Protein 5NCL (pdb70)

Structure (mmCIF, N/CA/C/O backbone):
data_5NCL
#
_entry.id   5NCL
#
_cell.length_a   138.430
_cell.length_b   79.990
_cell.length_c   117.590
_cell.angle_alpha   90.00
_cell.angle_beta   117.60
_cell.angle_gamma   90.00
#
_symmetry.space_group_name_H-M   'C 1 2 1'
#
loop_
_entity.id
_entity.type
_entity.pdbx_description
1 polymer 'Serine/threonine-protein kinase CBK1'
2 polymer 'CBK1 kinase activator protein MOB2'
3 polymer 'Protein SSD1'
4 non-polymer 'PHOSPHOAMINOPHOSPHONIC ACID-ADENYLATE ESTER'
#
loop_
_atom_site.group_PDB
_atom_site.id
_atom_site.type_symbol
_atom_site.label_atom_id
_atom_site.label_alt_id
_atom_site.label_comp_id
_atom_site.label_asym_id
_atom_site.label_entity_id
_atom_site.label_seq_id
_atom_site.pdbx_PDB_ins_code
_atom_site.Cartn_x
_atom_site.Cartn_y
_atom_site.Cartn_z
_atom_site.occupancy
_atom_site.B_iso_or_equiv
_atom_site.auth_seq_id
_atom_site.auth_comp_id
_atom_site.auth_asym_id
_atom_site.auth_atom_id
_atom_site.pdbx_PDB_model_num
ATOM 1 N N . MET A 1 18 ? 25.258 -13.056 40.291 1.00 159.64 266 MET A N 1
ATOM 2 C CA . MET A 1 18 ? 24.511 -14.094 40.989 1.00 160.82 266 MET A CA 1
ATOM 3 C C . MET A 1 18 ? 24.191 -15.247 40.042 1.00 160.86 266 MET A C 1
ATOM 4 O O . MET A 1 18 ? 23.028 -15.478 39.721 1.00 152.79 266 MET A O 1
ATOM 6 N N . TYR A 1 19 ? 25.227 -15.970 39.606 1.00 165.72 267 TYR A N 1
ATOM 7 C CA . TYR A 1 19 ? 25.079 -17.050 38.625 1.00 162.78 267 TYR A CA 1
ATOM 8 C C . TYR A 1 19 ? 24.499 -18.299 39.301 1.00 163.26 267 TYR A C 1
ATOM 9 O O . TYR A 1 19 ? 25.206 -19.264 39.609 1.00 167.98 267 TYR A O 1
ATOM 11 N N . PHE A 1 20 ? 23.175 -18.250 39.525 1.00 156.08 268 PHE A N 1
ATOM 12 C CA . PHE A 1 20 ? 22.397 -19.207 40.306 1.00 154.57 268 PHE A CA 1
ATOM 13 C C . PHE A 1 20 ? 21.529 -20.119 39.417 1.00 150.81 268 PHE A C 1
ATOM 14 O O . PHE A 1 20 ? 21.699 -20.172 38.198 1.00 148.32 268 PHE A O 1
ATOM 16 N N . GLU A 1 21 ? 20.610 -20.871 40.043 1.00 151.69 269 GLU A N 1
ATOM 17 C CA . GLU A 1 21 ? 19.659 -21.796 39.379 1.00 152.32 269 GLU A CA 1
ATOM 18 C C . GLU A 1 21 ? 18.333 -21.823 40.164 1.00 153.49 269 GLU A C 1
ATOM 19 O O . GLU A 1 21 ? 18.110 -20.985 41.043 1.00 153.79 269 GLU A O 1
ATOM 21 N N . ARG A 1 22 ? 17.438 -22.782 39.849 1.00 164.73 270 ARG A N 1
ATOM 22 C CA . ARG A 1 22 ? 16.089 -22.854 40.443 1.00 174.88 270 ARG A CA 1
ATOM 23 C C . ARG A 1 22 ? 15.403 -24.193 40.118 1.00 176.81 270 ARG A C 1
ATOM 24 O O . ARG A 1 22 ? 15.910 -24.981 39.315 1.00 180.58 270 ARG A O 1
ATOM 26 N N . ARG A 1 23 ? 14.223 -24.432 40.718 1.00 171.63 271 ARG A N 1
ATOM 27 C CA . ARG A 1 23 ? 13.571 -25.746 40.660 1.00 170.74 271 ARG A CA 1
ATOM 28 C C . ARG A 1 23 ? 12.104 -25.642 41.148 1.00 176.30 271 ARG A C 1
ATOM 29 O O . ARG A 1 23 ? 11.746 -24.687 41.849 1.00 179.40 271 ARG A O 1
ATOM 31 N N . PRO A 1 24 ? 11.254 -26.668 40.807 1.00 180.09 272 PRO A N 1
ATOM 32 C CA . PRO A 1 24 ? 9.884 -26.795 41.344 1.00 178.43 272 PRO A CA 1
ATOM 33 C C . PRO A 1 24 ? 9.860 -27.216 42.803 1.00 176.77 272 PRO A C 1
ATOM 34 O O . PRO A 1 24 ? 10.737 -26.805 43.573 1.00 178.15 272 PRO A O 1
ATOM 38 N N . ASP A 1 25 ? 8.815 -27.961 43.200 1.00 176.59 273 ASP A N 1
ATOM 39 C CA . ASP A 1 25 ? 8.731 -28.511 44.551 1.00 191.57 273 ASP A CA 1
ATOM 40 C C . ASP A 1 25 ? 8.294 -27.529 45.636 1.00 199.91 273 ASP A C 1
ATOM 41 O O . ASP A 1 25 ? 9.110 -26.766 46.170 1.00 204.71 273 ASP A O 1
ATOM 43 N N . LEU A 1 26 ? 6.967 -27.507 45.872 1.00 195.60 274 LEU A N 1
ATOM 44 C CA . LEU A 1 26 ? 6.228 -26.770 46.905 1.00 192.21 274 LEU A CA 1
ATOM 45 C C . LEU A 1 26 ? 5.746 -25.387 46.487 1.00 185.13 274 LEU A C 1
ATOM 46 O O . LEU A 1 26 ? 5.808 -24.430 47.266 1.00 190.04 274 LEU A O 1
ATOM 48 N N . LEU A 1 27 ? 5.283 -25.281 45.243 1.00 167.11 275 LEU A N 1
ATOM 49 C CA . LEU A 1 27 ? 4.409 -24.200 44.797 1.00 144.75 275 LEU A CA 1
ATOM 50 C C . LEU A 1 27 ? 3.056 -24.831 44.489 1.00 133.25 275 LEU A C 1
ATOM 51 O O . LEU A 1 27 ? 2.914 -25.541 43.490 1.00 127.01 275 LEU A O 1
ATOM 56 N N . THR A 1 28 ? 2.054 -24.552 45.325 1.00 134.77 276 THR A N 1
ATOM 57 C CA . THR A 1 28 ? 0.965 -25.505 45.533 1.00 137.09 276 THR A CA 1
ATOM 58 C C . THR A 1 28 ? -0.096 -25.555 44.433 1.00 146.16 276 THR A C 1
ATOM 59 O O . THR A 1 28 ? -1.296 -25.486 44.729 1.00 148.49 276 THR A O 1
ATOM 61 N N . LYS A 1 29 ? 0.325 -25.681 43.168 1.00 148.70 277 LYS A N 1
ATOM 62 C CA . LYS A 1 29 ? -0.545 -26.063 42.052 1.00 149.26 277 LYS A CA 1
ATOM 63 C C . LYS A 1 29 ? -1.712 -25.101 41.841 1.00 151.30 277 LYS A C 1
ATOM 64 O O . LYS A 1 29 ? -2.560 -25.325 40.970 1.00 146.92 277 LYS A O 1
ATOM 66 N N . GLY A 1 30 ? -1.774 -24.044 42.649 1.00 159.01 278 GLY A N 1
ATOM 67 C CA . GLY A 1 30 ? -2.671 -22.925 42.438 1.00 159.25 278 GLY A CA 1
ATOM 68 C C . GLY A 1 30 ? -1.816 -21.717 42.112 1.00 160.81 278 GLY A C 1
ATOM 69 O O . GLY A 1 30 ? -2.302 -20.674 41.659 1.00 163.91 278 GLY A O 1
ATOM 70 N N . THR A 1 31 ? -0.517 -21.874 42.377 1.00 153.06 279 THR A N 1
ATOM 71 C CA . THR A 1 31 ? 0.526 -20.958 41.936 1.00 140.71 279 THR A CA 1
ATOM 72 C C . THR A 1 31 ? 1.594 -21.683 41.123 1.00 137.80 279 THR A C 1
ATOM 73 O O . THR A 1 31 ? 2.671 -21.125 40.880 1.00 128.56 279 THR A O 1
ATOM 77 N N . GLN A 1 32 ? 1.340 -22.935 40.741 1.00 139.90 280 GLN A N 1
ATOM 78 C CA . GLN A 1 32 ? 2.099 -23.570 39.666 1.00 140.43 280 GLN A CA 1
ATOM 79 C C . GLN A 1 32 ? 1.506 -23.210 38.311 1.00 140.86 280 GLN A C 1
ATOM 80 O O . GLN A 1 32 ? 2.100 -22.467 37.526 1.00 138.46 280 GLN A O 1
ATOM 86 N N . ASP A 1 33 ? 0.301 -23.702 38.052 1.00 141.76 281 ASP A N 1
ATOM 87 C CA . ASP A 1 33 ? -0.334 -23.528 36.759 1.00 146.71 281 ASP A CA 1
ATOM 88 C C . ASP A 1 33 ? -0.843 -22.109 36.563 1.00 153.87 281 ASP A C 1
ATOM 89 O O . ASP A 1 33 ? -1.246 -21.754 35.448 1.00 154.33 281 ASP A O 1
ATOM 94 N N . LYS A 1 34 ? -0.830 -21.297 37.627 1.00 154.73 282 LYS A N 1
ATOM 95 C CA . LYS A 1 34 ? -1.081 -19.865 37.534 1.00 146.98 282 LYS A CA 1
ATOM 96 C C . LYS A 1 34 ? 0.101 -19.116 36.941 1.00 133.12 282 LYS A C 1
ATOM 97 O O . LYS A 1 34 ? 0.011 -17.898 36.757 1.00 137.73 282 LYS A O 1
ATOM 99 N N . ALA A 1 35 ? 1.208 -19.809 36.669 1.00 117.39 283 ALA A N 1
ATOM 100 C CA . ALA A 1 35 ? 2.282 -19.256 35.856 1.00 107.22 283 ALA A CA 1
ATOM 101 C C . ALA A 1 35 ? 2.172 -19.688 34.399 1.00 115.56 283 ALA A C 1
ATOM 102 O O . ALA A 1 35 ? 2.497 -18.913 33.490 1.00 107.76 283 ALA A O 1
ATOM 104 N N . ALA A 1 36 ? 1.727 -20.923 34.156 1.00 124.81 284 ALA A N 1
ATOM 105 C CA . ALA A 1 36 ? 1.392 -21.314 32.793 1.00 127.10 284 ALA A CA 1
ATOM 106 C C . ALA A 1 36 ? 0.323 -20.415 32.200 1.00 119.61 284 ALA A C 1
ATOM 107 O O . ALA A 1 36 ? 0.282 -20.246 30.979 1.00 118.24 284 ALA A O 1
ATOM 109 N N . ALA A 1 37 ? -0.534 -19.830 33.040 1.00 116.91 285 ALA A N 1
ATOM 110 C CA . ALA A 1 37 ? -1.567 -18.919 32.563 1.00 120.98 285 ALA A CA 1
ATOM 111 C C . ALA A 1 37 ? -0.989 -17.557 32.201 1.00 111.37 285 ALA A C 1
ATOM 112 O O . ALA A 1 37 ? -1.340 -16.985 31.162 1.00 109.43 285 ALA A O 1
ATOM 114 N N . VAL A 1 38 ? -0.088 -17.047 33.043 1.00 106.51 286 VAL A N 1
ATOM 115 C CA . VAL A 1 38 ? 0.498 -15.723 32.846 1.00 106.84 286 VAL A CA 1
ATOM 116 C C . VAL A 1 38 ? 1.373 -15.695 31.595 1.00 111.87 286 VAL A C 1
ATOM 117 O O . VAL A 1 38 ? 1.296 -14.760 30.784 1.00 109.06 286 VAL A O 1
ATOM 121 N N . LYS A 1 39 ? 2.220 -16.714 31.420 1.00 114.64 287 LYS A N 1
ATOM 122 C CA . LYS A 1 39 ? 3.027 -16.811 30.206 1.00 114.61 287 LYS A CA 1
ATOM 123 C C . LYS A 1 39 ? 2.141 -16.766 28.961 1.00 100.52 287 LYS A C 1
ATOM 124 O O . LYS A 1 39 ? 2.430 -16.055 27.993 1.00 82.02 287 LYS A O 1
ATOM 126 N N . LEU A 1 40 ? 1.044 -17.514 28.977 1.00 95.88 288 LEU A N 1
ATOM 127 C CA . LEU A 1 40 ? 0.093 -17.417 27.889 1.00 90.69 288 LEU A CA 1
ATOM 128 C C . LEU A 1 40 ? -0.458 -16.009 27.780 1.00 112.61 288 LEU A C 1
ATOM 129 O O . LEU A 1 40 ? -0.569 -15.460 26.679 1.00 122.64 288 LEU A O 1
ATOM 134 N N . LYS A 1 41 ? -0.796 -15.400 28.914 1.00 115.30 289 LYS A N 1
ATOM 135 C CA . LYS A 1 41 ? -1.427 -14.087 28.868 1.00 110.13 289 LYS A CA 1
ATOM 136 C C . LYS A 1 41 ? -0.485 -13.046 28.284 1.00 94.44 289 LYS A C 1
ATOM 137 O O . LYS A 1 41 ? -0.884 -12.252 27.428 1.00 98.11 289 LYS A O 1
ATOM 143 N N . ILE A 1 42 ? 0.776 -13.064 28.695 1.00 82.71 290 ILE A N 1
ATOM 144 C CA . ILE A 1 42 ? 1.687 -11.999 28.306 1.00 80.85 290 ILE A CA 1
ATOM 145 C C . ILE A 1 42 ? 2.073 -12.113 26.839 1.00 82.96 290 ILE A C 1
ATOM 146 O O . ILE A 1 42 ? 2.185 -11.103 26.138 1.00 92.16 290 ILE A O 1
ATOM 151 N N . GLU A 1 43 ? 2.301 -13.328 26.350 1.00 83.51 291 GLU A N 1
ATOM 152 C CA . GLU A 1 43 ? 2.646 -13.493 24.942 1.00 93.96 291 GLU A CA 1
ATOM 153 C C . GLU A 1 43 ? 1.516 -12.986 24.047 1.00 90.07 291 GLU A C 1
ATOM 154 O O . GLU A 1 43 ? 1.687 -12.034 23.277 1.00 75.78 291 GLU A O 1
ATOM 160 N N . ASN A 1 44 ? 0.330 -13.580 24.178 1.00 94.63 292 ASN A N 1
ATOM 161 C CA . ASN A 1 44 ? -0.810 -13.106 23.402 1.00 96.40 292 ASN A CA 1
ATOM 162 C C . ASN A 1 44 ? -1.015 -11.612 23.567 1.00 92.03 292 ASN A C 1
ATOM 163 O O . ASN A 1 44 ? -1.413 -10.935 22.617 1.00 105.14 292 ASN A O 1
ATOM 168 N N . PHE A 1 45 ? -0.725 -11.080 24.744 1.00 81.26 293 PHE A N 1
ATOM 169 C CA . PHE A 1 45 ? -0.868 -9.655 24.968 1.00 83.02 293 PHE A CA 1
ATOM 170 C C . PHE A 1 45 ? 0.037 -8.886 24.026 1.00 85.06 293 PHE A C 1
ATOM 171 O O . PHE A 1 45 ? -0.428 -8.258 23.072 1.00 89.20 293 PHE A O 1
ATOM 179 N N . TYR A 1 46 ? 1.342 -8.978 24.251 1.00 85.16 294 TYR A N 1
ATOM 180 C CA . TYR A 1 46 ? 2.256 -8.121 23.513 1.00 88.59 294 TYR A CA 1
ATOM 181 C C . TYR A 1 46 ? 2.267 -8.438 22.032 1.00 93.08 294 TYR A C 1
ATOM 182 O O . TYR A 1 46 ? 2.502 -7.539 21.214 1.00 89.45 294 TYR A O 1
ATOM 191 N N . GLN A 1 47 ? 2.028 -9.700 21.668 1.00 90.91 295 GLN A N 1
ATOM 192 C CA . GLN A 1 47 ? 1.856 -10.014 20.263 1.00 82.89 295 GLN A CA 1
ATOM 193 C C . GLN A 1 47 ? 0.809 -9.096 19.662 1.00 67.53 295 GLN A C 1
ATOM 194 O O . GLN A 1 47 ? 1.033 -8.484 18.613 1.00 66.90 295 GLN A O 1
ATOM 200 N N . SER A 1 48 ? -0.295 -8.907 20.379 1.00 66.81 296 SER A N 1
ATOM 201 C CA . SER A 1 48 ? -1.440 -8.149 19.892 1.00 64.91 296 SER A CA 1
ATOM 202 C C . SER A 1 48 ? -1.295 -6.642 20.112 1.00 76.59 296 SER A C 1
ATOM 203 O O . SER A 1 48 ? -1.634 -5.850 19.226 1.00 68.60 296 SER A O 1
ATOM 206 N N . SER A 1 49 ? -0.789 -6.213 21.264 1.00 77.43 297 SER A N 1
ATOM 207 C CA . SER A 1 49 ? -0.490 -4.798 21.416 1.00 69.76 297 SER A CA 1
ATOM 208 C C . SER A 1 49 ? 0.302 -4.286 20.236 1.00 69.72 297 SER A C 1
ATOM 209 O O . SER A 1 49 ? 0.117 -3.143 19.815 1.00 83.82 297 SER A O 1
ATOM 212 N N . VAL A 1 50 ? 1.153 -5.128 19.658 1.00 69.72 298 VAL A N 1
ATOM 213 C CA . VAL A 1 50 ? 1.888 -4.719 18.468 1.00 75.75 298 VAL A CA 1
ATOM 214 C C . VAL A 1 50 ? 0.968 -4.680 17.258 1.00 74.49 298 VAL A C 1
ATOM 215 O O . VAL A 1 50 ? 0.959 -3.699 16.510 1.00 71.32 298 VAL A O 1
ATOM 219 N N . LYS A 1 51 ? 0.195 -5.744 17.032 1.00 68.07 299 LYS A N 1
ATOM 220 C CA . LYS A 1 51 ? -0.699 -5.763 15.876 1.00 74.95 299 LYS A CA 1
ATOM 221 C C . LYS A 1 51 ? -1.562 -4.513 15.852 1.00 77.99 299 LYS A C 1
ATOM 222 O O . LYS A 1 51 ? -1.537 -3.743 14.888 1.00 78.68 299 LYS A O 1
ATOM 228 N N . TYR A 1 52 ? -2.298 -4.282 16.937 1.00 80.45 300 TYR A N 1
ATOM 229 C CA . TYR A 1 52 ? -3.142 -3.114 17.137 1.00 68.70 300 TYR A CA 1
ATOM 230 C C . TYR A 1 52 ? -2.478 -1.826 16.702 1.00 64.35 300 TYR A C 1
ATOM 231 O O . TYR A 1 52 ? -2.927 -1.178 15.755 1.00 66.32 300 TYR A O 1
ATOM 240 N N . ALA A 1 53 ? -1.397 -1.460 17.394 1.00 66.66 301 ALA A N 1
ATOM 241 C CA . ALA A 1 53 ? -0.658 -0.273 17.012 1.00 68.33 301 ALA A CA 1
ATOM 242 C C . ALA A 1 53 ? -0.271 -0.327 15.549 1.00 67.45 301 ALA A C 1
ATOM 243 O O . ALA A 1 53 ? -0.326 0.688 14.854 1.00 70.73 301 ALA A O 1
ATOM 245 N N . ILE A 1 54 ? 0.067 -1.515 15.048 1.00 72.09 302 ILE A N 1
ATOM 246 C CA . ILE A 1 54 ? 0.596 -1.598 13.696 1.00 76.36 302 ILE A CA 1
ATOM 247 C C . ILE A 1 54 ? -0.499 -1.307 12.681 1.00 72.51 302 ILE A C 1
ATOM 248 O O . ILE A 1 54 ? -0.223 -0.758 11.610 1.00 74.42 302 ILE A O 1
ATOM 253 N N . GLU A 1 55 ? -1.754 -1.623 12.993 1.00 64.98 303 GLU A N 1
ATOM 254 C CA . GLU A 1 55 ? -2.808 -1.223 12.068 1.00 68.85 303 GLU A CA 1
ATOM 255 C C . GLU A 1 55 ? -3.364 0.163 12.382 1.00 77.55 303 GLU A C 1
ATOM 256 O O . GLU A 1 55 ? -3.681 0.917 11.453 1.00 73.97 303 GLU A O 1
ATOM 262 N N . ARG A 1 56 ? -3.509 0.503 13.667 1.00 76.37 304 ARG A N 1
ATOM 263 C CA . ARG A 1 56 ? -3.749 1.889 14.033 1.00 71.32 304 ARG A CA 1
ATOM 264 C C . ARG A 1 56 ? -2.940 2.784 13.118 1.00 75.67 304 ARG A C 1
ATOM 265 O O . ARG A 1 56 ? -3.490 3.602 12.374 1.00 78.84 304 ARG A O 1
ATOM 273 N N . ASN A 1 57 ? -1.626 2.557 13.090 1.00 74.36 305 ASN A N 1
ATOM 274 C CA . ASN A 1 57 ? -0.776 3.275 12.154 1.00 79.65 305 ASN A CA 1
ATOM 275 C C . ASN A 1 57 ? -1.229 3.051 10.722 1.00 85.34 305 ASN A C 1
ATOM 276 O O . ASN A 1 57 ? -1.328 4.002 9.943 1.00 86.06 305 ASN A O 1
ATOM 281 N N . GLU A 1 58 ? -1.518 1.803 10.355 1.00 92.65 306 GLU A N 1
ATOM 282 C CA . GLU A 1 58 ? -1.705 1.490 8.942 1.00 89.98 306 GLU A CA 1
ATOM 283 C C . GLU A 1 58 ? -2.858 2.283 8.355 1.00 69.46 306 GLU A C 1
ATOM 284 O O . GLU A 1 58 ? -2.699 2.975 7.346 1.00 70.62 306 GLU A O 1
ATOM 290 N N . ARG A 1 59 ? -4.017 2.246 8.998 1.00 63.60 307 ARG A N 1
ATOM 291 C CA . ARG A 1 59 ? -5.136 2.941 8.392 1.00 61.44 307 ARG A CA 1
ATOM 292 C C . ARG A 1 59 ? -5.021 4.447 8.507 1.00 63.66 307 ARG A C 1
ATOM 293 O O . ARG A 1 59 ? -5.493 5.144 7.611 1.00 66.83 307 ARG A O 1
ATOM 301 N N . ARG A 1 60 ? -4.388 4.974 9.554 1.00 84.02 308 ARG A N 1
ATOM 302 C CA . ARG A 1 60 ? -4.128 6.410 9.584 1.00 83.56 308 ARG A CA 1
ATOM 303 C C . ARG A 1 60 ? -3.442 6.846 8.297 1.00 90.56 308 ARG A C 1
ATOM 304 O O . ARG A 1 60 ? -3.984 7.635 7.516 1.00 74.32 308 ARG A O 1
ATOM 312 N N . VAL A 1 61 ? -2.286 6.253 8.006 1.00 102.98 309 VAL A N 1
ATOM 313 C CA . VAL A 1 61 ? -1.563 6.615 6.796 1.00 110.55 309 VAL A CA 1
ATOM 314 C C . VAL A 1 61 ? -2.296 6.196 5.532 1.00 104.16 309 VAL A C 1
ATOM 315 O O . VAL A 1 61 ? -1.929 6.642 4.444 1.00 109.56 309 VAL A O 1
ATOM 319 N N . GLU A 1 62 ? -3.344 5.384 5.645 1.00 101.08 310 GLU A N 1
ATOM 320 C CA . GLU A 1 62 ? -4.182 5.096 4.486 1.00 105.36 310 GLU A CA 1
ATOM 321 C C . GLU A 1 62 ? -5.065 6.285 4.126 1.00 94.53 310 GLU A C 1
ATOM 322 O O . GLU A 1 62 ? -5.235 6.608 2.945 1.00 82.58 310 GLU A O 1
ATOM 328 N N . LEU A 1 63 ? -5.639 6.940 5.135 1.00 94.21 311 LEU A N 1
ATOM 329 C CA . LEU A 1 63 ? -6.447 8.123 4.892 1.00 83.16 311 LEU A CA 1
ATOM 330 C C . LEU A 1 63 ? -5.585 9.310 4.500 1.00 87.83 311 LEU A C 1
ATOM 331 O O . LEU A 1 63 ? -6.005 10.140 3.684 1.00 90.88 311 LEU A O 1
ATOM 336 N N . GLU A 1 64 ? -4.383 9.410 5.067 1.00 86.73 312 GLU A N 1
ATOM 337 C CA . GLU A 1 64 ? -3.507 10.534 4.762 1.00 91.07 312 GLU A CA 1
ATOM 338 C C . GLU A 1 64 ? -2.850 10.406 3.403 1.00 93.93 312 GLU A C 1
ATOM 339 O O . GLU A 1 64 ? -2.296 11.389 2.906 1.00 103.36 312 GLU A O 1
ATOM 345 N N . THR A 1 65 ? -2.873 9.227 2.802 1.00 90.85 313 THR A N 1
ATOM 346 C CA . THR A 1 65 ? -2.456 9.117 1.417 1.00 97.98 313 THR A CA 1
ATOM 347 C C . THR A 1 65 ? -3.589 9.438 0.469 1.00 110.97 313 THR A C 1
ATOM 348 O O . THR A 1 65 ? -3.341 9.680 -0.715 1.00 116.43 313 THR A O 1
ATOM 352 N N . GLU A 1 66 ? -4.818 9.459 0.973 1.00 109.29 314 GLU A N 1
ATOM 353 C CA . GLU A 1 66 ? -5.977 9.794 0.172 1.00 108.63 314 GLU A CA 1
ATOM 354 C C . GLU A 1 66 ? -6.432 11.229 0.373 1.00 109.04 314 GLU A C 1
ATOM 355 O O . GLU A 1 66 ? -7.153 11.754 -0.482 1.00 113.10 314 GLU A O 1
ATOM 361 N N . LEU A 1 67 ? -6.039 11.877 1.478 1.00 105.78 315 LEU A N 1
ATOM 362 C CA . LEU A 1 67 ? -6.373 13.286 1.630 1.00 103.65 315 LEU A CA 1
ATOM 363 C C . LEU A 1 67 ? -5.470 14.158 0.761 1.00 113.02 315 LEU A C 1
ATOM 364 O O . LEU A 1 67 ? -5.909 15.214 0.279 1.00 120.24 315 LEU A O 1
ATOM 369 N N . THR A 1 68 ? -4.219 13.751 0.535 1.00 118.66 316 THR A N 1
ATOM 370 C CA . THR A 1 68 ? -3.424 14.418 -0.479 1.00 130.16 316 THR A CA 1
ATOM 371 C C . THR A 1 68 ? -3.386 13.601 -1.752 1.00 130.52 316 THR A C 1
ATOM 372 O O . THR A 1 68 ? -2.364 13.544 -2.444 1.00 142.37 316 THR A O 1
ATOM 376 N N . SER A 1 69 ? -4.489 12.931 -2.078 1.00 117.45 317 SER A N 1
ATOM 377 C CA . SER A 1 69 ? -4.702 12.423 -3.425 1.00 130.07 317 SER A CA 1
ATOM 378 C C . SER A 1 69 ? -5.908 13.071 -4.103 1.00 153.00 317 SER A C 1
ATOM 379 O O . SER A 1 69 ? -6.382 12.567 -5.123 1.00 154.61 317 SER A O 1
ATOM 382 N N . HIS A 1 70 ? -6.404 14.197 -3.570 1.00 163.27 318 HIS A N 1
ATOM 383 C CA . HIS A 1 70 ? -7.594 14.826 -4.121 1.00 166.63 318 HIS A CA 1
ATOM 384 C C . HIS A 1 70 ? -7.548 16.349 -4.135 1.00 166.02 318 HIS A C 1
ATOM 385 O O . HIS A 1 70 ? -8.551 16.963 -4.519 1.00 171.42 318 HIS A O 1
ATOM 392 N N . ASN A 1 71 ? -6.436 16.977 -3.746 1.00 154.40 319 ASN A N 1
ATOM 393 C CA . ASN A 1 71 ? -6.321 18.438 -3.715 1.00 148.92 319 ASN A CA 1
ATOM 394 C C . ASN A 1 71 ? -7.473 19.050 -2.918 1.00 151.31 319 ASN A C 1
ATOM 395 O O . ASN A 1 71 ? -8.403 19.657 -3.454 1.00 155.33 319 ASN A O 1
ATOM 400 N N . TRP A 1 72 ? -7.425 18.814 -1.619 1.00 142.89 320 TRP A N 1
ATOM 401 C CA . TRP A 1 72 ? -8.465 19.321 -0.746 1.00 134.40 320 TRP A CA 1
ATOM 402 C C . TRP A 1 72 ? -7.932 20.435 0.149 1.00 125.67 320 TRP A C 1
ATOM 403 O O . TRP A 1 72 ? -6.720 20.623 0.307 1.00 107.18 320 TRP A O 1
ATOM 414 N N . SER A 1 73 ? -8.874 21.192 0.709 1.00 133.70 321 SER A N 1
ATOM 415 C CA . SER A 1 73 ? -8.552 22.321 1.563 1.00 137.27 321 SER A CA 1
ATOM 416 C C . SER A 1 73 ? -8.039 21.836 2.917 1.00 122.88 321 SER A C 1
ATOM 417 O O . SER A 1 73 ? -8.342 20.731 3.379 1.00 125.89 321 SER A O 1
ATOM 420 N N . GLU A 1 74 ? -7.242 22.683 3.558 1.00 113.44 322 GLU A N 1
ATOM 421 C CA . GLU A 1 74 ? -6.731 22.321 4.866 1.00 117.99 322 GLU A CA 1
ATOM 422 C C . GLU A 1 74 ? -7.816 22.313 5.919 1.00 121.05 322 GLU A C 1
ATOM 423 O O . GLU A 1 74 ? -7.686 21.586 6.908 1.00 128.78 322 GLU A O 1
ATOM 429 N N . GLU A 1 75 ? -8.892 23.078 5.732 1.00 120.18 323 GLU A N 1
ATOM 430 C CA . GLU A 1 75 ? -10.060 22.856 6.573 1.00 122.60 323 GLU A CA 1
ATOM 431 C C . GLU A 1 75 ? -10.549 21.426 6.418 1.00 118.61 323 GLU A C 1
ATOM 432 O O . GLU A 1 75 ? -10.906 20.774 7.405 1.00 116.15 323 GLU A O 1
ATOM 438 N N . ARG A 1 76 ? -10.496 20.898 5.189 1.00 119.00 324 ARG A N 1
ATOM 439 C CA . ARG A 1 76 ? -11.127 19.620 4.870 1.00 122.02 324 ARG A CA 1
ATOM 440 C C . ARG A 1 76 ? -10.325 18.445 5.403 1.00 122.43 324 ARG A C 1
ATOM 441 O O . ARG A 1 76 ? -10.898 17.503 5.961 1.00 125.29 324 ARG A O 1
ATOM 449 N N . LYS A 1 77 ? -9.004 18.487 5.242 1.00 118.67 325 LYS A N 1
ATOM 450 C CA . LYS A 1 77 ? -8.177 17.367 5.668 1.00 115.16 325 LYS A CA 1
ATOM 451 C C . LYS A 1 77 ? -8.210 17.193 7.181 1.00 110.09 325 LYS A C 1
ATOM 452 O O . LYS A 1 77 ? -8.360 16.069 7.679 1.00 112.46 325 LYS A O 1
ATOM 458 N N . SER A 1 78 ? -8.103 18.289 7.925 1.00 102.64 326 SER A N 1
ATOM 459 C CA . SER A 1 78 ? -8.114 18.227 9.379 1.00 96.99 326 SER A CA 1
ATOM 460 C C . SER A 1 78 ? -9.506 18.112 9.974 1.00 111.14 326 SER A C 1
ATOM 461 O O . SER A 1 78 ? -9.645 18.182 11.202 1.00 116.64 326 SER A O 1
ATOM 464 N N . ARG A 1 79 ? -10.532 17.975 9.134 1.00 111.77 327 ARG A N 1
ATOM 465 C CA . ARG A 1 79 ? -11.816 17.423 9.542 1.00 111.30 327 ARG A CA 1
ATOM 466 C C . ARG A 1 79 ? -11.897 15.933 9.251 1.00 112.58 327 ARG A C 1
ATOM 467 O O . ARG A 1 79 ? -12.347 15.164 10.103 1.00 119.34 327 ARG A O 1
ATOM 475 N N . GLN A 1 80 ? -11.451 15.511 8.064 1.00 110.32 328 GLN A N 1
ATOM 476 C CA . GLN A 1 80 ? -11.352 14.081 7.779 1.00 94.48 328 GLN A CA 1
ATOM 477 C 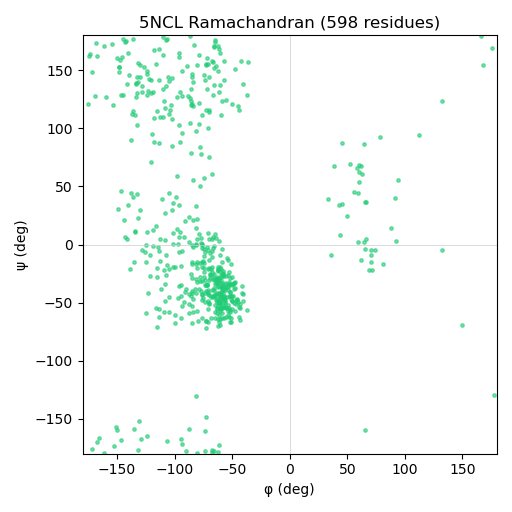C . GLN A 1 80 ? -10.398 13.412 8.752 1.00 100.92 328 GLN A C 1
ATOM 478 O O . GLN A 1 80 ? -10.715 12.364 9.327 1.00 100.12 328 GLN A O 1
ATOM 484 N N . LEU A 1 81 ? -9.238 14.033 8.980 1.00 104.29 329 LEU A N 1
ATOM 485 C CA . LEU A 1 81 ? -8.261 13.458 9.894 1.00 94.86 329 LEU A CA 1
ATOM 486 C C . LEU A 1 81 ? -8.784 13.427 11.319 1.00 94.04 329 LEU A C 1
ATOM 487 O O . LEU A 1 81 ? -8.548 12.457 12.045 1.00 98.01 329 LEU A O 1
ATOM 492 N N . SER A 1 82 ? -9.521 14.452 11.736 1.00 84.21 330 SER A N 1
ATOM 493 C CA . SER A 1 82 ? -10.134 14.341 13.048 1.00 87.74 330 SER A CA 1
ATOM 494 C C . SER A 1 82 ? -11.280 13.337 13.045 1.00 96.53 330 SER A C 1
ATOM 495 O O . SER A 1 82 ? -11.491 12.651 14.051 1.00 94.26 330 SER A O 1
ATOM 498 N N . SER A 1 83 ? -12.022 13.225 11.930 1.00 100.35 331 SER A N 1
ATOM 499 C CA . SER A 1 83 ? -13.049 12.186 11.835 1.00 107.10 331 SER A CA 1
ATOM 500 C C . SER A 1 83 ? -12.436 10.808 12.006 1.00 98.36 331 SER A C 1
ATOM 501 O O . SER A 1 83 ? -13.036 9.935 12.639 1.00 99.27 331 SER A O 1
ATOM 504 N N . LEU A 1 84 ? -11.228 10.610 11.482 1.00 91.13 332 LEU A N 1
ATOM 505 C CA . LEU A 1 84 ? -10.544 9.334 11.649 1.00 76.22 332 LEU A CA 1
ATOM 506 C C . LEU A 1 84 ? -10.295 9.045 13.118 1.00 77.70 332 LEU A C 1
ATOM 507 O O . LEU A 1 84 ? -10.894 8.139 13.694 1.00 85.85 332 LEU A O 1
ATOM 512 N N . GLY A 1 85 ? -9.443 9.831 13.754 1.00 72.18 333 GLY A N 1
ATOM 513 C CA . GLY A 1 85 ? -9.192 9.611 15.159 1.00 73.03 333 GLY A CA 1
ATOM 514 C C . GLY A 1 85 ? -10.440 9.690 16.005 1.00 73.18 333 GLY A C 1
ATOM 515 O O . GLY A 1 85 ? -10.503 9.078 17.073 1.00 72.97 333 GLY A O 1
ATOM 516 N N . LYS A 1 86 ? -11.441 10.445 15.550 1.00 73.74 334 LYS A N 1
ATOM 517 C CA . LYS A 1 86 ? -12.741 10.382 16.201 1.00 73.59 334 LYS A CA 1
ATOM 518 C C . LYS A 1 86 ? -13.122 8.923 16.391 1.00 83.02 334 LYS A C 1
ATOM 519 O O . LYS A 1 86 ? -13.270 8.443 17.524 1.00 77.18 334 LYS A O 1
ATOM 525 N N . LYS A 1 87 ? -13.153 8.181 15.281 1.00 77.07 335 LYS A N 1
ATOM 526 C CA . LYS A 1 87 ? -13.343 6.736 15.311 1.00 75.72 335 LYS A CA 1
ATOM 527 C C . LYS A 1 87 ? -12.355 6.071 16.264 1.00 82.29 335 LYS A C 1
ATOM 528 O O . LYS A 1 87 ? -12.743 5.568 17.326 1.00 84.72 335 LYS A O 1
ATOM 534 N N . GLU A 1 88 ? -11.061 6.127 15.921 1.00 78.41 336 GLU A N 1
ATOM 535 C CA . GLU A 1 88 ? -10.014 5.439 16.668 1.00 66.47 336 GLU A CA 1
ATOM 536 C C . GLU A 1 88 ? -10.210 5.543 18.170 1.00 70.18 336 GLU A C 1
ATOM 537 O O . GLU A 1 88 ? -10.012 4.566 18.897 1.00 69.91 336 GLU A O 1
ATOM 543 N N . SER A 1 89 ? -10.590 6.722 18.657 1.00 70.80 337 SER A N 1
ATOM 544 C CA . SER A 1 89 ? -10.768 6.873 20.092 1.00 72.27 337 SER A CA 1
ATOM 545 C C . SER A 1 89 ? -11.921 6.019 20.581 1.00 70.54 337 SER A C 1
ATOM 546 O O . SER A 1 89 ? -11.797 5.325 21.597 1.00 70.74 337 SER A O 1
ATOM 549 N N . GLN A 1 90 ? -13.039 6.036 19.850 1.00 74.45 338 GLN A N 1
ATOM 550 C CA . GLN A 1 90 ? -14.198 5.246 20.243 1.00 85.22 338 GLN A CA 1
ATOM 551 C C . GLN A 1 90 ? -13.857 3.776 20.385 1.00 80.13 338 GLN A C 1
ATOM 552 O O . GLN A 1 90 ? -14.437 3.082 21.226 1.00 77.26 338 GLN A O 1
ATOM 558 N N . PHE A 1 91 ? -12.933 3.281 19.566 1.00 74.03 339 PHE A N 1
ATOM 559 C CA . PHE A 1 91 ? -12.553 1.877 19.649 1.00 62.65 339 PHE A CA 1
ATOM 560 C C . PHE A 1 91 ? -11.973 1.539 21.017 1.00 64.20 339 PHE A C 1
ATOM 561 O O . PHE A 1 91 ? -12.465 0.648 21.713 1.00 63.60 339 PHE A O 1
ATOM 569 N N . LEU A 1 92 ? -10.920 2.239 21.423 1.00 69.07 340 LEU A N 1
ATOM 570 C CA . LEU A 1 92 ? -10.351 1.947 22.729 1.00 73.94 340 LEU A CA 1
ATOM 571 C C . LEU A 1 92 ? -11.373 2.192 23.819 1.00 77.81 340 LEU A C 1
ATOM 572 O O . LEU A 1 92 ? -11.336 1.542 24.870 1.00 85.80 340 LEU A O 1
ATOM 577 N N . ARG A 1 93 ? -12.304 3.111 23.589 1.00 69.71 341 ARG A N 1
ATOM 578 C CA . ARG A 1 93 ? -13.368 3.243 24.556 1.00 70.74 341 ARG A CA 1
ATOM 579 C C . ARG A 1 93 ? -14.178 1.953 24.627 1.00 71.25 341 ARG A C 1
ATOM 580 O O . ARG A 1 93 ? -14.613 1.547 25.715 1.00 69.77 341 ARG A O 1
ATOM 588 N N . LEU A 1 94 ? -14.317 1.252 23.499 1.00 73.81 342 LEU A N 1
ATOM 589 C CA . LEU A 1 94 ? -15.097 0.018 23.481 1.00 74.09 342 LEU A CA 1
ATOM 590 C C . LEU A 1 94 ? -14.453 -1.060 24.343 1.00 71.97 342 LEU A C 1
ATOM 591 O O . LEU A 1 94 ? -15.024 -1.482 25.348 1.00 64.69 342 LEU A O 1
ATOM 596 N N . ARG A 1 95 ? -13.245 -1.500 23.979 1.00 63.63 343 ARG A N 1
ATOM 597 C CA . ARG A 1 95 ? -12.620 -2.602 24.704 1.00 63.92 343 ARG A CA 1
ATOM 598 C C . ARG A 1 95 ? -12.661 -2.389 26.208 1.00 73.51 343 ARG A C 1
ATOM 599 O O . ARG A 1 95 ? -12.827 -3.348 26.969 1.00 72.73 343 ARG A O 1
ATOM 607 N N . ARG A 1 96 ? -12.550 -1.133 26.641 1.00 82.26 344 ARG A N 1
ATOM 608 C CA . ARG A 1 96 ? -12.681 -0.773 28.041 1.00 80.95 344 ARG A CA 1
ATOM 609 C C . ARG A 1 96 ? -14.071 -1.094 28.571 1.00 74.24 344 ARG A C 1
ATOM 610 O O . ARG A 1 96 ? -14.244 -1.287 29.781 1.00 78.10 344 ARG A O 1
ATOM 618 N N . THR A 1 97 ? -15.052 -1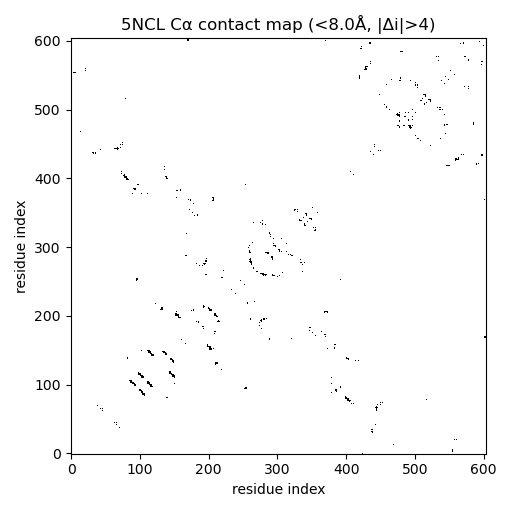.195 27.688 1.00 75.24 345 THR A N 1
ATOM 619 C CA . THR A 1 97 ? -16.414 -1.467 28.113 1.00 87.54 345 THR A CA 1
ATOM 620 C C . THR A 1 97 ? -16.552 -2.897 28.594 1.00 82.51 345 THR A C 1
ATOM 621 O O . THR A 1 97 ? -16.096 -3.841 27.942 1.00 75.14 345 THR A O 1
ATOM 625 N N . ARG A 1 98 ? -17.206 -3.049 29.724 1.00 78.42 346 ARG A N 1
ATOM 626 C CA . ARG A 1 98 ? -17.667 -4.337 30.187 1.00 77.63 346 ARG A CA 1
ATOM 627 C C . ARG A 1 98 ? -19.137 -4.183 30.509 1.00 83.08 346 ARG A C 1
ATOM 628 O O . ARG A 1 98 ? -19.535 -3.181 31.100 1.00 90.47 346 ARG A O 1
ATOM 636 N N . LEU A 1 99 ? -19.942 -5.157 30.102 1.00 84.14 347 LEU A N 1
ATOM 637 C CA . LEU A 1 99 ? -21.369 -5.126 30.376 1.00 96.28 347 LEU A CA 1
ATOM 638 C C . LEU A 1 99 ? -21.860 -6.522 30.737 1.00 91.31 347 LEU A C 1
ATOM 639 O O . LEU A 1 99 ? -21.176 -7.520 30.505 1.00 86.00 347 LEU A O 1
ATOM 644 N N . SER A 1 100 ? -23.057 -6.569 31.313 1.00 92.46 348 SER A N 1
ATOM 645 C CA . SER A 1 100 ? -23.780 -7.803 31.649 1.00 90.36 348 SER A CA 1
ATOM 646 C C . SER A 1 100 ? -25.279 -7.516 31.565 1.00 90.61 348 SER A C 1
ATOM 647 O O . SER A 1 100 ? -25.703 -6.561 30.908 1.00 108.07 348 SER A O 1
ATOM 650 N N . LEU A 1 101 ? -26.094 -8.346 32.212 1.00 81.38 349 LEU A N 1
ATOM 651 C CA . LEU A 1 101 ? -27.468 -7.932 32.448 1.00 81.07 349 LEU A CA 1
ATOM 652 C C . LEU A 1 101 ? -27.508 -6.729 33.391 1.00 103.89 349 LEU A C 1
ATOM 653 O O . LEU A 1 101 ? -26.496 -6.314 33.970 1.00 101.74 349 LEU A O 1
ATOM 658 N N . GLU A 1 102 ? -28.709 -6.158 33.520 1.00 116.91 350 GLU A N 1
ATOM 659 C CA . GLU A 1 102 ? -28.955 -4.889 34.204 1.00 129.59 350 GLU A CA 1
ATOM 660 C C . GLU A 1 102 ? -28.382 -3.767 33.352 1.00 130.57 350 GLU A C 1
ATOM 661 O O . GLU A 1 102 ? -28.587 -2.586 33.643 1.00 145.76 350 GLU A O 1
ATOM 663 N N . ASP A 1 103 ? -27.644 -4.143 32.308 1.00 109.89 351 ASP A N 1
ATOM 664 C CA . ASP A 1 103 ? -27.420 -3.316 31.138 1.00 98.69 351 ASP A CA 1
ATOM 665 C C . ASP A 1 103 ? -28.393 -3.663 30.041 1.00 88.14 351 ASP A C 1
ATOM 666 O O . ASP A 1 103 ? -28.415 -2.987 29.007 1.00 87.40 351 ASP A O 1
ATOM 671 N N . PHE A 1 104 ? -29.175 -4.711 30.250 1.00 80.26 352 PHE A N 1
ATOM 672 C CA . PHE A 1 104 ? -30.325 -5.028 29.428 1.00 73.94 352 PHE A CA 1
ATOM 673 C C . PHE A 1 104 ? -31.544 -5.111 30.325 1.00 83.25 352 PHE A C 1
ATOM 674 O O . PHE A 1 104 ? -31.451 -5.491 31.496 1.00 95.46 352 PHE A O 1
ATOM 682 N N . HIS A 1 105 ? -32.675 -4.713 29.768 1.00 78.74 353 HIS A N 1
ATOM 683 C CA . HIS A 1 105 ? -33.968 -4.892 30.392 1.00 81.07 353 HIS A CA 1
ATOM 684 C C . HIS A 1 105 ? -34.736 -5.929 29.600 1.00 75.09 353 HIS A C 1
ATOM 685 O O . HIS A 1 105 ? -34.783 -5.867 28.367 1.00 69.09 353 HIS A O 1
ATOM 692 N N . THR A 1 106 ? -35.348 -6.868 30.295 1.00 77.06 354 THR A N 1
ATOM 693 C CA . THR A 1 106 ? -36.092 -7.887 29.582 1.00 81.83 354 THR A CA 1
ATOM 694 C C . THR A 1 106 ? -37.495 -7.388 29.247 1.00 71.55 354 THR A C 1
ATOM 695 O O . THR A 1 106 ? -38.144 -6.712 30.048 1.00 69.10 354 THR A O 1
ATOM 699 N N . VAL A 1 107 ? -37.954 -7.714 28.043 1.00 66.14 355 VAL A N 1
ATOM 700 C CA . VAL A 1 107 ? -39.266 -7.265 27.603 1.00 82.04 355 VAL A CA 1
ATOM 701 C C . VAL A 1 107 ? -40.285 -8.381 27.773 1.00 92.43 355 VAL A C 1
ATOM 702 O O . VAL A 1 107 ? -41.170 -8.301 28.632 1.00 105.43 355 VAL A O 1
ATOM 706 N N . LYS A 1 108 ? -40.136 -9.450 26.987 1.00 89.17 356 LYS A N 1
ATOM 707 C CA . LYS A 1 108 ? -40.980 -10.637 27.090 1.00 74.24 356 LYS A CA 1
ATOM 708 C C . LYS A 1 108 ? -40.135 -11.846 26.723 1.00 72.94 356 LYS A C 1
ATOM 709 O O . LYS A 1 108 ? -39.094 -11.730 26.066 1.00 62.96 356 LYS A O 1
ATOM 715 N N . VAL A 1 109 ? -40.578 -13.002 27.176 1.00 81.28 357 VAL A N 1
ATOM 716 C CA . VAL A 1 109 ? -39.975 -14.249 26.733 1.00 88.13 357 VAL A CA 1
ATOM 717 C C . VAL A 1 109 ? -40.615 -14.681 25.419 1.00 83.80 357 VAL A C 1
ATOM 718 O O . VAL A 1 109 ? -41.815 -14.490 25.174 1.00 82.51 357 VAL A O 1
ATOM 722 N N . ILE A 1 110 ? -39.813 -15.261 24.563 1.00 73.72 358 ILE A N 1
ATOM 723 C CA . ILE A 1 110 ? -40.202 -15.515 23.196 1.00 84.40 358 ILE A CA 1
ATOM 724 C C . ILE A 1 110 ? -40.259 -17.002 22.907 1.00 85.81 358 ILE A C 1
ATOM 725 O O . ILE A 1 110 ? -41.258 -17.517 22.411 1.00 94.49 358 ILE A O 1
ATOM 730 N N . GLY A 1 111 ? -39.177 -17.697 23.175 1.00 81.93 359 GLY A N 1
ATOM 731 C CA . GLY A 1 111 ? -39.106 -19.117 22.933 1.00 83.66 359 GLY A CA 1
ATOM 732 C C . GLY A 1 111 ? -38.311 -19.782 24.030 1.00 76.48 359 GLY A C 1
ATOM 733 O O . GLY A 1 111 ? -37.778 -19.124 24.929 1.00 63.59 359 GLY A O 1
ATOM 734 N N . LYS A 1 112 ? -38.285 -21.108 23.955 1.00 72.80 360 LYS A N 1
ATOM 735 C CA . LYS A 1 112 ? -37.440 -21.929 24.799 1.00 66.79 360 LYS A CA 1
ATOM 736 C C . LYS A 1 112 ? -36.997 -23.116 23.961 1.00 88.62 360 LYS A C 1
ATOM 737 O O . LYS A 1 112 ? -37.823 -23.751 23.295 1.00 89.60 360 LYS A O 1
ATOM 743 N N . GLY A 1 113 ? -35.683 -23.346 23.934 1.00 103.52 361 GLY A N 1
ATOM 744 C CA . GLY A 1 113 ? -35.123 -24.652 23.673 1.00 103.78 361 GLY A CA 1
ATOM 745 C C . GLY A 1 113 ? -34.847 -25.372 24.981 1.00 99.64 361 GLY A C 1
ATOM 746 O O . GLY A 1 113 ? -35.288 -24.964 26.057 1.00 93.99 361 GLY A O 1
ATOM 747 N N . ALA A 1 114 ? -34.092 -26.462 24.883 1.00 108.50 362 ALA A N 1
ATOM 748 C CA . ALA A 1 114 ? -33.759 -27.211 26.094 1.00 107.23 362 ALA A CA 1
ATOM 749 C C . ALA A 1 114 ? -32.638 -26.538 26.877 1.00 94.11 362 ALA A C 1
ATOM 750 O O . ALA A 1 114 ? -32.667 -26.499 28.117 1.00 70.68 362 ALA A O 1
ATOM 752 N N . PHE A 1 115 ? -31.657 -25.992 26.153 1.00 101.91 363 PHE A N 1
ATOM 753 C CA . PHE A 1 115 ? -30.494 -25.374 26.775 1.00 114.92 363 PHE A CA 1
ATOM 754 C C . PHE A 1 115 ? -30.837 -24.026 27.401 1.00 118.73 363 PHE A C 1
ATOM 755 O O . PHE A 1 115 ? -30.275 -23.666 28.444 1.00 127.41 363 PHE A O 1
ATOM 763 N N . GLY A 1 116 ? -31.745 -23.273 26.793 1.00 108.65 364 GLY A N 1
ATOM 764 C CA . GLY A 1 116 ? -32.111 -21.982 27.342 1.00 92.67 364 GLY A CA 1
ATOM 765 C C . GLY A 1 116 ? -33.079 -21.275 26.427 1.00 86.65 364 GLY A C 1
ATOM 766 O O . GLY A 1 116 ? -33.296 -21.670 25.276 1.00 79.94 364 GLY A O 1
ATOM 767 N N . GLU A 1 117 ? -33.635 -20.193 26.953 1.00 87.77 365 GLU A N 1
ATOM 768 C CA . GLU A 1 117 ? -34.713 -19.483 26.294 1.00 83.77 365 GLU A CA 1
ATOM 769 C C . GLU A 1 117 ? -34.189 -18.395 25.361 1.00 75.82 365 GLU A C 1
ATOM 770 O O . GLU A 1 117 ? -32.983 -18.191 25.177 1.00 64.83 365 GLU A O 1
ATOM 776 N N . VAL A 1 118 ? -35.130 -17.673 24.773 1.00 72.67 366 VAL A N 1
ATOM 777 C CA . VAL A 1 118 ? -34.825 -16.578 23.872 1.00 62.78 366 VAL A CA 1
ATOM 778 C C . VAL A 1 118 ? -35.692 -15.376 24.258 1.00 60.27 366 VAL A C 1
ATOM 779 O O . VAL A 1 118 ? -36.866 -15.520 24.638 1.00 53.35 366 VAL A O 1
ATOM 783 N N . ARG A 1 119 ? -35.080 -14.192 24.217 1.00 66.18 367 ARG A N 1
ATOM 784 C CA . ARG A 1 119 ? -35.613 -13.014 24.889 1.00 72.42 367 ARG A CA 1
ATOM 785 C C . ARG A 1 119 ? -35.612 -11.802 23.974 1.00 71.29 367 ARG A C 1
ATOM 786 O O . ARG A 1 119 ? -34.595 -11.482 23.346 1.00 62.20 367 ARG A O 1
ATOM 794 N N . LEU A 1 120 ? -36.757 -11.133 23.914 1.00 75.19 368 LEU A N 1
ATOM 795 C CA . LEU A 1 120 ? -36.839 -9.811 23.320 1.00 71.70 368 LEU A CA 1
ATOM 796 C C . LEU A 1 120 ? -36.323 -8.814 24.346 1.00 63.61 368 LEU A C 1
ATOM 797 O O . LEU A 1 120 ? -36.851 -8.732 25.463 1.00 58.73 368 LEU A O 1
ATOM 802 N N . VAL A 1 121 ? -35.288 -8.066 23.989 1.00 65.72 369 VAL A N 1
ATOM 803 C CA . VAL A 1 121 ? -34.582 -7.265 24.973 1.00 75.05 369 VAL A CA 1
ATOM 804 C C . VAL A 1 121 ? -34.380 -5.848 24.480 1.00 76.84 369 VAL A C 1
ATOM 805 O O . VAL A 1 121 ? -34.057 -5.624 23.307 1.00 80.76 369 VAL A O 1
ATOM 809 N N . GLN A 1 122 ? -34.552 -4.904 25.402 1.00 65.95 370 GLN A N 1
ATOM 810 C CA . GLN A 1 122 ? -34.159 -3.514 25.258 1.00 72.11 370 GLN A CA 1
ATOM 811 C C . GLN A 1 122 ? -32.946 -3.258 26.139 1.00 78.46 370 GLN A C 1
ATOM 812 O O . GLN A 1 122 ? -32.901 -3.711 27.284 1.00 89.19 370 GLN A O 1
ATOM 818 N N . LYS A 1 123 ? -31.963 -2.547 25.597 1.00 74.51 371 LYS A N 1
ATOM 819 C CA . LYS A 1 123 ? -30.729 -2.228 26.317 1.00 81.86 371 LYS A CA 1
ATOM 820 C C . LYS A 1 123 ? -30.918 -0.957 27.142 1.00 94.51 371 LYS A C 1
ATOM 821 O O . LYS A 1 123 ? -30.910 0.142 26.577 1.00 110.30 371 LYS A O 1
ATOM 827 N N . LYS A 1 124 ? -31.075 -1.104 28.476 1.00 92.85 372 LYS A N 1
ATOM 828 C CA . LYS A 1 124 ? -31.289 0.053 29.355 1.00 84.08 372 LYS A CA 1
ATOM 829 C C . LYS A 1 124 ? -30.398 1.203 28.945 1.00 85.51 372 LYS A C 1
ATOM 830 O O . LYS A 1 124 ? -30.863 2.331 28.735 1.00 75.15 372 LYS A O 1
ATOM 836 N N . ASP A 1 125 ? -29.117 0.895 28.754 1.00 92.63 373 ASP A N 1
ATOM 837 C CA . ASP A 1 125 ? -28.109 1.867 28.363 1.00 94.64 373 ASP A CA 1
ATOM 838 C C . ASP A 1 125 ? -28.607 2.814 27.263 1.00 90.14 373 ASP A C 1
ATOM 839 O O . ASP A 1 125 ? -28.586 4.034 27.435 1.00 82.07 373 ASP A O 1
ATOM 844 N N . THR A 1 126 ? -29.087 2.276 26.131 1.00 102.96 374 THR A N 1
ATOM 845 C CA . THR A 1 126 ? -29.716 3.098 25.091 1.00 98.14 374 THR A CA 1
ATOM 846 C C . THR A 1 126 ? -31.199 2.801 24.916 1.00 93.93 374 THR A C 1
ATOM 847 O O . THR A 1 126 ? -32.040 3.672 25.157 1.00 101.61 374 THR A O 1
ATOM 851 N N . GLY A 1 127 ? -31.531 1.571 24.534 1.00 84.27 375 GLY A N 1
ATOM 852 C CA . GLY A 1 127 ? -32.882 1.142 24.268 1.00 85.99 375 GLY A CA 1
ATOM 853 C C . GLY A 1 127 ? -33.121 0.825 22.807 1.00 86.38 375 GLY A C 1
ATOM 854 O O . GLY A 1 127 ? -33.523 1.670 22.016 1.00 94.70 375 GLY A O 1
ATOM 855 N N . LYS A 1 128 ? -32.969 -0.432 22.459 1.00 80.58 376 LYS A N 1
ATOM 856 C CA . LYS A 1 128 ? -33.126 -0.849 21.085 1.00 86.22 376 LYS A CA 1
ATOM 857 C C . LYS A 1 128 ? -34.078 -2.021 21.098 1.00 85.35 376 LYS A C 1
ATOM 858 O O . LYS A 1 128 ? -34.731 -2.266 22.113 1.00 101.98 376 LYS A O 1
ATOM 864 N N . ILE A 1 129 ? -34.196 -2.746 20.004 1.00 55.17 377 ILE A N 1
ATOM 865 C CA . ILE A 1 129 ? -34.841 -4.040 20.075 1.00 55.79 377 ILE A CA 1
ATOM 866 C C . ILE A 1 129 ? -33.797 -5.058 19.661 1.00 61.05 377 ILE A C 1
ATOM 867 O O . ILE A 1 129 ? -33.374 -5.115 18.498 1.00 71.73 377 ILE A O 1
ATOM 872 N N . TYR A 1 130 ? -33.330 -5.824 20.623 1.00 50.78 378 TYR A N 1
ATOM 873 C CA . TYR A 1 130 ? -32.448 -6.925 20.312 1.00 55.86 378 TYR A CA 1
ATOM 874 C C . TYR A 1 130 ? -33.121 -8.250 20.632 1.00 63.23 378 TYR A C 1
ATOM 875 O O . TYR A 1 130 ? -34.154 -8.305 21.301 1.00 71.06 378 TYR A O 1
ATOM 884 N N . ALA A 1 131 ? -32.496 -9.322 20.160 1.00 46.15 379 ALA A N 1
ATOM 885 C CA . ALA A 1 131 ? -32.878 -10.676 20.528 1.00 45.51 379 ALA A CA 1
ATOM 886 C C . ALA A 1 131 ? -31.816 -11.270 21.424 1.00 46.03 379 ALA A C 1
ATOM 887 O O . ALA A 1 131 ? -30.649 -11.342 21.036 1.00 55.26 379 ALA A O 1
ATOM 889 N N . MET A 1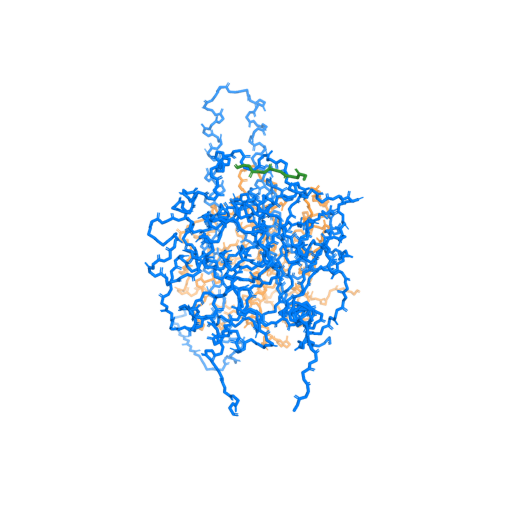 132 ? -32.219 -11.713 22.603 1.00 47.34 380 MET A N 1
ATOM 890 C CA . MET A 1 132 ? -31.306 -12.366 23.533 1.00 52.86 380 MET A CA 1
ATOM 891 C C . MET A 1 132 ? -31.514 -13.876 23.517 1.00 58.59 380 MET A C 1
ATOM 892 O O . MET A 1 132 ? -32.599 -14.366 23.862 1.00 64.59 380 MET A O 1
ATOM 897 N N . LYS A 1 133 ? -30.463 -14.612 23.177 1.00 51.06 381 LYS A N 1
ATOM 898 C CA . LYS A 1 133 ? -30.463 -16.066 23.240 1.00 59.15 381 LYS A CA 1
ATOM 899 C C . LYS A 1 133 ? -29.658 -16.513 24.461 1.00 69.13 381 LYS A C 1
ATOM 900 O O . LYS A 1 133 ? -28.442 -16.276 24.526 1.00 62.42 381 LYS A O 1
ATOM 906 N N . THR A 1 134 ? -30.333 -17.169 25.420 1.00 72.01 382 THR A N 1
ATOM 907 C CA . THR A 1 134 ? -29.701 -17.659 26.645 1.00 66.57 382 THR A CA 1
ATOM 908 C C . THR A 1 134 ? -29.304 -19.118 26.487 1.00 68.10 382 THR A C 1
ATOM 909 O O . THR A 1 134 ? -30.132 -19.945 26.084 1.00 72.67 382 THR A O 1
ATOM 913 N N . LEU A 1 135 ? -28.052 -19.438 26.840 1.00 72.01 383 LEU A N 1
ATOM 914 C CA . LEU A 1 135 ? -27.496 -20.790 26.717 1.00 66.92 383 LEU A CA 1
ATOM 915 C C . LEU A 1 135 ? -26.798 -21.236 28.001 1.00 75.93 383 LEU A C 1
ATOM 916 O O . LEU A 1 135 ? -26.790 -20.535 29.011 1.00 80.39 383 LEU A O 1
ATOM 921 N N . LEU A 1 136 ? -26.207 -22.428 27.955 1.00 78.25 384 LEU A N 1
ATOM 922 C CA . LEU A 1 136 ? -25.642 -23.068 29.144 1.00 86.56 384 LEU A CA 1
ATOM 923 C C . LEU A 1 136 ? -24.268 -23.628 28.813 1.00 86.67 384 LEU A C 1
ATOM 924 O O . LEU A 1 136 ? -24.149 -24.593 28.053 1.00 94.20 384 LEU A O 1
ATOM 929 N N . LYS A 1 137 ? -23.232 -23.045 29.388 1.00 85.26 385 LYS A N 1
ATOM 930 C CA . LYS A 1 137 ? -21.951 -23.712 29.337 1.00 92.39 385 LYS A CA 1
ATOM 931 C C . LYS A 1 137 ? -22.007 -24.986 30.184 1.00 119.52 385 LYS A C 1
ATOM 932 O O . LYS A 1 137 ? -22.857 -25.141 31.071 1.00 125.98 385 LYS A O 1
ATOM 934 N N . SER A 1 138 ? -21.102 -25.917 29.881 1.00 125.64 386 SER A N 1
ATOM 935 C CA . SER A 1 138 ? -20.958 -27.211 30.540 1.00 128.09 386 SER A CA 1
ATOM 936 C C . SER A 1 138 ? -22.104 -28.150 30.216 1.00 127.02 386 SER A C 1
ATOM 937 O O . SER A 1 138 ? -22.065 -29.320 30.626 1.00 139.77 386 SER A O 1
ATOM 940 N N . GLU A 1 139 ? -23.122 -27.689 29.489 1.00 116.52 387 GLU A N 1
ATOM 941 C CA . GLU A 1 139 ? -24.187 -28.562 29.025 1.00 120.48 387 GLU A CA 1
ATOM 942 C C . GLU A 1 139 ? -24.238 -28.679 27.512 1.00 117.51 387 GLU A C 1
ATOM 943 O O . GLU A 1 139 ? -24.810 -29.648 27.002 1.00 120.04 387 GLU A O 1
ATOM 949 N N . MET A 1 140 ? -23.657 -27.728 26.791 1.00 116.66 388 MET A N 1
ATOM 950 C CA . MET A 1 140 ? -23.324 -27.914 25.383 1.00 124.63 388 MET A CA 1
ATOM 951 C C . MET A 1 140 ? -21.856 -28.323 25.371 1.00 140.91 388 MET A C 1
ATOM 952 O O . MET A 1 140 ? -20.965 -27.485 25.546 1.00 135.60 388 MET A O 1
ATOM 954 N N . TYR A 1 141 ? -21.610 -29.621 25.181 1.00 153.55 389 TYR A N 1
ATOM 955 C CA . TYR A 1 141 ? -20.311 -30.200 25.501 1.00 157.43 389 TYR A CA 1
ATOM 956 C C . TYR A 1 141 ? -19.257 -29.781 24.489 1.00 158.00 389 TYR A C 1
ATOM 957 O O . TYR A 1 141 ? -18.324 -29.050 24.838 1.00 158.76 389 TYR A O 1
ATOM 966 N N . LYS A 1 142 ? -19.420 -30.222 23.237 1.00 158.26 390 LYS A N 1
ATOM 967 C CA . LYS A 1 142 ? -18.480 -29.967 22.145 1.00 149.53 390 LYS A CA 1
ATOM 968 C C . LYS A 1 142 ? -17.030 -29.900 22.630 1.00 150.91 390 LYS A C 1
ATOM 969 O O . LYS A 1 142 ? -16.254 -29.072 22.147 1.00 147.22 390 LYS A O 1
ATOM 971 N N . LYS A 1 143 ? -16.658 -30.763 23.578 1.00 152.13 391 LYS A N 1
ATOM 972 C CA . LYS A 1 143 ? -15.388 -30.661 24.309 1.00 153.64 391 LYS A CA 1
ATOM 973 C C . LYS A 1 143 ? -14.166 -31.078 23.486 1.00 152.05 391 LYS A C 1
ATOM 974 O O . LYS A 1 143 ? -13.092 -31.344 24.041 1.00 150.43 391 LYS A O 1
ATOM 980 N N . SER A 1 159 ? -20.092 -13.630 6.179 1.00 105.36 407 SER A N 1
ATOM 981 C CA . SER A 1 159 ? -20.929 -12.905 7.130 1.00 115.58 407 SER A CA 1
ATOM 982 C C . SER A 1 159 ? -21.692 -11.720 6.476 1.00 127.10 407 SER A C 1
ATOM 983 O O . SER A 1 159 ? -21.334 -11.264 5.385 1.00 128.85 407 SER A O 1
ATOM 985 N N . ASP A 1 160 ? -22.735 -11.238 7.166 1.00 127.22 408 ASP A N 1
ATOM 986 C CA . ASP A 1 160 ? -23.569 -10.093 6.763 1.00 125.64 408 ASP A CA 1
ATOM 987 C C . ASP A 1 160 ? -24.290 -10.345 5.429 1.00 118.73 408 ASP A C 1
ATOM 988 O O . ASP A 1 160 ? -24.025 -9.708 4.408 1.00 131.59 408 ASP A O 1
ATOM 993 N N . SER A 1 161 ? -25.238 -11.311 5.472 1.00 101.06 409 SER A N 1
ATOM 994 C CA . SER A 1 161 ? -26.091 -11.721 4.345 1.00 70.66 409 SER A CA 1
ATOM 995 C C . SER A 1 161 ? -27.575 -11.540 4.653 1.00 59.38 409 SER A C 1
ATOM 996 O O . SER A 1 161 ? -28.009 -11.855 5.769 1.00 56.92 409 SER A O 1
ATOM 999 N N . PRO A 1 162 ? -28.383 -11.103 3.670 1.00 50.06 410 PRO A N 1
ATOM 1000 C CA . PRO A 1 162 ? -29.776 -10.717 3.966 1.00 34.60 410 PRO A CA 1
ATOM 1001 C C . PRO A 1 162 ? -30.573 -11.811 4.580 1.00 51.86 410 PRO A C 1
ATOM 1002 O O . PRO A 1 162 ? -31.541 -11.521 5.295 1.00 43.41 410 PRO A O 1
ATOM 1006 N N . TRP A 1 163 ? -30.148 -13.057 4.356 1.00 70.14 411 TRP A N 1
ATOM 1007 C CA . TRP A 1 163 ? -30.943 -14.259 4.492 1.00 52.54 411 TRP A CA 1
ATOM 1008 C C . TRP A 1 163 ? -30.820 -14.917 5.851 1.00 53.55 411 TRP A C 1
ATOM 1009 O O . TRP A 1 163 ? -31.532 -15.885 6.111 1.00 55.20 411 TRP A O 1
ATOM 1020 N N . VAL A 1 164 ? -29.942 -14.428 6.720 1.00 49.04 412 VAL A N 1
ATOM 1021 C CA . VAL A 1 164 ? -29.701 -15.039 8.022 1.00 51.18 412 VAL A CA 1
ATOM 1022 C C . VAL A 1 164 ? -29.707 -13.975 9.104 1.00 56.34 412 VAL A C 1
ATOM 1023 O O . VAL A 1 164 ? -29.169 -12.884 8.905 1.00 82.26 412 VAL A O 1
ATOM 1027 N N . VAL A 1 165 ? -30.231 -14.325 10.287 1.00 34.18 413 VAL A N 1
ATOM 1028 C CA . VAL A 1 165 ? -30.282 -13.375 11.400 1.00 35.24 413 VAL A CA 1
ATOM 1029 C C . VAL A 1 165 ? -28.900 -12.856 11.739 1.00 53.98 413 VAL A C 1
ATOM 1030 O O . VAL A 1 165 ? -27.918 -13.598 11.702 1.00 51.55 413 VAL A O 1
ATOM 1034 N N . SER A 1 166 ? -28.828 -11.563 12.071 1.00 77.18 414 SER A N 1
ATOM 1035 C CA . SER A 1 166 ? -27.572 -10.879 12.379 1.00 83.53 414 SER A CA 1
ATOM 1036 C C . SER A 1 166 ? -27.189 -11.052 13.850 1.00 66.90 414 SER A C 1
ATOM 1037 O O . SER A 1 166 ? -27.931 -10.654 14.766 1.00 55.16 414 SER A O 1
ATOM 1040 N N . LEU A 1 167 ? -26.025 -11.659 14.062 1.00 48.25 415 LEU A N 1
ATOM 1041 C CA . LEU A 1 167 ? -25.407 -11.738 15.370 1.00 57.05 415 LEU A CA 1
ATOM 1042 C C . LEU A 1 167 ? -24.448 -10.566 15.506 1.00 69.91 415 LEU A C 1
ATOM 1043 O O . LEU A 1 167 ? -23.602 -10.341 14.630 1.00 62.74 415 LEU A O 1
ATOM 1048 N N . TYR A 1 168 ? -24.581 -9.810 16.584 1.00 54.66 416 TYR A N 1
ATOM 1049 C CA . TYR A 1 168 ? -23.707 -8.657 16.745 1.00 43.34 416 TYR A CA 1
ATOM 1050 C C . TYR A 1 168 ? -22.502 -9.043 17.592 1.00 44.87 416 TYR A C 1
ATOM 1051 O O . TYR A 1 168 ? -21.374 -9.113 17.096 1.00 44.85 416 TYR A O 1
ATOM 1060 N N . TYR A 1 169 ? -22.754 -9.411 18.835 1.00 46.28 417 TYR A N 1
ATOM 1061 C CA . TYR A 1 169 ? -21.696 -9.660 19.789 1.00 46.48 417 TYR A CA 1
ATOM 1062 C C . TYR A 1 169 ? -22.229 -10.619 20.837 1.00 57.37 417 TYR A C 1
ATOM 1063 O O . TYR A 1 169 ? -23.426 -10.923 20.872 1.00 55.49 417 TYR A O 1
ATOM 1072 N N . SER A 1 170 ? -21.341 -11.077 21.715 1.00 57.48 418 SER A N 1
ATOM 1073 C CA . SER A 1 170 ? -21.748 -12.031 22.731 1.00 66.00 418 SER A CA 1
ATOM 1074 C C . SER A 1 170 ? -20.925 -11.809 23.985 1.00 77.17 418 SER A C 1
ATOM 1075 O O . SER A 1 170 ? -19.782 -11.347 23.921 1.00 88.70 418 SER A O 1
ATOM 1078 N N . PHE A 1 171 ? -21.510 -12.168 25.126 1.00 67.55 419 PHE A N 1
ATOM 1079 C CA . PHE A 1 171 ? -20.814 -12.019 26.392 1.00 71.73 419 PHE A CA 1
ATOM 1080 C C . PHE A 1 171 ? -21.242 -13.114 27.344 1.00 85.70 419 PHE A C 1
ATOM 1081 O O . PHE A 1 171 ? -22.395 -13.552 27.318 1.00 92.49 419 PHE A O 1
ATOM 1089 N N . GLN A 1 172 ? -20.309 -13.513 28.215 1.00 93.99 420 GLN A N 1
ATOM 1090 C CA . GLN A 1 172 ? -20.432 -14.673 29.094 1.00 96.25 420 GLN A CA 1
ATOM 1091 C C . GLN A 1 172 ? -20.640 -14.234 30.545 1.00 88.97 420 GLN A C 1
ATOM 1092 O O . GLN A 1 172 ? -20.622 -13.048 30.878 1.00 89.91 420 GLN A O 1
ATOM 1098 N N . ASP A 1 173 ? -20.854 -15.215 31.412 1.00 95.11 421 ASP A N 1
ATOM 1099 C CA . ASP A 1 173 ? -20.804 -15.008 32.856 1.00 105.60 421 ASP A CA 1
ATOM 1100 C C . ASP A 1 173 ? -20.363 -16.319 33.515 1.00 109.66 421 ASP A C 1
ATOM 1101 O O . ASP A 1 173 ? -19.670 -17.141 32.902 1.00 110.94 421 ASP A O 1
ATOM 1106 N N . ALA A 1 174 ? -20.704 -16.476 34.796 1.00 107.81 422 ALA A N 1
ATOM 1107 C CA . ALA A 1 174 ? -20.400 -17.705 35.524 1.00 96.75 422 ALA A CA 1
ATOM 1108 C C . ALA A 1 174 ? -20.932 -18.936 34.801 1.00 94.48 422 ALA A C 1
ATOM 1109 O O . ALA A 1 174 ? -20.158 -19.808 34.393 1.00 85.81 422 ALA A O 1
ATOM 1111 N N . GLN A 1 175 ? -22.255 -19.002 34.602 1.00 103.10 423 GLN A N 1
ATOM 1112 C CA . GLN A 1 175 ? -22.977 -20.226 34.250 1.00 109.16 423 GLN A CA 1
ATOM 1113 C C . GLN A 1 175 ? -23.569 -20.250 32.838 1.00 101.52 423 GLN A C 1
ATOM 1114 O O . GLN A 1 175 ? -23.541 -21.307 32.198 1.00 104.49 423 GLN A O 1
ATOM 1120 N N . TYR A 1 176 ? -24.111 -19.140 32.312 1.00 89.55 424 TYR A N 1
ATOM 1121 C CA . TYR A 1 176 ? -24.771 -19.126 31.001 1.00 72.79 424 TYR A CA 1
ATOM 1122 C C . TYR A 1 176 ? -23.961 -18.348 29.948 1.00 63.94 424 TYR A C 1
ATOM 1123 O O . TYR A 1 176 ? -22.912 -17.753 30.221 1.00 61.51 424 TYR A O 1
ATOM 1132 N N . LEU A 1 177 ? -24.487 -18.326 28.718 1.00 70.18 425 LEU A N 1
ATOM 1133 C CA . LEU A 1 177 ? -23.859 -17.643 27.587 1.00 61.35 425 LEU A CA 1
ATOM 1134 C C . LEU A 1 177 ? -24.901 -16.818 26.840 1.00 69.43 425 LEU A C 1
ATOM 1135 O O . LEU A 1 177 ? -26.024 -17.286 26.603 1.00 79.19 425 LEU A O 1
ATOM 1140 N N . TYR A 1 178 ? -24.525 -15.596 26.447 1.00 64.24 426 TYR A N 1
ATOM 1141 C CA . TYR A 1 178 ? -25.488 -14.614 25.953 1.00 69.70 426 TYR A CA 1
ATOM 1142 C C . TYR A 1 178 ? -25.100 -14.121 24.565 1.00 64.66 426 TYR A C 1
ATOM 1143 O 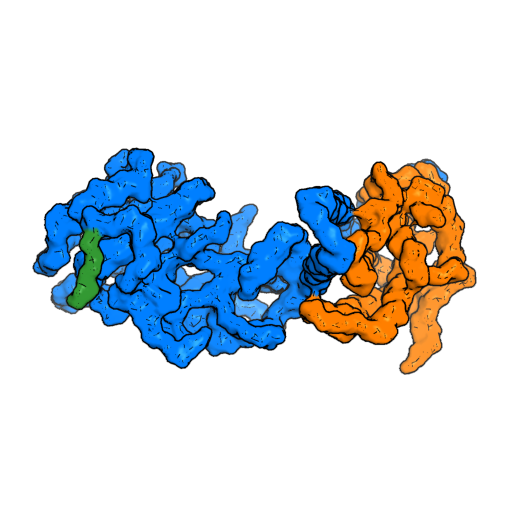O . TYR A 1 178 ? -23.955 -13.694 24.348 1.00 60.86 426 TYR A O 1
ATOM 1152 N N . LEU A 1 179 ? -26.070 -14.174 23.633 1.00 59.43 427 LEU A N 1
ATOM 1153 C CA . LEU A 1 179 ? -25.898 -13.702 22.260 1.00 61.94 427 LEU A CA 1
ATOM 1154 C C . LEU A 1 179 ? -26.916 -12.625 21.905 1.00 64.18 427 LEU A C 1
ATOM 1155 O O . LEU A 1 179 ? -28.095 -12.701 22.287 1.00 67.04 427 LEU A O 1
ATOM 1160 N N . ILE A 1 180 ? -26.458 -11.643 21.134 1.00 53.27 428 ILE A N 1
ATOM 1161 C CA . ILE A 1 180 ? -27.245 -10.461 20.798 1.00 60.76 428 ILE A CA 1
ATOM 1162 C C . ILE A 1 180 ? -27.509 -10.450 19.292 1.00 61.52 428 ILE A C 1
ATOM 1163 O O . ILE A 1 180 ? -26.581 -10.320 18.472 1.00 53.80 428 ILE A O 1
ATOM 1168 N N . MET A 1 181 ? -28.788 -10.583 18.938 1.00 63.37 429 MET A N 1
ATOM 1169 C CA . MET A 1 181 ? -29.233 -10.721 17.564 1.00 65.86 429 MET A CA 1
ATOM 1170 C C . MET A 1 181 ? -30.374 -9.759 17.312 1.00 61.76 429 MET A C 1
ATOM 1171 O O . MET A 1 181 ? -31.110 -9.384 18.235 1.00 68.26 429 MET A O 1
ATOM 1176 N N . GLU A 1 182 ? -30.560 -9.411 16.042 1.00 49.82 430 GLU A N 1
ATOM 1177 C CA . GLU A 1 182 ? -31.722 -8.605 15.730 1.00 62.99 430 GLU A CA 1
ATOM 1178 C C . GLU A 1 182 ? -32.969 -9.415 16.003 1.00 51.79 430 GLU A C 1
ATOM 1179 O O . GLU A 1 182 ? -32.950 -10.642 15.980 1.00 50.11 430 GLU A O 1
ATOM 1185 N N . PHE A 1 183 ? -34.043 -8.727 16.323 1.00 42.93 431 PHE A N 1
ATOM 1186 C CA . PHE A 1 183 ? -35.273 -9.396 16.683 1.00 42.98 431 PHE A CA 1
ATOM 1187 C C . PHE A 1 183 ? -36.206 -9.453 15.484 1.00 60.30 431 PHE A C 1
ATOM 1188 O O . PHE A 1 183 ? -36.463 -8.428 14.858 1.00 56.88 431 PHE A O 1
ATOM 1196 N N . LEU A 1 184 ? -36.686 -10.658 15.141 1.00 67.02 432 LEU A N 1
ATOM 1197 C CA . LEU A 1 184 ? -37.596 -10.780 14.010 1.00 54.14 432 LEU A CA 1
ATOM 1198 C C . LEU A 1 184 ? -39.020 -10.930 14.499 1.00 62.11 432 LEU A C 1
ATOM 1199 O O . LEU A 1 184 ? -39.375 -11.978 15.046 1.00 58.44 432 LEU A O 1
ATOM 1204 N N . PRO A 1 185 ? -39.868 -9.907 14.348 1.00 68.70 433 PRO A N 1
ATOM 1205 C CA . PRO A 1 185 ? -41.227 -9.950 14.922 1.00 61.78 433 PRO A CA 1
ATOM 1206 C C . PRO A 1 185 ? -42.206 -10.823 14.163 1.00 69.72 433 PRO A C 1
ATOM 1207 O O . PRO A 1 185 ? -43.383 -10.896 14.560 1.00 79.39 433 PRO A O 1
ATOM 1211 N N . GLY A 1 186 ? -41.769 -11.467 13.083 1.00 54.95 434 GLY A N 1
ATOM 1212 C CA . GLY A 1 186 ? -42.707 -12.210 12.290 1.00 59.04 434 GLY A CA 1
ATOM 1213 C C . GLY A 1 186 ? -43.095 -13.536 12.882 1.00 72.43 434 GLY A C 1
ATOM 1214 O O . GLY A 1 186 ? -43.849 -14.280 12.248 1.00 93.69 434 GLY A O 1
ATOM 1215 N N . GLY A 1 187 ? -42.635 -13.834 14.093 1.00 57.32 435 GLY A N 1
ATOM 1216 C CA . GLY A 1 187 ? -42.727 -15.180 14.608 1.00 53.00 435 GLY A CA 1
ATOM 1217 C C . GLY A 1 187 ? -41.858 -16.097 13.759 1.00 54.42 435 GLY A C 1
ATOM 1218 O O . GLY A 1 187 ? -40.939 -15.672 13.041 1.00 37.42 435 GLY A O 1
ATOM 1219 N N . ASP A 1 188 ? -42.174 -17.382 13.850 1.00 59.33 436 ASP A N 1
ATOM 1220 C CA . ASP A 1 188 ? -41.467 -18.459 13.166 1.00 54.96 436 ASP A CA 1
ATOM 1221 C C . ASP A 1 188 ? -42.421 -19.158 12.221 1.00 60.44 436 ASP A C 1
ATOM 1222 O O . ASP A 1 188 ? -43.642 -18.993 12.303 1.00 69.63 436 ASP A O 1
ATOM 1227 N N . LEU A 1 189 ? -41.856 -19.982 11.340 1.00 56.90 437 LEU A N 1
ATOM 1228 C CA . LEU A 1 189 ? -42.717 -20.692 10.401 1.00 48.61 437 LEU A CA 1
ATOM 1229 C C . LEU A 1 189 ? -43.588 -21.721 11.111 1.00 44.94 437 LEU A C 1
ATOM 1230 O O . LEU A 1 189 ? -44.771 -21.846 10.788 1.00 47.13 437 LEU A O 1
ATOM 1235 N N . MET A 1 190 ? -43.052 -22.428 12.104 1.00 35.60 438 MET A N 1
ATOM 1236 C CA . MET A 1 190 ? -43.916 -23.267 12.926 1.00 50.39 438 MET A CA 1
ATOM 1237 C C . MET A 1 190 ? -45.151 -22.502 13.428 1.00 50.49 438 MET A C 1
ATOM 1238 O O . MET A 1 190 ? -46.276 -23.011 13.363 1.00 48.43 438 MET A O 1
ATOM 1243 N N . THR A 1 191 ? -44.972 -21.271 13.908 1.00 57.82 439 THR A N 1
ATOM 1244 C CA . THR A 1 191 ? -46.108 -20.559 14.493 1.00 70.12 439 THR A CA 1
ATOM 1245 C C . THR A 1 191 ? -47.055 -20.069 13.401 1.00 71.00 439 THR A C 1
ATOM 1246 O O . THR A 1 191 ? -48.273 -19.963 13.616 1.00 80.40 439 THR A O 1
ATOM 1250 N N . MET A 1 192 ? -46.507 -19.818 12.214 1.00 63.35 440 MET A N 1
ATOM 1251 C CA . MET A 1 192 ? -47.307 -19.520 11.035 1.00 49.88 440 MET A CA 1
ATOM 1252 C C . MET A 1 192 ? -48.180 -20.701 10.671 1.00 51.56 440 MET A C 1
ATOM 1253 O O . MET A 1 192 ? -49.411 -20.606 10.683 1.00 50.60 440 MET A O 1
ATOM 1258 N N . LEU A 1 193 ? -47.540 -21.845 10.415 1.00 55.54 441 LEU A N 1
ATOM 1259 C CA . LEU A 1 193 ? -48.217 -23.081 10.040 1.00 45.26 441 LEU A CA 1
ATOM 1260 C C . LEU A 1 193 ? -49.325 -23.468 10.992 1.00 38.55 441 LEU A C 1
ATOM 1261 O O . LEU A 1 193 ? -50.278 -24.120 10.585 1.00 38.98 441 LEU A O 1
ATOM 1266 N N . ILE A 1 194 ? -49.228 -23.092 12.261 1.00 39.29 442 ILE A N 1
ATOM 1267 C CA . ILE A 1 194 ? -50.358 -23.322 13.150 1.00 48.88 442 ILE A CA 1
ATOM 1268 C C . ILE A 1 194 ? -51.491 -22.378 12.796 1.00 53.88 442 ILE A C 1
ATOM 1269 O O . ILE A 1 194 ? -52.637 -22.802 12.641 1.00 59.24 442 ILE A O 1
ATOM 1274 N N . ARG A 1 195 ? -51.187 -21.084 12.648 1.00 61.58 443 ARG A N 1
ATOM 1275 C CA . ARG A 1 195 ? -52.264 -20.114 12.505 1.00 79.02 443 ARG A CA 1
ATOM 1276 C C . ARG A 1 195 ? -53.044 -20.351 11.220 1.00 69.34 443 ARG A C 1
ATOM 1277 O O . ARG A 1 195 ? -54.244 -20.069 11.171 1.00 76.35 443 ARG A O 1
ATOM 1285 N N . TRP A 1 196 ? -52.403 -20.905 10.186 1.00 55.95 444 TRP A N 1
ATOM 1286 C CA . TRP A 1 196 ? -53.091 -21.127 8.923 1.00 59.56 444 TRP A CA 1
ATOM 1287 C C . TRP A 1 196 ? -53.358 -22.594 8.620 1.00 72.41 444 TRP A C 1
ATOM 1288 O O . TRP A 1 196 ? -54.215 -22.891 7.782 1.00 73.26 444 TRP A O 1
ATOM 1299 N N . GLN A 1 197 ? -52.609 -23.506 9.231 1.00 80.47 445 GLN A N 1
ATOM 1300 C CA . GLN A 1 197 ? -52.877 -24.942 9.211 1.00 65.99 445 GLN A CA 1
ATOM 1301 C C . GLN A 1 197 ? -52.622 -25.550 7.843 1.00 50.86 445 GLN A C 1
ATOM 1302 O O . GLN A 1 197 ? -52.405 -26.759 7.717 1.00 53.34 445 GLN A O 1
ATOM 1308 N N . LEU A 1 198 ? -52.512 -24.705 6.835 1.00 44.51 446 LEU A N 1
ATOM 1309 C CA . LEU A 1 198 ? -52.363 -25.172 5.468 1.00 48.42 446 LEU A CA 1
ATOM 1310 C C . LEU A 1 198 ? -51.985 -24.009 4.568 1.00 57.71 446 LEU A C 1
ATOM 1311 O O . LEU A 1 198 ? -52.654 -22.969 4.586 1.00 71.23 446 LEU A O 1
ATOM 1316 N N . PHE A 1 199 ? -50.920 -24.156 3.791 1.00 48.56 447 PHE A N 1
ATOM 1317 C CA . PHE A 1 199 ? -50.568 -23.144 2.807 1.00 47.37 447 PHE A CA 1
ATOM 1318 C C . PHE A 1 199 ? -51.119 -23.547 1.452 1.00 44.34 447 PHE A C 1
ATOM 1319 O O . PHE A 1 199 ? -51.477 -24.701 1.216 1.00 51.43 447 PHE A O 1
ATOM 1327 N N . THR A 1 200 ? -51.206 -22.578 0.567 1.00 40.05 448 THR A N 1
ATOM 1328 C CA . THR A 1 200 ? -51.579 -22.894 -0.790 1.00 44.14 448 THR A CA 1
ATOM 1329 C C . THR A 1 200 ? -50.339 -23.267 -1.572 1.00 37.97 448 THR A C 1
ATOM 1330 O O . THR A 1 200 ? -49.232 -23.270 -1.052 1.00 36.97 448 THR A O 1
ATOM 1334 N N . GLU A 1 201 ? -50.514 -23.591 -2.841 1.00 44.82 449 GLU A N 1
ATOM 1335 C CA . GLU A 1 201 ? -49.331 -23.874 -3.634 1.00 51.28 449 GLU A CA 1
ATOM 1336 C C . GLU A 1 201 ? -48.601 -22.594 -4.004 1.00 52.33 449 GLU A C 1
ATOM 1337 O O . GLU A 1 201 ? -47.443 -22.654 -4.433 1.00 49.37 449 GLU A O 1
ATOM 1343 N N . ASP A 1 202 ? -49.244 -21.437 -3.836 1.00 67.98 450 ASP A N 1
ATOM 1344 C CA . ASP A 1 202 ? -48.618 -20.163 -4.159 1.00 71.65 450 ASP A CA 1
ATOM 1345 C C . ASP A 1 202 ? -47.912 -19.565 -2.944 1.00 71.73 450 ASP A C 1
ATOM 1346 O O . ASP A 1 202 ? -46.743 -19.189 -3.044 1.00 64.26 450 ASP A O 1
ATOM 1351 N N . VAL A 1 203 ? -48.592 -19.499 -1.791 1.00 44.43 451 VAL A N 1
ATOM 1352 C CA . VAL A 1 203 ? -47.923 -19.173 -0.534 1.00 36.93 451 VAL A CA 1
ATOM 1353 C C . VAL A 1 203 ? -46.647 -19.987 -0.407 1.00 53.16 451 VAL A C 1
ATOM 1354 O O . VAL A 1 203 ? -45.550 -19.447 -0.190 1.00 51.07 451 VAL A O 1
ATOM 1358 N N . THR A 1 204 ? -46.774 -21.304 -0.594 1.00 53.72 452 THR A N 1
ATOM 1359 C CA . THR A 1 204 ? -45.668 -22.209 -0.336 1.00 34.61 452 THR A CA 1
ATOM 1360 C C . THR A 1 204 ? -44.541 -21.999 -1.336 1.00 34.32 452 THR A C 1
ATOM 1361 O O . THR A 1 204 ? -43.360 -21.947 -0.963 1.00 39.89 452 THR A O 1
ATOM 1365 N N . ARG A 1 205 ? -44.884 -21.856 -2.610 1.00 34.99 453 ARG A N 1
ATOM 1366 C CA . ARG A 1 205 ? -43.859 -21.573 -3.600 1.00 48.32 453 ARG A CA 1
ATOM 1367 C C . ARG A 1 205 ? -43.008 -20.379 -3.170 1.00 55.54 453 ARG A C 1
ATOM 1368 O O . ARG A 1 205 ? -41.781 -20.401 -3.308 1.00 52.51 453 ARG A O 1
ATOM 1376 N N . PHE A 1 206 ? -43.639 -19.340 -2.612 1.00 45.45 454 PHE A N 1
ATOM 1377 C CA . PHE A 1 206 ? -42.890 -18.169 -2.182 1.00 44.95 454 PHE A CA 1
ATOM 1378 C C . PHE A 1 206 ? -41.897 -18.542 -1.095 1.00 49.19 454 PHE A C 1
ATOM 1379 O O . PHE A 1 206 ? -40.680 -18.597 -1.329 1.00 46.64 454 PHE A O 1
ATOM 1387 N N . TYR A 1 207 ? -42.424 -18.856 0.094 1.00 33.59 455 TYR A N 1
ATOM 1388 C CA . TYR A 1 207 ? -41.626 -19.344 1.213 1.00 36.86 455 TYR A CA 1
ATOM 1389 C C . TYR A 1 207 ? -40.643 -20.473 0.852 1.00 50.81 455 TYR A C 1
ATOM 1390 O O . TYR A 1 207 ? -39.596 -20.610 1.486 1.00 35.90 455 TYR A O 1
ATOM 1399 N N . MET A 1 208 ? -40.947 -21.336 -0.099 1.00 32.51 456 MET A N 1
ATOM 1400 C CA . MET A 1 208 ? -39.903 -22.289 -0.423 1.00 32.22 456 MET A CA 1
ATOM 1401 C C . MET A 1 208 ? -38.757 -21.600 -1.115 1.00 32.15 456 MET A C 1
ATOM 1402 O O . MET A 1 208 ? -37.597 -21.753 -0.717 1.00 31.80 456 MET A O 1
ATOM 1407 N N . ALA A 1 209 ? -39.072 -20.837 -2.160 1.00 41.01 457 ALA A N 1
ATOM 1408 C CA . ALA A 1 209 ? -38.045 -20.177 -2.955 1.00 45.04 457 ALA A CA 1
ATOM 1409 C C . ALA A 1 209 ? -37.142 -19.349 -2.069 1.00 49.12 457 ALA A C 1
ATOM 1410 O O . ALA A 1 209 ? -35.920 -19.334 -2.263 1.00 39.78 457 ALA A O 1
ATOM 1412 N N . GLU A 1 210 ? -37.737 -18.686 -1.064 1.00 51.55 458 GLU A N 1
ATOM 1413 C CA . GLU A 1 210 ? -36.975 -17.973 -0.048 1.00 47.15 458 GLU A CA 1
ATOM 1414 C C . GLU A 1 210 ? -35.986 -18.893 0.656 1.00 40.34 458 GLU A C 1
ATOM 1415 O O . GLU A 1 210 ? -34.800 -18.561 0.778 1.00 40.70 458 GLU A O 1
ATOM 1421 N N . CYS A 1 211 ? -36.433 -20.092 1.042 1.00 45.30 459 CYS A N 1
ATOM 1422 C CA . CYS A 1 211 ? -35.544 -21.037 1.712 1.00 31.06 459 CYS A CA 1
ATOM 1423 C C . CYS A 1 211 ? -34.417 -21.506 0.827 1.00 31.14 459 CYS A C 1
ATOM 1424 O O . CYS A 1 211 ? -33.272 -21.631 1.272 1.00 31.09 459 CYS A O 1
ATOM 1427 N N . ILE A 1 212 ? -34.722 -21.807 -0.416 1.00 31.45 460 ILE A N 1
ATOM 1428 C CA . ILE A 1 212 ? -33.655 -22.170 -1.330 1.00 31.77 460 ILE A CA 1
ATOM 1429 C C . ILE A 1 212 ? -32.546 -21.142 -1.274 1.00 40.39 460 ILE A C 1
ATOM 1430 O O . ILE A 1 212 ? -31.364 -21.473 -1.072 1.00 31.82 460 ILE A O 1
ATOM 1435 N N . LEU A 1 213 ? -32.933 -19.866 -1.360 1.00 52.04 461 LEU A N 1
ATOM 1436 C CA . LEU A 1 213 ? -31.948 -18.812 -1.527 1.00 49.30 461 LEU A CA 1
ATOM 1437 C C . LEU A 1 213 ? -31.165 -18.588 -0.250 1.00 31.65 461 LEU A C 1
ATOM 1438 O O . LEU A 1 213 ? -29.954 -18.337 -0.296 1.00 31.84 461 LEU A O 1
ATOM 1443 N N . ALA A 1 214 ? -31.823 -18.734 0.903 1.00 31.32 462 ALA A N 1
ATOM 1444 C CA . ALA A 1 214 ? -31.091 -18.793 2.161 1.00 31.20 462 ALA A CA 1
ATOM 1445 C C . ALA A 1 214 ? -30.147 -19.970 2.168 1.00 47.38 462 ALA A C 1
ATOM 1446 O O . ALA A 1 214 ? -28.936 -19.813 2.366 1.00 56.38 462 ALA A O 1
ATOM 1448 N N . ILE A 1 215 ? -30.684 -21.164 1.922 1.00 47.70 463 ILE A N 1
ATOM 1449 C CA . ILE A 1 215 ? -29.868 -22.366 1.996 1.00 37.65 463 ILE A CA 1
ATOM 1450 C C . ILE A 1 215 ? -28.726 -22.299 0.994 1.00 31.99 463 ILE A C 1
ATOM 1451 O O . ILE A 1 215 ? -27.558 -22.468 1.365 1.00 41.19 463 ILE A O 1
ATOM 1456 N N . GLU A 1 216 ? -29.033 -21.975 -0.264 1.00 32.13 464 GLU A N 1
ATOM 1457 C CA . GLU A 1 216 ? -27.975 -21.795 -1.249 1.00 49.85 464 GLU A CA 1
ATOM 1458 C C . GLU A 1 216 ? -26.811 -20.996 -0.671 1.00 60.33 464 GLU A C 1
ATOM 1459 O O . GLU A 1 216 ? -25.662 -21.442 -0.704 1.00 62.98 464 GLU A O 1
ATOM 1465 N N . THR A 1 217 ? -27.107 -19.836 -0.082 1.00 59.62 465 THR A N 1
ATOM 1466 C CA . THR A 1 217 ? -26.069 -18.927 0.406 1.00 65.07 465 THR A CA 1
ATOM 1467 C C . THR A 1 217 ? -25.212 -19.564 1.495 1.00 55.70 465 THR A C 1
ATOM 1468 O O . THR A 1 217 ? -23.975 -19.526 1.434 1.00 54.92 465 THR A O 1
ATOM 1472 N N . ILE A 1 218 ? -25.858 -20.157 2.498 1.00 36.35 466 ILE A N 1
ATOM 1473 C CA . ILE A 1 218 ? -25.139 -20.901 3.530 1.00 32.79 466 ILE A CA 1
ATOM 1474 C C . ILE A 1 218 ? -24.183 -21.906 2.906 1.00 42.05 466 ILE A C 1
ATOM 1475 O O . ILE A 1 218 ? -23.029 -22.050 3.333 1.00 38.22 466 ILE A O 1
ATOM 1480 N N . HIS A 1 219 ? -24.667 -22.665 1.921 1.00 45.47 467 HIS A N 1
ATOM 1481 C CA . HIS A 1 219 ? -23.789 -23.647 1.317 1.00 44.94 467 HIS A CA 1
ATOM 1482 C C . HIS A 1 219 ? -22.625 -22.967 0.630 1.00 52.00 467 HIS A C 1
ATOM 1483 O O . HIS A 1 219 ? -21.503 -23.494 0.650 1.00 43.75 467 HIS A O 1
ATOM 1490 N N . LYS A 1 220 ? -22.852 -21.772 0.065 1.00 49.64 468 LYS A N 1
ATOM 1491 C CA . LYS A 1 220 ? -21.786 -21.150 -0.706 1.00 54.66 468 LYS A CA 1
ATOM 1492 C C . LYS A 1 220 ? -20.646 -20.704 0.189 1.00 50.61 468 LYS A C 1
ATOM 1493 O O . LYS A 1 220 ? -19.489 -20.629 -0.257 1.00 36.55 468 LYS A O 1
ATOM 1499 N N . LEU A 1 221 ? -20.952 -20.428 1.448 1.00 49.76 469 LEU A N 1
ATOM 1500 C CA . LEU A 1 221 ? -19.947 -20.171 2.465 1.00 59.96 469 LEU A CA 1
ATOM 1501 C C . LEU A 1 221 ? -19.401 -21.425 3.071 1.00 68.22 469 LEU A C 1
ATOM 1502 O O . LEU A 1 221 ? -18.919 -21.367 4.208 1.00 63.48 469 LEU A O 1
ATOM 1507 N N . GLY A 1 222 ? -19.519 -22.556 2.381 1.00 78.37 470 GLY A N 1
ATOM 1508 C CA . GLY A 1 222 ? -18.897 -23.802 2.817 1.00 79.41 470 GLY A CA 1
ATOM 1509 C C . GLY A 1 222 ? -19.407 -24.413 4.106 1.00 65.32 470 GLY A C 1
ATOM 1510 O O . GLY A 1 222 ? -18.612 -24.972 4.863 1.00 56.82 470 GLY A O 1
ATOM 1511 N N . PHE A 1 223 ? -20.708 -24.327 4.372 1.00 67.36 471 PHE A N 1
ATOM 1512 C CA . PHE A 1 223 ? -21.311 -24.863 5.582 1.00 64.90 471 PHE A CA 1
ATOM 1513 C C . PHE A 1 223 ? -22.519 -25.703 5.212 1.00 75.49 471 PHE A C 1
ATOM 1514 O O . PHE A 1 223 ? -23.124 -25.503 4.161 1.00 94.67 471 PHE A O 1
ATOM 1522 N N . ILE A 1 224 ? -22.863 -26.658 6.067 1.00 66.34 472 ILE A N 1
ATOM 1523 C CA . ILE A 1 224 ? -24.114 -27.389 5.944 1.00 51.81 472 ILE A CA 1
ATOM 1524 C C . ILE A 1 224 ? -24.903 -27.159 7.226 1.00 49.99 472 ILE A C 1
ATOM 1525 O O . ILE A 1 224 ? -24.375 -27.302 8.333 1.00 61.00 472 ILE A O 1
ATOM 1530 N N . HIS A 1 225 ? -26.163 -26.792 7.077 1.00 34.99 473 HIS A N 1
ATOM 1531 C CA . HIS A 1 225 ? -26.912 -26.295 8.219 1.00 34.68 473 HIS A CA 1
ATOM 1532 C C . HIS A 1 225 ? -27.448 -27.432 9.043 1.00 35.39 473 HIS A C 1
ATOM 1533 O O . HIS A 1 225 ? -27.519 -27.317 10.266 1.00 42.46 473 HIS A O 1
ATOM 1540 N N . ARG A 1 226 ? -27.886 -28.505 8.381 1.00 59.69 474 ARG A N 1
ATOM 1541 C CA . ARG A 1 226 ? -28.289 -29.757 9.020 1.00 46.31 474 ARG A CA 1
ATOM 1542 C C . ARG A 1 226 ? -29.274 -29.524 10.161 1.00 36.54 474 ARG A C 1
ATOM 1543 O O . ARG A 1 226 ? -29.278 -30.246 11.140 1.00 37.59 474 ARG A O 1
ATOM 1551 N N . ALA A 1 227 ? -30.015 -28.429 10.150 1.00 36.33 475 ALA A N 1
ATOM 1552 C CA . ALA A 1 227 ? -31.024 -28.219 11.176 1.00 40.35 475 ALA A CA 1
ATOM 1553 C C . ALA A 1 227 ? -32.207 -27.408 10.635 1.00 43.05 475 ALA A C 1
ATOM 1554 O O . ALA A 1 227 ? -32.852 -26.664 11.379 1.00 41.34 475 ALA A O 1
ATOM 1556 N N . ILE A 1 228 ? -32.500 -27.550 9.342 1.00 44.20 476 ILE A N 1
ATOM 1557 C CA . ILE A 1 228 ? -33.654 -26.923 8.691 1.00 33.24 476 ILE A CA 1
ATOM 1558 C C . ILE A 1 228 ? -34.963 -27.499 9.221 1.00 33.60 476 ILE A C 1
ATOM 1559 O O . ILE A 1 228 ? -35.154 -28.715 9.227 1.00 60.71 476 ILE A O 1
ATOM 1564 N N . LYS A 1 229 ? -35.882 -26.640 9.630 1.00 33.37 477 LYS A N 1
ATOM 1565 C CA . LYS A 1 229 ? -37.132 -27.067 10.242 1.00 33.85 477 LYS A CA 1
ATOM 1566 C C . LYS A 1 229 ? -38.008 -25.830 10.443 1.00 49.54 477 LYS A C 1
ATOM 1567 O O . LYS A 1 229 ? -37.513 -24.706 10.383 1.00 38.60 477 LYS A O 1
ATOM 1573 N N . PRO A 1 230 ? -39.294 -26.013 10.675 1.00 53.41 478 PRO A N 1
ATOM 1574 C CA . PRO A 1 230 ? -40.203 -24.865 10.661 1.00 58.51 478 PRO A CA 1
ATOM 1575 C C . PRO A 1 230 ? -39.834 -23.811 11.669 1.00 63.96 478 PRO A C 1
ATOM 1576 O O . PRO A 1 230 ? -39.662 -22.649 11.312 1.00 80.10 478 PRO A O 1
ATOM 1580 N N . ASP A 1 231 ? -39.721 -24.215 12.933 1.00 62.20 479 ASP A N 1
ATOM 1581 C CA . ASP A 1 231 ? -39.496 -23.251 14.005 1.00 69.16 479 ASP A CA 1
ATOM 1582 C C . ASP A 1 231 ? -38.127 -22.595 13.905 1.00 60.23 479 ASP A C 1
ATOM 1583 O O . ASP A 1 231 ? -37.915 -21.514 14.457 1.00 62.26 479 ASP A O 1
ATOM 1588 N N . ASN A 1 232 ? -37.216 -23.207 13.188 1.00 50.15 480 ASN A N 1
ATOM 1589 C CA . ASN A 1 232 ? -35.914 -22.629 12.945 1.00 46.98 480 ASN A CA 1
ATOM 1590 C C . ASN A 1 232 ? -35.934 -21.612 11.826 1.00 33.52 480 ASN A C 1
ATOM 1591 O O . ASN A 1 232 ? -34.863 -21.285 11.311 1.00 33.13 480 ASN A O 1
ATOM 1596 N N . ILE A 1 233 ? -37.111 -21.155 11.396 1.00 33.44 481 ILE A N 1
ATOM 1597 C CA . ILE A 1 233 ? -37.252 -20.282 10.236 1.00 46.16 481 ILE A CA 1
ATOM 1598 C C . ILE A 1 233 ? -38.077 -19.062 10.632 1.00 59.13 481 ILE A C 1
ATOM 1599 O O . ILE A 1 233 ? -39.170 -19.204 11.201 1.00 66.55 481 ILE A O 1
ATOM 1604 N N . LEU A 1 234 ? -37.578 -17.868 10.277 1.00 50.83 482 LEU A N 1
ATOM 1605 C CA . LEU A 1 234 ? -38.030 -16.615 10.868 1.00 50.86 482 LEU A CA 1
ATOM 1606 C C . LEU A 1 234 ? -38.481 -15.569 9.843 1.00 54.54 482 LEU A C 1
ATOM 1607 O O . LEU A 1 234 ? -37.999 -15.517 8.703 1.00 56.00 482 LEU A O 1
ATOM 1612 N N . ILE A 1 235 ? -39.387 -14.697 10.299 1.00 53.05 483 ILE A N 1
ATOM 1613 C CA . ILE A 1 235 ? -40.084 -13.732 9.455 1.00 55.46 483 ILE A CA 1
ATOM 1614 C C . ILE A 1 235 ? -39.771 -12.298 9.903 1.00 57.41 483 ILE A C 1
ATOM 1615 O O . ILE A 1 235 ? -39.898 -11.961 11.088 1.00 51.40 483 ILE A O 1
ATOM 1620 N N . ASP A 1 236 ? -39.414 -11.443 8.942 1.00 52.95 484 ASP A N 1
ATOM 1621 C CA . ASP A 1 236 ? -39.062 -10.065 9.226 1.00 44.48 484 ASP A CA 1
ATOM 1622 C C . ASP A 1 236 ? -40.293 -9.162 9.080 1.00 52.93 484 ASP A C 1
ATOM 1623 O O . ASP A 1 236 ? -41.418 -9.635 8.891 1.00 50.40 484 ASP A O 1
ATOM 1628 N N . ILE A 1 237 ? -40.072 -7.841 9.148 1.00 59.67 485 ILE A N 1
ATOM 1629 C CA . ILE A 1 237 ? -41.154 -6.861 9.264 1.00 60.79 485 ILE A CA 1
ATOM 1630 C C . ILE A 1 237 ? -42.025 -6.891 8.032 1.00 61.42 485 ILE A C 1
ATOM 1631 O O . ILE A 1 237 ? -43.224 -6.570 8.088 1.00 61.59 485 ILE A O 1
ATOM 1636 N N . ARG A 1 238 ? -41.428 -7.232 6.895 1.00 53.60 486 ARG A N 1
ATOM 1637 C CA . ARG A 1 238 ? -42.094 -7.192 5.607 1.00 60.80 486 ARG A CA 1
ATOM 1638 C C . ARG A 1 238 ? -42.518 -8.593 5.154 1.00 67.10 486 ARG A C 1
ATOM 1639 O O . ARG A 1 238 ? -42.580 -8.883 3.950 1.00 67.59 486 ARG A O 1
ATOM 1647 N N . GLY A 1 239 ? -42.801 -9.472 6.123 1.00 65.29 487 GLY A N 1
ATOM 1648 C CA . GLY A 1 239 ? -43.317 -10.808 5.892 1.00 63.54 487 GLY A CA 1
ATOM 1649 C C . GLY A 1 239 ? -42.372 -11.757 5.187 1.00 51.40 487 GLY A C 1
ATOM 1650 O O . GLY A 1 239 ? -42.772 -12.882 4.859 1.00 36.92 487 GLY A O 1
ATOM 1651 N N . HIS A 1 240 ? -41.142 -11.333 4.926 1.00 39.10 488 HIS A N 1
ATOM 1652 C CA . HIS A 1 240 ? -40.149 -12.159 4.259 1.00 41.57 488 HIS A CA 1
ATOM 1653 C C . HIS A 1 240 ? -39.453 -13.095 5.249 1.00 49.65 488 HIS A C 1
ATOM 1654 O O . HIS A 1 240 ? -39.654 -13.004 6.458 1.00 49.10 488 HIS A O 1
ATOM 1661 N N . ILE A 1 241 ? -38.647 -14.026 4.714 1.00 48.63 489 ILE A N 1
ATOM 1662 C CA . ILE A 1 241 ? -38.112 -15.161 5.474 1.00 43.14 489 ILE A CA 1
ATOM 1663 C C . ILE A 1 241 ? -36.602 -15.017 5.593 1.00 41.23 489 ILE A C 1
ATOM 1664 O O . ILE A 1 241 ? -35.927 -14.568 4.650 1.00 38.54 489 ILE A O 1
ATOM 1669 N N . LYS A 1 242 ? -36.077 -15.381 6.765 1.00 32.89 490 LYS A N 1
ATOM 1670 C CA . LYS A 1 242 ? -34.657 -15.664 6.862 1.00 32.52 490 LYS A CA 1
ATOM 1671 C C . LYS A 1 242 ? -34.397 -16.724 7.920 1.00 39.43 490 LYS A C 1
ATOM 1672 O O . LYS A 1 242 ? -35.157 -16.893 8.887 1.00 34.45 490 LYS A O 1
ATOM 1678 N N . LEU A 1 243 ? -33.295 -17.444 7.692 1.00 32.00 491 LEU A N 1
ATOM 1679 C CA . LEU A 1 243 ? -32.735 -18.403 8.622 1.00 32.09 491 LEU A CA 1
ATOM 1680 C C . LEU A 1 243 ? -32.227 -17.703 9.871 1.00 62.63 491 LEU A C 1
ATOM 1681 O O . LEU A 1 243 ? -32.068 -16.486 9.919 1.00 89.73 491 LEU A O 1
ATOM 1686 N N . SER A 1 244 ? -31.889 -18.496 10.864 1.00 49.86 492 SER A N 1
ATOM 1687 C CA . SER A 1 244 ? -31.602 -17.965 12.173 1.00 51.38 492 SER A CA 1
ATOM 1688 C C . SER A 1 244 ? -30.245 -18.354 12.727 1.00 56.61 492 SER A C 1
ATOM 1689 O O . SER A 1 244 ? -29.915 -17.913 13.827 1.00 63.08 492 SER A O 1
ATOM 1692 N N . ASP A 1 245 ? -29.452 -19.129 11.998 1.00 51.33 493 ASP A N 1
ATOM 1693 C CA . ASP A 1 245 ? -28.424 -19.962 12.600 1.00 52.42 493 ASP A CA 1
ATOM 1694 C C . ASP A 1 245 ? -27.520 -20.445 11.485 1.00 59.84 493 ASP A C 1
ATOM 1695 O O . ASP A 1 245 ? -27.605 -19.966 10.353 1.00 47.68 493 ASP A O 1
ATOM 1700 N N . PHE A 1 246 ? -26.638 -21.398 11.801 1.00 86.32 494 PHE A N 1
ATOM 1701 C CA . PHE A 1 246 ? -26.010 -22.203 10.755 1.00 89.99 494 PHE A CA 1
ATOM 1702 C C . PHE A 1 246 ? -25.793 -23.665 11.126 1.00 81.93 494 PHE A C 1
ATOM 1703 O O . PHE A 1 246 ? -25.112 -24.359 10.367 1.00 101.02 494 PHE A O 1
ATOM 1711 N N . GLY A 1 247 ? -26.270 -24.153 12.268 1.00 67.07 495 GLY A N 1
ATOM 1712 C CA . GLY A 1 247 ? -26.072 -25.565 12.576 1.00 75.39 495 GLY A CA 1
ATOM 1713 C C . GLY A 1 247 ? -24.780 -25.899 13.288 1.00 94.90 495 GLY A C 1
ATOM 1714 O O . GLY A 1 247 ? -24.385 -27.075 13.310 1.00 72.52 495 GLY A O 1
ATOM 1715 N N . LEU A 1 248 ? -24.090 -24.888 13.823 1.00 120.81 496 LEU A N 1
ATOM 1716 C CA . LEU A 1 248 ? -23.028 -25.030 14.817 1.00 124.02 496 LEU A CA 1
ATOM 1717 C C . LEU A 1 248 ? -23.563 -24.531 16.154 1.00 131.69 496 LEU A C 1
ATOM 1718 O O . LEU A 1 248 ? -23.906 -23.347 16.284 1.00 130.61 496 LEU A O 1
ATOM 1723 N N . SER A 1 249 ? -23.619 -25.437 17.140 1.00 124.05 497 SER A N 1
ATOM 1724 C CA . SER A 1 249 ? -24.183 -25.208 18.477 1.00 108.35 497 SER A CA 1
ATOM 1725 C C . SER A 1 249 ? -25.684 -24.875 18.533 1.00 101.42 497 SER A C 1
ATOM 1726 O O . SER A 1 249 ? -26.052 -23.791 19.016 1.00 79.95 497 SER A O 1
ATOM 1729 N N . THR A 1 250 ? -26.549 -25.791 18.063 1.00 107.43 498 THR A N 1
ATOM 1730 C CA . THR A 1 250 ? -27.992 -25.673 18.249 1.00 111.55 498 THR A CA 1
ATOM 1731 C C . THR A 1 250 ? -28.537 -26.670 19.257 1.00 113.95 498 THR A C 1
ATOM 1732 O O . THR A 1 250 ? -29.569 -26.387 19.875 1.00 125.81 498 THR A O 1
ATOM 1736 N N . GLY A 1 251 ? -27.875 -27.815 19.460 1.00 101.23 499 GLY A N 1
ATOM 1737 C CA . GLY A 1 251 ? -28.562 -28.973 20.000 1.00 98.37 499 GLY A CA 1
ATOM 1738 C C . GLY A 1 251 ? -27.742 -30.237 20.142 1.00 108.58 499 GLY A C 1
ATOM 1739 O O . GLY A 1 251 ? -26.660 -30.223 20.736 1.00 105.15 499 GLY A O 1
ATOM 1740 N N . PHE A 1 252 ? -28.276 -31.344 19.631 1.00 113.44 500 PHE A N 1
ATOM 1741 C CA . PHE A 1 252 ? -27.870 -32.680 20.093 1.00 113.04 500 PHE A CA 1
ATOM 1742 C C . PHE A 1 252 ? -27.651 -33.589 18.895 1.00 113.09 500 PHE A C 1
ATOM 1743 O O . PHE A 1 252 ? -27.387 -33.112 17.788 1.00 107.91 500 PHE A O 1
ATOM 1745 N N . HIS A 1 253 ? -27.711 -34.900 19.143 1.00 118.94 501 HIS A N 1
ATOM 1746 C CA . HIS A 1 253 ? -27.715 -35.924 18.110 1.00 126.29 501 HIS A CA 1
ATOM 1747 C C . HIS A 1 253 ? -28.771 -36.970 18.474 1.00 132.04 501 HIS A C 1
ATOM 1748 O O . HIS A 1 253 ? -29.405 -36.906 19.533 1.00 119.67 501 HIS A O 1
ATOM 1755 N N . LYS A 1 254 ? -28.945 -37.948 17.586 1.00 140.76 502 LYS A N 1
ATOM 1756 C CA . LYS A 1 254 ? -29.975 -38.975 17.676 1.00 131.45 502 LYS A CA 1
ATOM 1757 C C . LYS A 1 254 ? -29.375 -40.318 18.096 1.00 114.25 502 LYS A C 1
ATOM 1758 O O . LYS A 1 254 ? -28.277 -40.689 17.667 1.00 117.36 502 LYS A O 1
ATOM 1764 N N . THR A 1 255 ? -30.145 -41.066 18.897 1.00 95.51 503 THR A N 1
ATOM 1765 C CA . THR A 1 255 ? -29.700 -42.223 19.679 1.00 87.77 503 THR A CA 1
ATOM 1766 C C . THR A 1 255 ? -29.263 -43.377 18.775 1.00 99.35 503 THR A C 1
ATOM 1767 O O . THR A 1 255 ? -28.839 -44.449 19.234 1.00 84.15 503 THR A O 1
ATOM 1771 N N . HIS A 1 256 ? -29.388 -43.140 17.471 1.00 109.88 504 HIS A N 1
ATOM 1772 C CA . HIS A 1 256 ? -29.046 -44.039 16.380 1.00 122.98 504 HIS A CA 1
ATOM 1773 C C . HIS A 1 256 ? -30.035 -45.206 16.305 1.00 117.26 504 HIS A C 1
ATOM 1774 O O . HIS A 1 256 ? -30.118 -45.848 15.248 1.00 109.98 504 HIS A O 1
ATOM 1781 N N . ASP A 1 257 ? -30.743 -45.518 17.423 1.00 115.96 505 ASP A N 1
ATOM 1782 C CA . ASP A 1 257 ? -31.968 -46.334 17.534 1.00 104.34 505 ASP A CA 1
ATOM 1783 C C . ASP A 1 257 ? -32.273 -46.743 18.985 1.00 112.05 505 ASP A C 1
ATOM 1784 O O . ASP A 1 257 ? -31.509 -46.421 19.901 1.00 113.77 505 ASP A O 1
ATOM 1789 N N . SER A 1 258 ? -33.371 -47.475 19.194 1.00 110.87 506 SER A N 1
ATOM 1790 C CA . SER A 1 258 ? -33.685 -48.172 20.445 1.00 104.83 506 SER A CA 1
ATOM 1791 C C . SER A 1 258 ? -34.736 -49.238 20.142 1.00 119.39 506 SER A C 1
ATOM 1792 O O . SER A 1 258 ? -35.190 -49.374 19.002 1.00 127.51 506 SER A O 1
ATOM 1795 N N . ASN A 1 259 ? -35.162 -49.974 21.177 1.00 118.13 507 ASN A N 1
ATOM 1796 C CA . ASN A 1 259 ? -36.030 -51.131 20.967 1.00 101.64 507 ASN A CA 1
ATOM 1797 C C . ASN A 1 259 ? -37.010 -51.331 22.111 1.00 100.26 507 ASN A C 1
ATOM 1798 O O . ASN A 1 259 ? -36.603 -51.411 23.276 1.00 78.99 507 ASN A O 1
ATOM 1803 N N . TYR A 1 260 ? -38.295 -51.457 21.769 1.00 105.33 508 TYR A N 1
ATOM 1804 C CA . TYR A 1 260 ? -39.321 -51.873 22.719 1.00 111.38 508 TYR A CA 1
ATOM 1805 C C . TYR A 1 260 ? -39.749 -53.319 22.494 1.00 114.09 508 TYR A C 1
ATOM 1806 O O . TYR A 1 260 ? -39.624 -54.150 23.402 1.00 120.19 508 TYR A O 1
ATOM 1808 N N . TYR A 1 261 ? -40.237 -53.648 21.297 1.00 104.34 509 TYR A N 1
ATOM 1809 C CA . TYR A 1 261 ? -40.551 -55.025 20.922 1.00 97.80 509 TYR A CA 1
ATOM 1810 C C . TYR A 1 261 ? -41.328 -55.805 22.003 1.00 103.83 509 TYR A C 1
ATOM 1811 O O . TYR A 1 261 ? -42.561 -55.764 22.079 1.00 103.02 509 TYR A O 1
ATOM 1813 N N . SER A 1 298 ? -58.710 -54.260 21.499 1.00 91.22 546 SER A N 1
ATOM 1814 C CA . SER A 1 298 ? -58.537 -52.823 21.685 1.00 102.07 546 SER A CA 1
ATOM 1815 C C . SER A 1 298 ? -59.393 -52.041 20.680 1.00 106.45 546 SER A C 1
ATOM 1816 O O . SER A 1 298 ? -59.281 -52.237 19.469 1.00 107.27 546 SER A O 1
ATOM 1818 N N . ILE A 1 299 ? -60.254 -51.161 21.188 1.00 103.90 547 ILE A N 1
ATOM 1819 C CA . ILE A 1 299 ? -61.166 -50.409 20.333 1.00 100.98 547 ILE A CA 1
ATOM 1820 C C . ILE A 1 299 ? -60.478 -49.140 19.824 1.00 98.27 547 ILE A C 1
ATOM 1821 O O . ILE A 1 299 ? -59.960 -48.332 20.614 1.00 83.49 547 ILE A O 1
ATOM 1823 N N . SER A 1 300 ? -60.475 -48.967 18.495 1.00 94.63 548 SER A N 1
ATOM 1824 C CA . SER A 1 300 ? -59.898 -47.783 17.866 1.00 91.24 548 SER A CA 1
ATOM 1825 C C . SER A 1 300 ? -60.787 -46.577 18.097 1.00 83.51 548 SER A C 1
ATOM 1826 O O . SER A 1 300 ? -61.979 -46.698 18.380 1.00 81.27 548 SER A O 1
ATOM 1828 N N . LEU A 1 301 ? -60.185 -45.403 18.042 1.00 76.13 549 LEU A N 1
ATOM 1829 C CA . LEU A 1 301 ? -60.911 -44.239 18.511 1.00 69.30 549 LEU A CA 1
ATOM 1830 C C . LEU A 1 301 ? -60.551 -43.005 17.708 1.00 68.63 549 LEU A C 1
ATOM 1831 O O . LEU A 1 301 ? -60.261 -41.947 18.275 1.00 67.39 549 LEU A O 1
ATOM 1836 N N . THR A 1 302 ? -60.521 -43.116 16.386 1.00 62.49 550 THR A N 1
ATOM 1837 C CA . THR A 1 302 ? -59.803 -42.125 15.606 1.00 69.10 550 THR A CA 1
ATOM 1838 C C . THR A 1 302 ? -60.484 -41.862 14.274 1.00 89.99 550 THR A C 1
ATOM 1839 O O . THR A 1 302 ? -61.288 -42.662 13.793 1.00 101.13 550 THR A O 1
ATOM 1843 N N . MET A 1 303 ? -60.136 -40.708 13.681 1.00 96.13 551 MET A N 1
ATOM 1844 C CA . MET A 1 303 ? -60.614 -40.300 12.365 1.00 88.98 551 MET A CA 1
ATOM 1845 C C . MET A 1 303 ? -59.490 -39.887 11.410 1.00 86.32 551 MET A C 1
ATOM 1846 O O . MET A 1 303 ? -59.774 -39.573 10.250 1.00 79.68 551 MET A O 1
ATOM 1851 N N . SER A 1 304 ? -58.240 -39.846 11.872 1.00 84.55 552 SER A N 1
ATOM 1852 C CA . SER A 1 304 ? -56.972 -40.021 11.161 1.00 75.01 552 SER A CA 1
ATOM 1853 C C . SER A 1 304 ? -56.410 -38.860 10.400 1.00 68.72 552 SER A C 1
ATOM 1854 O O . SER A 1 304 ? -55.252 -38.939 10.016 1.00 62.99 552 SER A O 1
ATOM 1857 N N . ASN A 1 305 ? -57.169 -37.826 10.091 1.00 77.05 553 ASN A N 1
ATOM 1858 C CA . ASN A 1 305 ? -56.530 -36.541 9.873 1.00 65.92 553 ASN A CA 1
ATOM 1859 C C . ASN A 1 305 ? -56.500 -35.823 11.197 1.00 61.16 553 ASN A C 1
ATOM 1860 O O . ASN A 1 305 ? -55.454 -35.314 11.593 1.00 49.31 553 ASN A O 1
ATOM 1865 N N . ARG A 1 306 ? -57.611 -35.938 11.942 1.00 69.07 554 ARG A N 1
ATOM 1866 C CA . ARG A 1 306 ? -57.646 -35.582 13.354 1.00 70.62 554 ARG A CA 1
ATOM 1867 C C . ARG A 1 306 ? -56.539 -36.274 14.117 1.00 83.30 554 ARG A C 1
ATOM 1868 O O . ARG A 1 306 ? -56.014 -35.716 15.087 1.00 81.98 554 ARG A O 1
ATOM 1870 N N . GLN A 1 307 ? -56.162 -37.480 13.689 1.00 90.50 555 GLN A N 1
ATOM 1871 C CA . GLN A 1 307 ? -55.198 -38.245 14.465 1.00 89.49 555 GLN A CA 1
ATOM 1872 C C . GLN A 1 307 ? -53.868 -37.518 14.596 1.00 83.25 555 GLN A C 1
ATOM 1873 O O . GLN A 1 307 ? -53.205 -37.624 15.629 1.00 87.64 555 GLN A O 1
ATOM 1879 N N . GLN A 1 308 ? -53.466 -36.764 13.585 1.00 75.78 556 GLN A N 1
ATOM 1880 C CA . GLN A 1 308 ? -52.231 -36.002 13.716 1.00 72.34 556 GLN A CA 1
ATOM 1881 C C . GLN A 1 308 ? -52.459 -34.670 14.418 1.00 83.75 556 GLN A C 1
ATOM 1882 O O . GLN A 1 308 ? -51.736 -34.342 15.358 1.00 85.57 556 GLN A O 1
ATOM 1888 N N . ILE A 1 309 ? -53.482 -33.913 14.017 1.00 95.26 557 ILE A N 1
ATOM 1889 C CA . ILE A 1 309 ? -53.810 -32.647 14.677 1.00 104.99 557 ILE A CA 1
ATOM 1890 C C . ILE A 1 309 ? -53.971 -32.905 16.175 1.00 103.57 557 ILE A C 1
ATOM 1891 O O . ILE A 1 309 ? -54.041 -31.963 16.974 1.00 111.10 557 ILE A O 1
ATOM 1896 N N . GLN A 1 310 ? -54.068 -34.186 16.558 1.00 91.38 558 GLN A N 1
ATOM 1897 C CA . GLN A 1 310 ? -54.013 -34.610 17.952 1.00 84.72 558 GLN A CA 1
ATOM 1898 C C . GLN A 1 310 ? -52.582 -34.855 18.436 1.00 89.89 558 GLN A C 1
ATOM 1899 O O . GLN A 1 310 ? -52.184 -34.340 19.488 1.00 93.26 558 GLN A O 1
ATOM 1905 N N . THR A 1 311 ? -51.801 -35.644 17.695 1.00 84.56 559 THR A N 1
ATOM 1906 C CA . THR A 1 311 ? -50.435 -35.934 18.119 1.00 85.36 559 THR A CA 1
ATOM 1907 C C . THR A 1 311 ? -49.562 -34.698 17.995 1.00 95.23 559 THR A C 1
ATOM 1908 O O . THR A 1 311 ? -48.863 -34.329 18.944 1.00 109.49 559 THR A O 1
ATOM 1912 N N . TRP A 1 312 ? -49.588 -34.047 16.824 1.00 94.13 560 TRP A N 1
ATOM 1913 C CA . TRP A 1 312 ? -48.857 -32.795 16.624 1.00 87.22 560 TRP A CA 1
ATOM 1914 C C . TRP A 1 312 ? -49.065 -31.856 17.811 1.00 89.85 560 TRP A C 1
ATOM 1915 O O . TRP A 1 312 ? -48.099 -31.368 18.403 1.00 79.96 560 TRP A O 1
ATOM 1926 N N . ARG A 1 313 ? -50.329 -31.654 18.218 1.00 101.80 561 ARG A N 1
ATOM 1927 C CA . ARG A 1 313 ? -50.640 -30.742 19.319 1.00 113.87 561 ARG A CA 1
ATOM 1928 C C . ARG A 1 313 ? -49.946 -31.142 20.609 1.00 112.21 561 ARG A C 1
ATOM 1929 O O . ARG A 1 313 ? -49.704 -30.288 21.467 1.00 121.84 561 ARG A O 1
ATOM 1937 N N . LYS A 1 314 ? -49.630 -32.425 20.772 1.00 109.59 562 LYS A N 1
ATOM 1938 C CA . LYS A 1 314 ? -48.820 -32.867 21.899 1.00 113.65 562 LYS A CA 1
ATOM 1939 C C . LYS A 1 314 ? -47.325 -32.656 21.667 1.00 125.71 562 LYS A C 1
ATOM 1940 O O . LYS A 1 314 ? -46.557 -32.662 22.636 1.00 122.16 562 LYS A O 1
ATOM 1942 N N . SER A 1 315 ? -46.898 -32.444 20.422 1.00 135.95 563 SER A N 1
ATOM 1943 C CA . SER A 1 315 ? -45.500 -32.191 20.095 1.00 148.29 563 SER A CA 1
ATOM 1944 C C . SER A 1 315 ? -45.123 -30.714 20.188 1.00 146.74 563 SER A C 1
ATOM 1945 O O . SER A 1 315 ? -43.980 -30.353 19.880 1.00 147.90 563 SER A O 1
ATOM 1948 N N . ARG A 1 316 ? -46.050 -29.852 20.587 1.00 139.03 564 ARG A N 1
ATOM 1949 C CA . ARG A 1 316 ? -45.747 -28.458 20.887 1.00 130.51 564 ARG A CA 1
ATOM 1950 C C . ARG A 1 316 ? -46.151 -28.064 22.298 1.00 126.34 564 ARG A C 1
ATOM 1951 O O . ARG A 1 316 ? -45.372 -27.401 22.995 1.00 123.42 564 ARG A O 1
ATOM 1959 N N . ARG A 1 317 ? -47.327 -28.512 22.756 1.00 125.36 565 ARG A N 1
ATOM 1960 C CA . ARG A 1 317 ? -47.813 -28.159 24.084 1.00 126.14 565 ARG A CA 1
ATOM 1961 C C . ARG A 1 317 ? -46.980 -28.783 25.185 1.00 131.91 565 ARG A C 1
ATOM 1962 O O . ARG A 1 317 ? -47.006 -28.288 26.317 1.00 136.41 565 ARG A O 1
ATOM 1964 N N . LEU A 1 318 ? -46.241 -29.849 24.879 1.00 131.66 566 LEU A N 1
ATOM 1965 C CA . LEU A 1 318 ? -45.338 -30.457 25.845 1.00 132.90 566 LEU A CA 1
ATOM 1966 C C . LEU A 1 318 ? -43.973 -30.777 25.245 1.00 138.25 566 LEU A C 1
ATOM 1967 O O . LEU A 1 318 ? -43.183 -31.484 25.883 1.00 137.57 566 LEU A O 1
ATOM 1969 N N . MET A 1 319 ? -43.670 -30.274 24.042 1.00 142.37 567 MET A N 1
ATOM 1970 C CA . MET A 1 319 ? -42.387 -30.564 23.410 1.00 149.22 567 MET A CA 1
ATOM 1971 C C . MET A 1 319 ? -41.690 -29.362 22.781 1.00 153.26 567 MET A C 1
ATOM 1972 O O . MET A 1 319 ? -40.497 -29.470 22.479 1.00 151.49 567 MET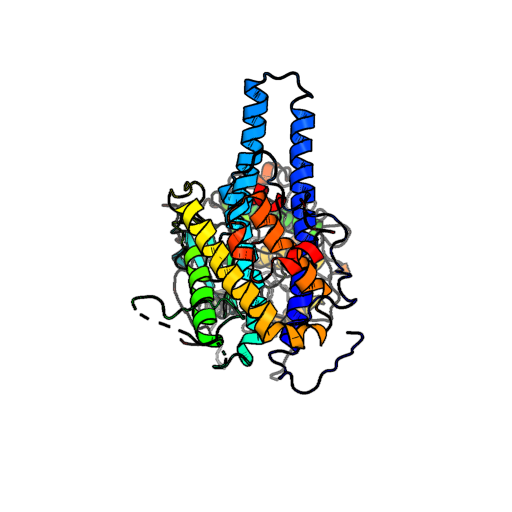 A O 1
ATOM 1974 N N . ALA A 1 320 ? -42.369 -28.232 22.565 1.00 156.77 568 ALA A N 1
ATOM 1975 C CA . ALA A 1 320 ? -41.670 -27.035 22.102 1.00 159.96 568 ALA A CA 1
ATOM 1976 C C . ALA A 1 320 ? -40.589 -26.631 23.101 1.00 153.86 568 ALA A C 1
ATOM 1977 O O . ALA A 1 320 ? -39.391 -26.645 22.789 1.00 154.06 568 ALA A O 1
ATOM 1979 N N . TYR A 1 321 ? -41.000 -26.287 24.319 1.00 146.31 569 TYR A N 1
ATOM 1980 C CA . TYR A 1 321 ? -40.077 -26.110 25.427 1.00 137.83 569 TYR A CA 1
ATOM 1981 C C . TYR A 1 321 ? -39.594 -27.470 25.921 1.00 134.99 569 TYR A C 1
ATOM 1982 O O . TYR A 1 321 ? -40.336 -28.457 25.902 1.00 129.07 569 TYR A O 1
ATOM 1984 N N . SER A 1 322 ? -38.336 -27.507 26.374 1.00 135.72 570 SER A N 1
ATOM 1985 C CA . SER A 1 322 ? -37.658 -28.750 26.760 1.00 134.17 570 SER A CA 1
ATOM 1986 C C . SER A 1 322 ? -37.673 -29.760 25.607 1.00 140.40 570 SER A C 1
ATOM 1987 O O . SER A 1 322 ? -37.928 -30.955 25.794 1.00 135.60 570 SER A O 1
ATOM 1990 N N . THR A 1 323 ? -37.355 -29.268 24.408 1.00 142.24 571 THR A N 1
ATOM 1991 C CA . THR A 1 323 ? -37.517 -30.026 23.172 1.00 143.98 571 THR A CA 1
ATOM 1992 C C . THR A 1 323 ? -36.539 -31.210 23.124 1.00 144.85 571 THR A C 1
ATOM 1993 O O . THR A 1 323 ? -35.791 -31.489 24.072 1.00 147.89 571 THR A O 1
ATOM 1995 N N . VAL A 1 324 ? -36.579 -31.951 22.015 1.00 141.39 572 VAL A N 1
ATOM 1996 C CA . VAL A 1 324 ? -35.603 -33.006 21.767 1.00 133.35 572 VAL A CA 1
ATOM 1997 C C . VAL A 1 324 ? -34.860 -32.738 20.462 1.00 129.55 572 VAL A C 1
ATOM 1998 O O . VAL A 1 324 ? -33.701 -33.140 20.300 1.00 127.17 572 VAL A O 1
ATOM 2000 N N . GLY A 1 325 ? -35.505 -32.029 19.539 1.00 124.94 573 GLY A N 1
ATOM 2001 C CA . GLY A 1 325 ? -34.958 -31.864 18.207 1.00 120.44 573 GLY A CA 1
ATOM 2002 C C . GLY A 1 325 ? -35.500 -32.898 17.246 1.00 112.47 573 GLY A C 1
ATOM 2003 O O . GLY A 1 325 ? -34.722 -33.613 16.613 1.00 121.27 573 GLY A O 1
ATOM 2004 N N . THR A 1 326 ? -36.837 -32.968 17.129 1.00 101.06 574 THR A N 1
ATOM 2005 C CA . THR A 1 326 ? -37.593 -34.007 16.425 1.00 99.72 574 THR A CA 1
ATOM 2006 C C . THR A 1 326 ? -36.966 -34.438 15.106 1.00 87.17 574 THR A C 1
ATOM 2007 O O . THR A 1 326 ? -36.479 -33.604 14.318 1.00 89.04 574 THR A O 1
ATOM 2011 N N . PRO A 1 327 ? -36.965 -35.744 14.843 1.00 63.14 575 PRO A N 1
ATOM 2012 C CA . PRO A 1 327 ? -36.276 -36.253 13.663 1.00 59.13 575 PRO A CA 1
ATOM 2013 C C . PRO A 1 327 ? -36.993 -35.960 12.363 1.00 61.43 575 PRO A C 1
ATOM 2014 O O . PRO A 1 327 ? -36.415 -36.256 11.306 1.00 74.76 575 PRO A O 1
ATOM 2018 N N . ASP A 1 328 ? -38.208 -35.397 12.371 1.00 43.82 576 ASP A N 1
ATOM 2019 C CA . ASP A 1 328 ? -38.725 -34.996 11.071 1.00 39.83 576 ASP A CA 1
ATOM 2020 C C . ASP A 1 328 ? -37.713 -34.050 10.469 1.00 61.85 576 ASP A C 1
ATOM 2021 O O . ASP A 1 328 ? -36.877 -33.482 11.180 1.00 83.61 576 ASP A O 1
ATOM 2026 N N . TYR A 1 329 ? -37.742 -33.925 9.162 1.00 45.21 577 TYR A N 1
ATOM 2027 C CA . TYR A 1 329 ? -36.828 -33.033 8.455 1.00 46.15 577 TYR A CA 1
ATOM 2028 C C . TYR A 1 329 ? -35.370 -33.479 8.577 1.00 42.95 577 TYR A C 1
ATOM 2029 O O . TYR A 1 329 ? -34.508 -32.887 7.917 1.00 52.64 577 TYR A O 1
ATOM 2038 N N . ILE A 1 330 ? -35.067 -34.537 9.341 1.00 38.95 578 ILE A N 1
ATOM 2039 C CA . ILE A 1 330 ? -33.722 -35.110 9.350 1.00 43.75 578 ILE A CA 1
ATOM 2040 C C . ILE A 1 330 ? -33.660 -36.072 8.181 1.00 47.05 578 ILE A C 1
ATOM 2041 O O . ILE A 1 330 ? -34.483 -36.979 8.074 1.00 45.60 578 ILE A O 1
ATOM 2043 N N . ALA A 1 331 ? -32.741 -35.824 7.266 1.00 61.04 579 ALA A N 1
ATOM 2044 C CA . ALA A 1 331 ? -32.531 -36.725 6.143 1.00 61.15 579 ALA A CA 1
ATOM 2045 C C . ALA A 1 331 ? -32.103 -38.089 6.670 1.00 63.75 579 ALA A C 1
ATOM 2046 O O . ALA A 1 331 ? -31.786 -38.233 7.848 1.00 79.63 579 ALA A O 1
ATOM 2048 N N . PRO A 1 332 ? -32.098 -39.118 5.821 1.00 63.01 580 PRO A N 1
ATOM 2049 C CA . PRO A 1 332 ? -31.795 -40.466 6.325 1.00 58.45 580 PRO A CA 1
ATOM 2050 C C . PRO A 1 332 ? -30.316 -40.718 6.633 1.00 54.30 580 PRO A C 1
ATOM 2051 O O . PRO A 1 332 ? -30.006 -41.221 7.713 1.00 49.32 580 PRO A O 1
ATOM 2055 N N . GLU A 1 333 ? -29.388 -40.340 5.740 1.00 47.85 581 GLU A N 1
ATOM 2056 C CA . GLU A 1 333 ? -27.996 -40.764 5.869 1.00 49.45 581 GLU A CA 1
ATOM 2057 C C . GLU A 1 333 ? -27.291 -40.165 7.072 1.00 54.76 581 GLU A C 1
ATOM 2058 O O . GLU A 1 333 ? -26.092 -40.409 7.274 1.00 72.11 581 GLU A O 1
ATOM 2064 N N . ILE A 1 334 ? -28.020 -39.425 7.892 1.00 48.39 582 ILE A N 1
ATOM 2065 C CA . ILE A 1 334 ? -27.478 -38.864 9.119 1.00 55.65 582 ILE A CA 1
ATOM 2066 C C . ILE A 1 334 ? -27.569 -39.865 10.245 1.00 58.90 582 ILE A C 1
ATOM 2067 O O . ILE A 1 334 ? -26.608 -40.052 10.986 1.00 82.15 582 ILE A O 1
ATOM 2072 N N . PHE A 1 335 ? -28.706 -40.540 10.363 1.00 49.97 583 PHE A N 1
ATOM 2073 C CA . PHE A 1 335 ? -28.808 -41.615 11.333 1.00 52.17 583 PHE A CA 1
ATOM 2074 C C . PHE A 1 335 ? -27.832 -42.736 11.053 1.00 63.73 583 PHE A C 1
ATOM 2075 O O . PHE A 1 335 ? -27.467 -43.471 11.973 1.00 80.97 583 PHE A O 1
ATOM 2083 N N . LEU A 1 336 ? -27.367 -42.853 9.822 1.00 54.64 584 LEU A N 1
ATOM 2084 C CA . LEU A 1 336 ? -26.264 -43.745 9.549 1.00 61.90 584 LEU A CA 1
ATOM 2085 C C . LEU A 1 336 ? -24.981 -43.122 10.080 1.00 66.64 584 LEU A C 1
ATOM 2086 O O . LEU A 1 336 ? -25.010 -42.292 11.002 1.00 64.94 584 LEU A O 1
ATOM 2091 N N . TYR A 1 337 ? -23.841 -43.583 9.591 1.00 73.34 585 TYR A N 1
ATOM 2092 C CA . TYR A 1 337 ? -22.572 -43.017 10.030 1.00 82.44 585 TYR A CA 1
ATOM 2093 C C . TYR A 1 337 ? -22.483 -41.566 9.572 1.00 104.12 585 TYR A C 1
ATOM 2094 O O . TYR A 1 337 ? -23.388 -41.032 8.929 1.00 107.14 585 TYR A O 1
ATOM 2103 N N . GLN A 1 338 ? -21.354 -40.930 9.862 1.00 115.60 586 GLN A N 1
ATOM 2104 C CA . GLN A 1 338 ? -21.029 -39.633 9.276 1.00 118.91 586 GLN A CA 1
ATOM 2105 C C . GLN A 1 338 ? -20.718 -39.876 7.807 1.00 119.82 586 GLN A C 1
ATOM 2106 O O . GLN A 1 338 ? -19.628 -40.335 7.458 1.00 129.07 586 GLN A O 1
ATOM 2112 N N . GLY A 1 339 ? -21.681 -39.611 6.936 1.00 108.98 587 GLY A N 1
ATOM 2113 C CA . GLY A 1 339 ? -21.401 -39.838 5.541 1.00 104.69 587 GLY A CA 1
ATOM 2114 C C . GLY A 1 339 ? -22.025 -38.834 4.619 1.00 97.64 587 GLY A C 1
ATOM 2115 O O . GLY A 1 339 ? -22.193 -39.101 3.422 1.00 109.91 587 GLY A O 1
ATOM 2116 N N . TYR A 1 340 ? -22.356 -37.667 5.160 1.00 72.92 588 TYR A N 1
ATOM 2117 C CA . TYR A 1 340 ? -23.295 -36.794 4.491 1.00 56.07 588 TYR A CA 1
ATOM 2118 C C . TYR A 1 340 ? -22.621 -35.573 3.863 1.00 55.51 588 TYR A C 1
ATOM 2119 O O . TYR A 1 340 ? -21.426 -35.342 4.012 1.00 52.91 588 TYR A O 1
ATOM 2128 N N . GLY A 1 341 ? -23.426 -34.769 3.168 1.00 65.87 589 GLY A N 1
ATOM 2129 C CA . GLY A 1 341 ? -22.922 -33.665 2.377 1.00 69.31 589 GLY A CA 1
ATOM 2130 C C . GLY A 1 341 ? -23.911 -32.528 2.218 1.00 70.11 589 GLY A C 1
ATOM 2131 O O . GLY A 1 341 ? -24.977 -32.552 2.842 1.00 67.21 589 GLY A O 1
ATOM 2132 N N . GLN A 1 342 ? -23.577 -31.528 1.387 1.00 67.68 590 GLN A N 1
ATOM 2133 C CA . GLN A 1 342 ? -24.409 -30.332 1.320 1.00 58.95 590 GLN A CA 1
ATOM 2134 C C . GLN A 1 342 ? -25.857 -30.678 1.028 1.00 55.84 590 GLN A C 1
ATOM 2135 O O . GLN A 1 342 ? -26.755 -30.081 1.634 1.00 47.72 590 GLN A O 1
ATOM 2141 N N . GLU A 1 343 ? -26.086 -31.726 0.223 1.00 62.36 591 GLU A N 1
ATOM 2142 C CA . GLU A 1 343 ? -27.403 -32.267 -0.129 1.00 43.84 591 GLU A CA 1
ATOM 2143 C C . GLU A 1 343 ? -28.248 -32.521 1.098 1.00 38.41 591 GLU A C 1
ATOM 2144 O O . GLU A 1 343 ? -29.466 -32.711 1.020 1.00 38.03 591 GLU A O 1
ATOM 2150 N N . CYS A 1 344 ? -27.591 -32.553 2.245 1.00 43.62 592 CYS A N 1
ATOM 2151 C CA . CYS A 1 344 ? -28.277 -32.962 3.455 1.00 55.11 592 CYS A CA 1
ATOM 2152 C C . CYS A 1 344 ? -29.514 -32.108 3.717 1.00 50.49 592 CYS A C 1
ATOM 2153 O O . CYS A 1 344 ? -30.565 -32.645 4.089 1.00 37.24 592 CYS A O 1
ATOM 2156 N N . ASP A 1 345 ? -29.436 -30.806 3.423 1.00 48.96 593 ASP A N 1
ATOM 2157 C CA . ASP A 1 345 ? -30.432 -29.823 3.841 1.00 47.90 593 ASP A CA 1
ATOM 2158 C C . ASP A 1 345 ? -31.631 -29.726 2.905 1.00 47.25 593 ASP A C 1
ATOM 2159 O O . ASP A 1 345 ? -32.727 -29.366 3.349 1.00 33.86 593 ASP A O 1
ATOM 2164 N N . TRP A 1 346 ? -31.438 -30.024 1.611 1.00 50.21 594 TRP A N 1
ATOM 2165 C CA . TRP A 1 346 ? -32.541 -30.116 0.652 1.00 42.21 594 TRP A CA 1
ATOM 2166 C C . TRP A 1 346 ? -33.623 -31.146 1.040 1.00 50.79 594 TRP A C 1
ATOM 2167 O O . TRP A 1 346 ? -34.810 -30.907 0.787 1.00 46.16 594 TRP A O 1
ATOM 2178 N N . TRP A 1 347 ? -33.258 -32.294 1.630 1.00 40.31 595 TRP A N 1
ATOM 2179 C CA . TRP A 1 347 ? -34.284 -33.208 2.134 1.00 36.73 595 TRP A CA 1
ATOM 2180 C C . TRP A 1 347 ? -35.264 -32.448 3.024 1.00 35.79 595 TRP A C 1
ATOM 2181 O O . TRP A 1 347 ? -36.412 -32.209 2.644 1.00 43.33 595 TRP A O 1
ATOM 2192 N N . SER A 1 348 ? -34.783 -31.968 4.169 1.00 36.33 596 SER A N 1
ATOM 2193 C CA . SER A 1 348 ? -35.560 -31.106 5.059 1.00 44.88 596 SER A CA 1
ATOM 2194 C C . SER A 1 348 ? -36.389 -30.039 4.340 1.00 46.79 596 SER A C 1
ATOM 2195 O O . SER A 1 348 ? -37.487 -29.701 4.794 1.00 33.64 596 SER A O 1
ATOM 2198 N N . LEU A 1 349 ? -35.889 -29.475 3.246 1.00 33.49 597 LEU A N 1
ATOM 2199 C CA . LEU A 1 349 ? -36.735 -28.560 2.495 1.00 41.11 597 LEU A CA 1
ATOM 2200 C C . LEU A 1 349 ? -37.962 -29.268 1.970 1.00 43.26 597 LEU A C 1
ATOM 2201 O O . LEU A 1 349 ? -39.097 -28.830 2.220 1.00 33.25 597 LEU A O 1
ATOM 2206 N N . GLY A 1 350 ? -37.741 -30.392 1.269 1.00 49.62 598 GLY A N 1
ATOM 2207 C CA . GLY A 1 350 ? -38.836 -31.236 0.817 1.00 34.90 598 GLY A CA 1
ATOM 2208 C C . GLY A 1 350 ? -39.699 -31.730 1.956 1.00 35.13 598 GLY A C 1
ATOM 2209 O O . GLY A 1 350 ? -40.927 -31.731 1.867 1.00 35.28 598 GLY A O 1
ATOM 2210 N N . ALA A 1 351 ? -39.080 -32.134 3.051 1.00 35.32 599 ALA A N 1
ATOM 2211 C CA . ALA A 1 351 ? -39.877 -32.420 4.228 1.00 38.38 599 ALA A CA 1
ATOM 2212 C C . ALA A 1 351 ? -40.800 -31.265 4.487 1.00 46.86 599 ALA A C 1
ATOM 2213 O O . ALA A 1 351 ? -42.016 -31.415 4.466 1.00 35.20 599 ALA A O 1
ATOM 2215 N N . ILE A 1 352 ? -40.224 -30.072 4.617 1.00 65.61 600 ILE A N 1
ATOM 2216 C CA . ILE A 1 352 ? -41.005 -28.900 4.992 1.00 61.23 600 ILE A CA 1
ATOM 2217 C C . ILE A 1 352 ? -42.081 -28.641 3.950 1.00 43.56 600 ILE A C 1
ATOM 2218 O O . ILE A 1 352 ? -43.284 -28.633 4.270 1.00 34.03 600 ILE A O 1
ATOM 2223 N N . MET A 1 353 ? -41.664 -28.493 2.682 1.00 33.50 601 MET A N 1
ATOM 2224 C CA . MET A 1 353 ? -42.623 -28.277 1.605 1.00 33.77 601 MET A CA 1
ATOM 2225 C C . MET A 1 353 ? -43.828 -29.211 1.723 1.00 34.54 601 MET A C 1
ATOM 2226 O O . MET A 1 353 ? -44.982 -28.769 1.816 1.00 34.77 601 MET A O 1
ATOM 2231 N N . TYR A 1 354 ? -43.568 -30.510 1.814 1.00 36.68 602 TYR A N 1
ATOM 2232 C CA . TYR A 1 354 ? -44.645 -31.434 2.108 1.00 37.75 602 TYR A CA 1
ATOM 2233 C C . TYR A 1 354 ? -45.504 -30.923 3.261 1.00 35.91 602 TYR A C 1
ATOM 2234 O O . TYR A 1 354 ? -46.730 -30.881 3.152 1.00 40.49 602 TYR A O 1
ATOM 2243 N N . GLU A 1 355 ? -44.879 -30.483 4.359 1.00 43.81 603 GLU A N 1
ATOM 2244 C CA . GLU A 1 355 ? -45.676 -30.254 5.555 1.00 50.03 603 GLU A CA 1
ATOM 2245 C C . GLU A 1 355 ? -46.695 -29.159 5.328 1.00 64.57 603 GLU A C 1
ATOM 2246 O O . GLU A 1 355 ? -47.841 -29.250 5.789 1.00 76.27 603 GLU A O 1
ATOM 2252 N N . CYS A 1 356 ? -46.293 -28.094 4.650 1.00 56.23 604 CYS A N 1
ATOM 2253 C CA . CYS A 1 356 ? -47.230 -26.999 4.595 1.00 53.70 604 CYS A CA 1
ATOM 2254 C C . CYS A 1 356 ? -48.284 -27.257 3.542 1.00 52.77 604 CYS A C 1
ATOM 2255 O O . CYS A 1 356 ? -49.387 -26.717 3.646 1.00 65.95 604 CYS A O 1
ATOM 2258 N N . LEU A 1 357 ? -48.001 -28.140 2.591 1.00 52.86 605 LEU A N 1
ATOM 2259 C CA . LEU A 1 357 ? -48.994 -28.461 1.574 1.00 49.74 605 LEU A CA 1
ATOM 2260 C C . LEU A 1 357 ? -50.036 -29.469 2.051 1.00 50.65 605 LEU A C 1
ATOM 2261 O O . LEU A 1 357 ? -51.189 -29.397 1.629 1.00 64.28 605 LEU A O 1
ATOM 2266 N N . ILE A 1 358 ? -49.661 -30.389 2.929 1.00 37.73 606 ILE A N 1
ATOM 2267 C CA . ILE A 1 358 ? -50.497 -31.508 3.299 1.00 38.76 606 ILE A CA 1
ATOM 2268 C C . ILE A 1 358 ? -51.113 -31.323 4.674 1.00 58.85 606 ILE A C 1
ATOM 2269 O O . ILE A 1 358 ? -52.297 -31.606 4.864 1.00 60.59 606 ILE A O 1
ATOM 2274 N N . GLY A 1 359 ? -50.318 -30.894 5.654 1.00 53.60 607 GLY A N 1
ATOM 2275 C CA . GLY A 1 359 ? -50.838 -30.679 6.989 1.00 56.00 607 GLY A CA 1
ATOM 2276 C C . GLY A 1 359 ? -50.004 -31.296 8.093 1.00 49.61 607 GLY A C 1
ATOM 2277 O O . GLY A 1 359 ? -50.281 -31.132 9.296 1.00 53.89 607 GLY A O 1
ATOM 2278 N N . TRP A 1 360 ? -48.982 -32.031 7.689 1.00 41.44 608 TRP A N 1
ATOM 2279 C CA . TRP A 1 360 ? -48.024 -32.583 8.635 1.00 45.78 608 TRP A CA 1
ATOM 2280 C C . TRP A 1 360 ? -46.770 -32.941 7.860 1.00 44.38 608 TRP A C 1
ATOM 2281 O O . TRP A 1 360 ? -46.732 -32.826 6.627 1.00 53.12 608 TRP A O 1
ATOM 2292 N N . PRO A 1 361 ? -45.696 -33.297 8.540 1.00 38.43 609 PRO A N 1
ATOM 2293 C CA . PRO A 1 361 ? -44.516 -33.688 7.810 1.00 38.09 609 PRO A CA 1
ATOM 2294 C C . PRO A 1 361 ? -44.684 -35.107 7.310 1.00 49.44 609 PRO A C 1
ATOM 2295 O O . PRO A 1 361 ? -45.566 -35.843 7.788 1.00 54.28 609 PRO A O 1
ATOM 2299 N N . PRO A 1 362 ? -43.867 -35.503 6.342 1.00 46.59 610 PRO A N 1
ATOM 2300 C CA . PRO A 1 362 ? -44.015 -36.816 5.718 1.00 53.77 610 PRO A CA 1
ATOM 2301 C C . PRO A 1 362 ? -44.039 -38.000 6.678 1.00 69.75 610 PRO A C 1
ATOM 2302 O O . PRO A 1 362 ? -44.752 -38.989 6.417 1.00 63.64 610 PRO A O 1
ATOM 2306 N N . PHE A 1 363 ? -43.266 -37.959 7.763 1.00 64.71 611 PHE A N 1
ATOM 2307 C CA . PHE A 1 363 ? -43.087 -39.157 8.568 1.00 49.38 611 PHE A CA 1
ATOM 2308 C C . PHE A 1 363 ? -43.592 -38.969 9.978 1.00 58.47 611 PHE A C 1
ATOM 2309 O O . PHE A 1 363 ? -43.357 -39.823 10.833 1.00 45.42 611 PHE A O 1
ATOM 2317 N N . CYS A 1 364 ? -44.334 -37.890 10.207 1.00 62.28 612 CYS A N 1
ATOM 2318 C CA . CYS A 1 364 ? -45.020 -37.655 11.469 1.00 74.44 612 CYS A CA 1
ATOM 2319 C C . CYS A 1 364 ? -45.567 -38.950 12.079 1.00 69.72 612 CYS A C 1
ATOM 2320 O O . CYS A 1 364 ? -46.249 -39.727 11.409 1.00 60.22 612 CYS A O 1
ATOM 2323 N N . SER A 1 365 ? -45.243 -39.196 13.350 1.00 52.13 613 SER A N 1
ATOM 2324 C CA . SER A 1 365 ? -45.636 -40.447 13.990 1.00 56.22 613 SER A CA 1
ATOM 2325 C C . SER A 1 365 ? -46.031 -40.202 15.445 1.00 58.77 613 SER A C 1
ATOM 2326 O O . SER A 1 365 ? -45.915 -39.087 15.960 1.00 74.75 613 SER A O 1
ATOM 2329 N N . GLU A 1 366 ? -46.506 -41.258 16.122 1.00 51.62 614 GLU A N 1
ATOM 2330 C CA . GLU A 1 366 ? -46.913 -41.091 17.518 1.00 60.41 614 GLU A CA 1
ATOM 2331 C C . GLU A 1 366 ? -45.721 -40.761 18.395 1.00 59.50 614 GLU A C 1
ATOM 2332 O O . GLU A 1 366 ? -45.879 -40.172 19.468 1.00 64.56 614 GLU A O 1
ATOM 2334 N N . THR A 1 367 ? -44.535 -41.168 17.967 1.00 52.98 615 THR A N 1
ATOM 2335 C CA . THR A 1 367 ? -43.317 -41.146 18.754 1.00 53.50 615 THR A CA 1
ATOM 2336 C C . THR A 1 367 ? -42.164 -40.963 17.790 1.00 55.91 615 THR A C 1
ATOM 2337 O O . THR A 1 367 ? -42.308 -41.220 16.589 1.00 53.89 615 THR A O 1
ATOM 2341 N N . PRO A 1 368 ? -41.030 -40.528 18.262 1.00 61.42 616 PRO A N 1
ATOM 2342 C CA . PRO A 1 368 ? -39.952 -40.187 17.328 1.00 58.89 616 PRO A CA 1
ATOM 2343 C C . PRO A 1 368 ? -39.240 -41.407 16.796 1.00 71.35 616 PRO A C 1
ATOM 2344 O O . PRO A 1 368 ? -38.764 -41.372 15.657 1.00 63.43 616 PRO A O 1
ATOM 2348 N N . GLN A 1 369 ? -39.156 -42.482 17.587 1.00 80.56 617 GLN A N 1
ATOM 2349 C CA . GLN A 1 369 ? -38.556 -43.709 17.074 1.00 67.02 617 GLN A CA 1
ATOM 2350 C C . GLN A 1 369 ? -39.324 -44.213 15.868 1.00 55.50 617 GLN A C 1
ATOM 2351 O O . GLN A 1 369 ? -38.731 -44.460 14.813 1.00 55.16 617 GLN A O 1
ATOM 2357 N N . GLU A 1 370 ? -40.658 -44.327 15.994 1.00 55.63 618 GLU A N 1
ATOM 2358 C CA . GLU A 1 370 ? -41.490 -44.661 14.839 1.00 55.16 618 GLU A CA 1
ATOM 2359 C C . GLU A 1 370 ? -41.099 -43.837 13.625 1.00 60.93 618 GLU A C 1
ATOM 2360 O O . GLU A 1 370 ? -40.883 -44.395 12.538 1.00 53.12 618 GLU A O 1
ATOM 2366 N N . THR A 1 371 ? -40.944 -42.512 13.828 1.00 54.10 619 THR A N 1
ATOM 2367 C CA . THR A 1 371 ? -40.475 -41.586 12.802 1.00 58.04 619 THR A CA 1
ATOM 2368 C C . THR A 1 371 ? -39.105 -41.982 12.255 1.00 71.83 619 THR A C 1
ATOM 2369 O O . THR A 1 371 ? -38.844 -41.832 11.051 1.00 68.61 619 THR A O 1
ATOM 2373 N N . TYR A 1 372 ? -38.201 -42.450 13.124 1.00 50.71 620 TYR A N 1
ATOM 2374 C CA . TYR A 1 372 ? -36.940 -42.996 12.631 1.00 51.55 620 TYR A CA 1
ATOM 2375 C C . TYR A 1 372 ? -37.204 -44.115 11.645 1.00 64.14 620 TYR A C 1
ATOM 2376 O O . TYR A 1 372 ? -36.660 -44.125 10.533 1.00 54.11 620 TYR A O 1
ATOM 2385 N N . ARG A 1 373 ? -38.068 -45.054 12.044 1.00 65.79 621 ARG A N 1
ATOM 2386 C CA . ARG A 1 373 ? -38.354 -46.236 11.247 1.00 56.09 621 ARG A CA 1
ATOM 2387 C C . ARG A 1 373 ? -38.857 -45.851 9.870 1.00 65.09 621 ARG A C 1
ATOM 2388 O O . ARG A 1 373 ? -38.383 -46.377 8.851 1.00 69.53 621 ARG A O 1
ATOM 2396 N N . LYS A 1 374 ? -39.803 -44.907 9.821 1.00 54.67 622 LYS A N 1
ATOM 2397 C CA . LYS A 1 374 ? -40.339 -44.480 8.540 1.00 51.39 622 LYS A CA 1
ATOM 2398 C C . LYS A 1 374 ? -39.251 -43.884 7.660 1.00 54.58 622 LYS A C 1
ATOM 2399 O O . LYS A 1 374 ? -39.101 -44.289 6.504 1.00 62.08 622 LYS A O 1
ATOM 2405 N N . ILE A 1 375 ? -38.460 -42.942 8.187 1.00 49.01 623 ILE A N 1
ATOM 2406 C CA . ILE A 1 375 ? -37.478 -42.300 7.322 1.00 47.94 623 ILE A CA 1
ATOM 2407 C C . ILE A 1 375 ? -36.556 -43.339 6.750 1.00 49.75 623 ILE A C 1
ATOM 2408 O O . ILE A 1 375 ? -36.084 -43.215 5.619 1.00 49.49 623 ILE A O 1
ATOM 2413 N N . MET A 1 376 ? -36.292 -44.389 7.513 1.00 53.06 624 MET A N 1
ATOM 2414 C CA . MET A 1 376 ? -35.278 -45.350 7.102 1.00 63.65 624 MET A CA 1
ATOM 2415 C C . MET A 1 376 ? -35.818 -46.270 6.020 1.00 56.13 624 MET A C 1
ATOM 2416 O O . MET A 1 376 ? -35.095 -46.589 5.065 1.00 55.99 624 MET A O 1
ATOM 2421 N N . ASN A 1 377 ? -37.092 -46.688 6.151 1.00 55.55 625 ASN A N 1
ATOM 2422 C CA . ASN A 1 377 ? -37.849 -47.291 5.050 1.00 77.55 625 ASN A CA 1
ATOM 2423 C C . ASN A 1 377 ? -38.736 -46.239 4.376 1.00 67.62 625 ASN A C 1
ATOM 2424 O O . ASN A 1 377 ? -39.957 -46.349 4.338 1.00 57.69 625 ASN A O 1
ATOM 2429 N N . PHE A 1 378 ? -38.121 -45.179 3.853 1.00 64.68 626 PHE A N 1
ATOM 2430 C CA . PHE A 1 378 ? -38.940 -44.060 3.385 1.00 62.20 626 PHE A CA 1
ATOM 2431 C C . PHE A 1 378 ? -39.605 -44.345 2.057 1.00 64.17 626 PHE A C 1
ATOM 2432 O O . PHE A 1 378 ? -40.569 -43.648 1.701 1.00 49.29 626 PHE A O 1
ATOM 2440 N N . GLU A 1 379 ? -39.080 -45.323 1.311 1.00 62.06 627 GLU A N 1
ATOM 2441 C CA . GLU A 1 379 ? -39.568 -45.573 -0.031 1.00 58.20 627 GLU A CA 1
ATOM 2442 C C . GLU A 1 379 ? -40.958 -46.169 -0.020 1.00 58.73 627 GLU A C 1
ATOM 2443 O O . GLU A 1 379 ? -41.671 -46.071 -1.021 1.00 60.80 627 GLU A O 1
ATOM 2449 N N . GLN A 1 380 ? -41.367 -46.755 1.090 1.00 54.76 628 GLN A N 1
ATOM 2450 C CA . GLN A 1 380 ? -42.722 -47.233 1.221 1.00 55.50 628 GLN A CA 1
ATOM 2451 C C . GLN A 1 380 ? -43.507 -46.465 2.255 1.00 53.91 628 GLN A C 1
ATOM 2452 O O . GLN A 1 380 ? -44.703 -46.715 2.394 1.00 54.36 628 GLN A O 1
ATOM 2454 N N . THR A 1 381 ? -42.884 -45.543 2.987 1.00 59.06 629 THR A N 1
ATOM 2455 C CA . THR A 1 381 ? -43.614 -44.783 3.997 1.00 62.00 629 THR A CA 1
ATOM 2456 C C . THR A 1 381 ? -44.138 -43.441 3.507 1.00 48.77 629 THR A C 1
ATOM 2457 O O . THR A 1 381 ? -45.045 -42.892 4.146 1.00 48.04 629 THR A O 1
ATOM 2461 N N . LEU A 1 382 ? -43.597 -42.909 2.406 1.00 47.97 630 LEU A N 1
ATOM 2462 C CA . LEU A 1 382 ? -44.071 -41.656 1.835 1.00 46.23 630 LEU A CA 1
ATOM 2463 C C . LEU A 1 382 ? -45.370 -41.880 1.097 1.00 56.34 630 LEU A C 1
ATOM 2464 O O . LEU A 1 382 ? -45.376 -42.504 0.033 1.00 59.82 630 LEU A O 1
ATOM 2469 N N . GLN A 1 383 ? -46.460 -41.339 1.626 1.00 59.07 631 GLN A N 1
ATOM 2470 C CA . GLN A 1 383 ? -47.709 -41.321 0.884 1.00 65.98 631 GLN A CA 1
ATOM 2471 C C . GLN A 1 383 ? -48.450 -40.018 1.113 1.00 76.19 631 GLN A C 1
ATOM 2472 O O . GLN A 1 383 ? -48.527 -39.520 2.242 1.00 86.47 631 GLN A O 1
ATOM 2478 N N . PHE A 1 384 ? -48.997 -39.486 0.027 1.00 61.63 632 PHE A N 1
ATOM 2479 C CA . PHE A 1 384 ? -49.794 -38.271 -0.020 1.00 52.74 632 PHE A CA 1
ATOM 2480 C C . PHE A 1 384 ? -51.263 -38.603 0.221 1.00 53.63 632 PHE A C 1
ATOM 2481 O O . PHE A 1 384 ? -51.821 -39.468 -0.476 1.00 48.11 632 PHE A O 1
ATOM 2489 N N . PRO A 1 385 ? -51.919 -37.927 1.161 1.00 51.56 633 PRO A N 1
ATOM 2490 C CA . PRO A 1 385 ? -53.313 -38.249 1.488 1.00 55.19 633 PRO A CA 1
ATOM 2491 C C . PRO A 1 385 ? -54.251 -38.039 0.323 1.00 66.84 633 PRO A C 1
ATOM 2492 O O . PRO A 1 385 ? -53.830 -37.652 -0.772 1.00 76.48 633 PRO A O 1
ATOM 2496 N N . ASP A 1 386 ? -55.537 -38.278 0.563 1.00 72.32 634 ASP A N 1
ATOM 2497 C CA . ASP A 1 386 ? -56.556 -38.025 -0.444 1.00 87.47 634 ASP A CA 1
ATOM 2498 C C . ASP A 1 386 ? -57.232 -36.665 -0.275 1.00 91.38 634 ASP A C 1
ATOM 2499 O O . ASP A 1 386 ? -58.426 -36.513 -0.558 1.00 96.66 634 ASP A O 1
ATOM 2504 N N . ASP A 1 387 ? -56.473 -35.675 0.182 1.00 90.45 635 ASP A N 1
ATOM 2505 C CA . ASP A 1 387 ? -56.879 -34.280 0.188 1.00 57.22 635 ASP A CA 1
ATOM 2506 C C . ASP A 1 387 ? -56.016 -33.578 -0.865 1.00 64.11 635 ASP A C 1
ATOM 2507 O O . ASP A 1 387 ? -54.792 -33.440 -0.705 1.00 43.45 635 ASP A O 1
ATOM 2512 N N . ILE A 1 388 ? -56.667 -33.180 -1.968 1.00 91.40 636 ILE A N 1
ATOM 2513 C CA . ILE A 1 388 ? -56.080 -33.242 -3.309 1.00 88.92 636 ILE A CA 1
ATOM 2514 C C . ILE A 1 388 ? -55.016 -32.194 -3.535 1.00 72.71 636 ILE A C 1
ATOM 2515 O O . ILE A 1 388 ? -53.847 -32.514 -3.759 1.00 51.03 636 ILE A O 1
ATOM 2520 N N . HIS A 1 389 ? -55.453 -30.954 -3.653 1.00 89.08 637 HIS A N 1
ATOM 2521 C CA . HIS A 1 389 ? -54.677 -29.758 -3.356 1.00 109.12 637 HIS A CA 1
ATOM 2522 C C . HIS A 1 389 ? -53.233 -29.763 -3.859 1.00 100.05 637 HIS A C 1
ATOM 2523 O O . HIS A 1 389 ? -52.489 -28.821 -3.563 1.00 107.44 637 HIS A O 1
ATOM 2530 N N . ILE A 1 390 ? -52.826 -30.754 -4.659 1.00 73.89 638 ILE A N 1
ATOM 2531 C CA . ILE A 1 390 ? -51.412 -30.891 -5.008 1.00 61.20 638 ILE A CA 1
ATOM 2532 C C . ILE A 1 390 ? -51.300 -31.188 -6.490 1.00 54.63 638 ILE A C 1
ATOM 2533 O O . ILE A 1 390 ? -51.696 -32.270 -6.942 1.00 43.94 638 ILE A O 1
ATOM 2538 N N . SER A 1 391 ? -50.699 -30.257 -7.223 1.00 42.29 639 SER A N 1
ATOM 2539 C CA . SER A 1 391 ? -50.526 -30.391 -8.650 1.00 58.06 639 SER A CA 1
ATOM 2540 C C . SER A 1 391 ? -49.603 -31.553 -8.966 1.00 43.66 639 SER A C 1
ATOM 2541 O O . SER A 1 391 ? -48.998 -32.164 -8.093 1.00 42.93 639 SER A O 1
ATOM 2544 N N . TYR A 1 392 ? -49.446 -31.806 -10.258 1.00 44.93 640 TYR A N 1
ATOM 2545 C CA . TYR A 1 392 ? -48.464 -32.772 -10.723 1.00 48.98 640 TYR A CA 1
ATOM 2546 C C . TYR A 1 392 ? -47.031 -32.261 -10.687 1.00 55.84 640 TYR A C 1
ATOM 2547 O O . TYR A 1 392 ? -46.118 -33.020 -11.030 1.00 66.15 640 TYR A O 1
ATOM 2556 N N . GLU A 1 393 ? -46.804 -31.003 -10.317 1.00 61.44 641 GLU A N 1
ATOM 2557 C CA . GLU A 1 393 ? -45.443 -30.509 -10.188 1.00 56.86 641 GLU A CA 1
ATOM 2558 C C . GLU A 1 393 ? -45.043 -30.288 -8.751 1.00 54.07 641 GLU A C 1
ATOM 2559 O O . GLU A 1 393 ? -43.873 -30.480 -8.399 1.00 40.09 641 GLU A O 1
ATOM 2565 N N . ALA A 1 394 ? -45.998 -29.874 -7.932 1.00 40.15 642 ALA A N 1
ATOM 2566 C CA . ALA A 1 394 ? -45.829 -29.963 -6.498 1.00 39.04 642 ALA A CA 1
ATOM 2567 C C . ALA A 1 394 ? -45.410 -31.365 -6.096 1.00 39.36 642 ALA A C 1
ATOM 2568 O O . ALA A 1 394 ? -44.296 -31.572 -5.604 1.00 38.79 642 ALA A O 1
ATOM 2570 N N . GLU A 1 395 ? -46.277 -32.357 -6.343 1.00 57.30 643 GLU A N 1
ATOM 2571 C CA . GLU A 1 395 ? -45.988 -33.703 -5.866 1.00 48.73 643 GLU A CA 1
ATOM 2572 C C . GLU A 1 395 ? -44.664 -34.203 -6.407 1.00 44.97 643 GLU A C 1
ATOM 2573 O O . GLU A 1 395 ? -43.903 -34.845 -5.678 1.00 41.25 643 GLU A O 1
ATOM 2579 N N . ASP A 1 396 ? -44.342 -33.883 -7.662 1.00 41.97 644 ASP A N 1
ATOM 2580 C CA . ASP A 1 396 ? -43.067 -34.336 -8.182 1.00 42.50 644 ASP A CA 1
ATOM 2581 C C . ASP A 1 396 ? -41.912 -33.761 -7.392 1.00 54.65 644 ASP A C 1
ATOM 2582 O O . ASP A 1 396 ? -40.938 -34.462 -7.100 1.00 67.15 644 ASP A O 1
ATOM 2587 N N . LEU A 1 397 ? -41.978 -32.478 -7.058 1.00 63.86 645 LEU A N 1
ATOM 2588 C CA . LEU A 1 397 ? -40.817 -31.854 -6.436 1.00 58.37 645 LEU A CA 1
ATOM 2589 C C . LEU A 1 397 ? -40.513 -32.494 -5.088 1.00 50.78 645 LEU A C 1
ATOM 2590 O O . LEU A 1 397 ? -39.398 -32.981 -4.863 1.00 47.09 645 LEU A O 1
ATOM 2595 N N . ILE A 1 398 ? -41.498 -32.509 -4.188 1.00 37.96 646 ILE A N 1
ATOM 2596 C CA . ILE A 1 398 ? -41.318 -33.158 -2.901 1.00 37.80 646 ILE A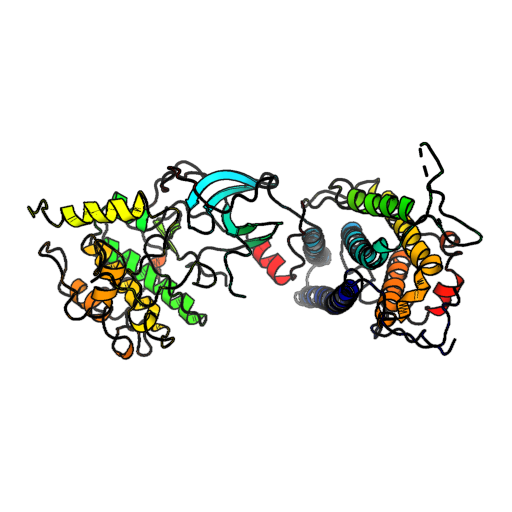 CA 1
ATOM 2597 C C . ILE A 1 398 ? -40.686 -34.528 -3.083 1.00 45.82 646 ILE A C 1
ATOM 2598 O O . ILE A 1 398 ? -39.695 -34.872 -2.427 1.00 52.71 646 ILE A O 1
ATOM 2603 N N . ARG A 1 399 ? -41.224 -35.310 -4.022 1.00 45.55 647 ARG A N 1
ATOM 2604 C CA . ARG A 1 399 ? -40.675 -36.630 -4.297 1.00 42.64 647 ARG A CA 1
ATOM 2605 C C . ARG A 1 399 ? -39.225 -36.560 -4.731 1.00 41.98 647 ARG A C 1
ATOM 2606 O O . ARG A 1 399 ? -38.412 -37.366 -4.277 1.00 52.28 647 ARG A O 1
ATOM 2614 N N . ARG A 1 400 ? -38.866 -35.626 -5.614 1.00 41.53 648 ARG A N 1
ATOM 2615 C CA . ARG A 1 400 ? -37.463 -35.640 -6.010 1.00 48.04 648 ARG A CA 1
ATOM 2616 C C . ARG A 1 400 ? -36.568 -34.940 -5.003 1.00 40.64 648 ARG A C 1
ATOM 2617 O O . ARG A 1 400 ? -35.345 -34.892 -5.175 1.00 40.91 648 ARG A O 1
ATOM 2625 N N . LEU A 1 401 ? -37.135 -34.420 -3.936 1.00 39.41 649 LEU A N 1
ATOM 2626 C CA . LEU A 1 401 ? -36.325 -33.928 -2.846 1.00 58.21 649 LEU A CA 1
ATOM 2627 C C . LEU A 1 401 ? -36.265 -34.904 -1.703 1.00 38.99 649 LEU A C 1
ATOM 2628 O O . LEU A 1 401 ? -35.321 -34.872 -0.923 1.00 38.85 649 LEU A O 1
ATOM 2633 N N . LEU A 1 402 ? -37.202 -35.823 -1.639 1.00 53.65 650 LEU A N 1
ATOM 2634 C CA . LEU A 1 402 ? -37.317 -36.767 -0.538 1.00 52.75 650 LEU A CA 1
ATOM 2635 C C . LEU A 1 402 ? -36.847 -38.179 -0.918 1.00 42.45 650 LEU A C 1
ATOM 2636 O O . LEU A 1 402 ? -37.514 -39.152 -0.617 1.00 47.39 650 LEU A O 1
ATOM 2641 N N . THR A 1 403 ? -35.715 -38.286 -1.607 1.00 43.08 651 THR A N 1
ATOM 2642 C CA . THR A 1 403 ? -35.135 -39.527 -2.110 1.00 46.21 651 THR A CA 1
ATOM 2643 C C . THR A 1 403 ? -33.694 -39.809 -1.645 1.00 52.55 651 THR A C 1
ATOM 2644 O O . THR A 1 403 ? -33.224 -39.215 -0.679 1.00 47.86 651 THR A O 1
ATOM 2648 N N . HIS A 1 404 ? -32.993 -40.738 -2.283 1.00 47.84 652 HIS A N 1
ATOM 2649 C CA . HIS A 1 404 ? -31.666 -41.090 -1.812 1.00 51.50 652 HIS A CA 1
ATOM 2650 C C . HIS A 1 404 ? -30.695 -39.954 -2.069 1.00 58.71 652 HIS A C 1
ATOM 2651 O O . HIS A 1 404 ? -30.767 -39.286 -3.094 1.00 55.95 652 HIS A O 1
ATOM 2658 N N . ALA A 1 405 ? -29.761 -39.773 -1.135 1.00 71.05 653 ALA A N 1
ATOM 2659 C CA . ALA A 1 405 ? -28.843 -38.646 -1.168 1.00 53.26 653 ALA A CA 1
ATOM 2660 C C . ALA A 1 405 ? -28.130 -38.526 -2.503 1.00 47.16 653 ALA A C 1
ATOM 2661 O O . ALA A 1 405 ? -28.310 -37.553 -3.221 1.00 45.98 653 ALA A O 1
ATOM 2663 N N . ASP A 1 406 ? -27.349 -39.520 -2.884 1.00 53.78 654 ASP A N 1
ATOM 2664 C CA . ASP A 1 406 ? -26.633 -39.358 -4.139 1.00 60.37 654 ASP A CA 1
ATOM 2665 C C . ASP A 1 406 ? -27.563 -39.185 -5.335 1.00 53.17 654 ASP A C 1
ATOM 2666 O O . ASP A 1 406 ? -27.086 -38.862 -6.426 1.00 55.95 654 ASP A O 1
ATOM 2671 N N . GLN A 1 407 ? -28.871 -39.377 -5.163 1.00 49.46 655 GLN A N 1
ATOM 2672 C CA . GLN A 1 407 ? -29.830 -39.257 -6.254 1.00 55.34 655 GLN A CA 1
ATOM 2673 C C . GLN A 1 407 ? -30.682 -37.999 -6.177 1.00 47.10 655 GLN A C 1
ATOM 2674 O O . GLN A 1 407 ? -31.249 -37.599 -7.198 1.00 51.62 655 GLN A O 1
ATOM 2680 N N . ARG A 1 408 ? -30.734 -37.357 -5.008 1.00 45.40 656 ARG A N 1
ATOM 2681 C CA . ARG A 1 408 ? -31.640 -36.259 -4.693 1.00 43.36 656 ARG A CA 1
ATOM 2682 C C . ARG A 1 408 ? -31.430 -35.024 -5.567 1.00 56.44 656 ARG A C 1
ATOM 2683 O O . ARG A 1 408 ? -30.319 -34.696 -6.008 1.00 42.92 656 ARG A O 1
ATOM 2691 N N . LEU A 1 409 ? -32.531 -34.315 -5.774 1.00 59.46 657 LEU A N 1
ATOM 2692 C CA . LEU A 1 409 ? -32.493 -33.030 -6.442 1.00 52.17 657 LEU A CA 1
ATOM 2693 C C . LEU A 1 409 ? -31.647 -32.038 -5.644 1.00 61.16 657 LEU A C 1
ATOM 2694 O O . LEU A 1 409 ? -31.831 -31.869 -4.433 1.00 44.73 657 LEU A O 1
ATOM 2699 N N . GLY A 1 410 ? -30.731 -31.362 -6.323 1.00 54.11 658 GLY A N 1
ATOM 2700 C CA . GLY A 1 410 ? -29.873 -30.441 -5.632 1.00 38.64 658 GLY A CA 1
ATOM 2701 C C . GLY A 1 410 ? -28.579 -31.038 -5.166 1.00 57.82 658 GLY A C 1
ATOM 2702 O O . GLY A 1 410 ? -27.800 -30.345 -4.501 1.00 73.65 658 GLY A O 1
ATOM 2703 N N . ARG A 1 411 ? -28.332 -32.305 -5.482 1.00 60.52 659 ARG A N 1
ATOM 2704 C CA . ARG A 1 411 ? -27.077 -32.966 -5.168 1.00 55.33 659 ARG A CA 1
ATOM 2705 C C . ARG A 1 411 ? -26.047 -32.685 -6.237 1.00 62.02 659 ARG A C 1
ATOM 2706 O O . ARG A 1 411 ? -24.933 -32.268 -5.928 1.00 66.20 659 ARG A O 1
ATOM 2714 N N . HIS A 1 412 ? -26.395 -32.938 -7.488 1.00 72.36 660 HIS A N 1
ATOM 2715 C CA . HIS A 1 412 ? -25.425 -32.833 -8.562 1.00 84.05 660 HIS A CA 1
ATOM 2716 C C . HIS A 1 412 ? -25.272 -31.372 -8.905 1.00 85.25 660 HIS A C 1
ATOM 2717 O O . HIS A 1 412 ? -26.137 -30.788 -9.554 1.00 80.93 660 HIS A O 1
ATOM 2724 N N . GLY A 1 413 ? -24.168 -30.777 -8.448 1.00 95.73 661 GLY A N 1
ATOM 2725 C CA . GLY A 1 413 ? -23.860 -29.380 -8.701 1.00 99.62 661 GLY A CA 1
ATOM 2726 C C . GLY A 1 413 ? -25.092 -28.519 -8.537 1.00 95.73 661 GLY A C 1
ATOM 2727 O O . GLY A 1 413 ? -25.296 -27.537 -9.258 1.00 108.58 661 GLY A O 1
ATOM 2728 N N . GLY A 1 414 ? -25.941 -28.908 -7.599 1.00 75.39 662 GLY A N 1
ATOM 2729 C CA . GLY A 1 414 ? -27.284 -28.400 -7.578 1.00 60.10 662 GLY A CA 1
ATOM 2730 C C . GLY A 1 414 ? -27.430 -27.051 -6.944 1.00 53.37 662 GLY A C 1
ATOM 2731 O O . GLY A 1 414 ? -26.767 -26.092 -7.344 1.00 68.35 662 GLY A O 1
ATOM 2732 N N . ALA A 1 415 ? -28.391 -26.964 -6.031 1.00 55.92 663 ALA A N 1
ATOM 2733 C CA . ALA A 1 415 ? -28.775 -25.777 -5.267 1.00 68.45 663 ALA A CA 1
ATOM 2734 C C . ALA A 1 415 ? -29.441 -24.699 -6.118 1.00 51.02 663 ALA A C 1
ATOM 2735 O O . ALA A 1 415 ? -30.249 -23.935 -5.597 1.00 40.00 663 ALA A O 1
ATOM 2737 N N . ASP A 1 416 ? -29.213 -24.722 -7.435 1.00 48.96 664 ASP A N 1
ATOM 2738 C CA . ASP A 1 416 ? -30.071 -24.080 -8.413 1.00 48.49 664 ASP A CA 1
ATOM 2739 C C . ASP A 1 416 ? -30.520 -25.049 -9.492 1.00 54.05 664 ASP A C 1
ATOM 2740 O O . ASP A 1 416 ? -31.345 -24.680 -10.337 1.00 54.06 664 ASP A O 1
ATOM 2745 N N . GLU A 1 417 ? -29.999 -26.277 -9.496 1.00 61.37 665 GLU A N 1
ATOM 2746 C CA . GLU A 1 417 ? -30.714 -27.360 -10.155 1.00 61.08 665 GLU A CA 1
ATOM 2747 C C . GLU A 1 417 ? -32.145 -27.462 -9.624 1.00 54.67 665 GLU A C 1
ATOM 2748 O O . GLU A 1 417 ? -33.049 -27.865 -10.356 1.00 62.62 665 GLU A O 1
ATOM 2754 N N . ILE A 1 418 ? -32.387 -27.021 -8.390 1.00 48.78 666 ILE A N 1
ATOM 2755 C CA . ILE A 1 418 ? -33.750 -26.951 -7.863 1.00 36.96 666 ILE A CA 1
ATOM 2756 C C . ILE A 1 418 ? -34.567 -25.846 -8.530 1.00 52.99 666 ILE A C 1
ATOM 2757 O O . ILE A 1 418 ? -35.763 -26.027 -8.795 1.00 46.62 666 ILE A O 1
ATOM 2762 N N . LYS A 1 419 ? -33.963 -24.661 -8.742 1.00 53.08 667 LYS A N 1
ATOM 2763 C CA . LYS A 1 419 ? -34.687 -23.506 -9.288 1.00 53.12 667 LYS A CA 1
ATOM 2764 C C . LYS A 1 419 ? -35.283 -23.798 -10.664 1.00 61.83 667 LYS A C 1
ATOM 2765 O O . LYS A 1 419 ? -36.279 -23.170 -11.068 1.00 50.07 667 LYS A O 1
ATOM 2771 N N . SER A 1 420 ? -34.688 -24.748 -11.385 1.00 66.88 668 SER A N 1
ATOM 2772 C CA . SER A 1 420 ? -35.098 -25.142 -12.718 1.00 62.35 668 SER A CA 1
ATOM 2773 C C . SER A 1 420 ? -36.126 -26.278 -12.711 1.00 51.15 668 SER A C 1
ATOM 2774 O O . SER A 1 420 ? -36.278 -26.957 -13.724 1.00 59.06 668 SER A O 1
ATOM 2777 N N . HIS A 1 421 ? -36.828 -26.502 -11.610 1.00 49.11 669 HIS A N 1
ATOM 2778 C CA . HIS A 1 421 ? -37.962 -27.427 -11.570 1.00 55.42 669 HIS A CA 1
ATOM 2779 C C . HIS A 1 421 ? -39.224 -26.703 -12.038 1.00 63.38 669 HIS A C 1
ATOM 2780 O O . HIS A 1 421 ? -39.364 -25.493 -11.818 1.00 70.77 669 HIS A O 1
ATOM 2787 N N . PRO A 1 422 ? -40.169 -27.393 -12.722 1.00 63.63 670 PRO A N 1
ATOM 2788 C CA . PRO A 1 422 ? -41.345 -26.683 -13.240 1.00 65.95 670 PRO A CA 1
ATOM 2789 C C . PRO A 1 422 ? -42.410 -26.471 -12.194 1.00 66.47 670 PRO A C 1
ATOM 2790 O O . PRO A 1 422 ? -43.600 -26.363 -12.491 1.00 74.57 670 PRO A O 1
ATOM 2794 N N . PHE A 1 423 ? -41.973 -26.290 -10.978 1.00 40.18 671 PHE A N 1
ATOM 2795 C CA . PHE A 1 423 ? -42.851 -25.839 -9.944 1.00 39.32 671 PHE A CA 1
ATOM 2796 C C . PHE A 1 423 ? -42.619 -24.372 -9.724 1.00 48.05 671 PHE A C 1
ATOM 2797 O O . PHE A 1 423 ? -43.254 -23.744 -8.873 1.00 43.50 671 PHE A O 1
ATOM 2805 N N . PHE A 1 424 ? -41.720 -23.794 -10.483 1.00 41.51 672 PHE A N 1
ATOM 2806 C CA . PHE A 1 424 ? -41.572 -22.396 -10.222 1.00 45.66 672 PHE A CA 1
ATOM 2807 C C . PHE A 1 424 ? -42.015 -21.650 -11.463 1.00 61.03 672 PHE A C 1
ATOM 2808 O O . PHE A 1 424 ? -43.178 -21.216 -11.545 1.00 61.24 672 PHE A O 1
ATOM 2816 N N . ARG A 1 425 ? -41.219 -21.737 -12.512 1.00 63.54 673 ARG A N 1
ATOM 2817 C CA . ARG A 1 425 ? -41.223 -20.643 -13.465 1.00 76.11 673 ARG A CA 1
ATOM 2818 C C . ARG A 1 425 ? -41.175 -19.313 -12.708 1.00 83.81 673 ARG A C 1
ATOM 2819 O O . ARG A 1 425 ? -41.754 -18.309 -13.158 1.00 62.36 673 ARG A O 1
ATOM 2827 N N . GLY A 1 426 ? -40.448 -19.325 -11.574 1.00 88.28 674 GLY A N 1
ATOM 2828 C CA . GLY A 1 426 ? -40.543 -18.374 -10.479 1.00 63.12 674 GLY A CA 1
ATOM 2829 C C . GLY A 1 426 ? -40.196 -16.983 -10.964 1.00 73.65 674 GLY A C 1
ATOM 2830 O O . GLY A 1 426 ? -39.959 -16.726 -12.148 1.00 58.86 674 GLY A O 1
ATOM 2831 N N . VAL A 1 427 ? -40.109 -16.072 -10.002 1.00 92.13 675 VAL A N 1
ATOM 2832 C CA . VAL A 1 427 ? -39.715 -14.702 -10.299 1.00 89.10 675 VAL A CA 1
ATOM 2833 C C . VAL A 1 427 ? -38.285 -14.771 -10.790 1.00 90.95 675 VAL A C 1
ATOM 2834 O O . VAL A 1 427 ? -37.663 -15.840 -10.792 1.00 107.03 675 VAL A O 1
ATOM 2838 N N . ASP A 1 428 ? -37.749 -13.650 -11.227 1.00 72.16 676 ASP A N 1
ATOM 2839 C CA . ASP A 1 428 ? -36.424 -13.697 -11.818 1.00 84.30 676 ASP A CA 1
ATOM 2840 C C . ASP A 1 428 ? -35.421 -14.200 -10.778 1.00 82.62 676 ASP A C 1
ATOM 2841 O O . ASP A 1 428 ? -34.218 -14.239 -11.052 1.00 94.37 676 ASP A O 1
ATOM 2846 N N . TRP A 1 429 ? -35.905 -14.554 -9.579 1.00 59.36 677 TRP A N 1
ATOM 2847 C CA . TRP A 1 429 ? -35.095 -14.934 -8.443 1.00 70.64 677 TRP A CA 1
ATOM 2848 C C . TRP A 1 429 ? -34.257 -13.749 -7.996 1.00 84.36 677 TRP A C 1
ATOM 2849 O O . TRP A 1 429 ? -33.414 -13.841 -7.082 1.00 85.21 677 TRP A O 1
ATOM 2860 N N . ASN A 1 430 ? -34.458 -12.635 -8.681 1.00 79.81 678 ASN A N 1
ATOM 2861 C CA . ASN A 1 430 ? -33.865 -11.369 -8.326 1.00 75.18 678 ASN A CA 1
ATOM 2862 C C . ASN A 1 430 ? -34.881 -10.534 -7.582 1.00 84.76 678 ASN A C 1
ATOM 2863 O O . ASN A 1 430 ? -34.723 -10.234 -6.394 1.00 94.13 678 ASN A O 1
ATOM 2868 N N . THR A 1 431 ? -35.973 -10.246 -8.240 1.00 40.59 679 THR A N 1
ATOM 2869 C CA . THR A 1 431 ? -36.945 -9.434 -7.560 1.00 41.10 679 THR A CA 1
ATOM 2870 C C . THR A 1 431 ? -37.591 -10.133 -6.378 1.00 50.46 679 THR A C 1
ATOM 2871 O O . THR A 1 431 ? -38.333 -9.480 -5.645 1.00 58.75 679 THR A O 1
ATOM 2875 N N . ILE A 1 432 ? -37.298 -11.415 -6.146 1.00 49.43 680 ILE A N 1
ATOM 2876 C CA . ILE A 1 432 ? -37.983 -12.181 -5.103 1.00 49.61 680 ILE A CA 1
ATOM 2877 C C . ILE A 1 432 ? -37.971 -11.457 -3.769 1.00 49.14 680 ILE A C 1
ATOM 2878 O O . ILE A 1 432 ? -38.936 -11.551 -2.995 1.00 37.26 680 ILE A O 1
ATOM 2883 N N . ARG A 1 433 ? -36.900 -10.709 -3.474 1.00 51.52 681 ARG A N 1
ATOM 2884 C CA . ARG A 1 433 ? -36.865 -10.070 -2.168 1.00 47.42 681 ARG A CA 1
ATOM 2885 C C . ARG A 1 433 ? -37.741 -8.823 -2.093 1.00 42.75 681 ARG A C 1
ATOM 2886 O O . ARG A 1 433 ? -38.093 -8.379 -0.994 1.00 39.14 681 ARG A O 1
ATOM 2894 N N . GLN A 1 434 ? -38.159 -8.283 -3.226 1.00 40.11 682 GLN A N 1
ATOM 2895 C CA . GLN A 1 434 ? -38.892 -7.034 -3.235 1.00 42.27 682 GLN A CA 1
ATOM 2896 C C . GLN A 1 434 ? -40.393 -7.225 -3.269 1.00 48.30 682 GLN A C 1
ATOM 2897 O O . GLN A 1 434 ? -41.114 -6.249 -3.468 1.00 55.38 682 GLN A O 1
ATOM 2903 N N . VAL A 1 435 ? -40.881 -8.431 -3.071 1.00 56.65 683 VAL A N 1
ATOM 2904 C CA . VAL A 1 435 ? -42.238 -8.780 -3.469 1.00 41.92 683 VAL A CA 1
ATOM 2905 C C . VAL A 1 435 ? -43.152 -8.852 -2.262 1.00 41.95 683 VAL A C 1
ATOM 2906 O O . VAL A 1 435 ? -42.759 -9.319 -1.191 1.00 53.72 683 VAL A O 1
ATOM 2910 N N . GLU A 1 436 ? -44.372 -8.376 -2.435 1.00 43.45 684 GLU A N 1
ATOM 2911 C CA . GLU A 1 436 ? -45.427 -8.567 -1.458 1.00 58.79 684 GLU A CA 1
ATOM 2912 C C . GLU A 1 436 ? -45.454 -10.001 -0.955 1.00 68.19 684 GLU A C 1
ATOM 2913 O O . GLU A 1 436 ? -45.614 -10.935 -1.736 1.00 71.63 684 GLU A O 1
ATOM 2919 N N . ALA A 1 437 ? -45.263 -10.185 0.351 1.00 64.72 685 ALA A N 1
ATOM 2920 C CA . ALA A 1 437 ? -45.232 -11.544 0.885 1.00 46.24 685 ALA A CA 1
ATOM 2921 C C . ALA A 1 437 ? -46.608 -11.969 1.388 1.00 40.43 685 ALA A C 1
ATOM 2922 O O . ALA A 1 437 ? -47.370 -11.146 1.885 1.00 54.30 685 ALA A O 1
ATOM 2924 N N . PRO A 1 438 ? -46.924 -13.264 1.311 1.00 54.87 686 PRO A N 1
ATOM 2925 C CA . PRO A 1 438 ? -48.289 -13.705 1.610 1.00 48.27 686 PRO A CA 1
ATOM 2926 C C . PRO A 1 438 ? -48.862 -13.127 2.877 1.00 43.99 686 PRO A C 1
ATOM 2927 O O . PRO A 1 438 ? -50.059 -12.839 2.907 1.00 52.43 686 PRO A O 1
ATOM 2931 N N . TYR A 1 439 ? -48.072 -12.960 3.927 1.00 45.87 687 TYR A N 1
ATOM 2932 C CA . TYR A 1 439 ? -48.588 -12.316 5.125 1.00 59.96 687 TYR A CA 1
ATOM 2933 C C . TYR A 1 439 ? -47.560 -11.339 5.663 1.00 66.55 687 TYR A C 1
ATOM 2934 O O . TYR A 1 439 ? -46.498 -11.737 6.160 1.00 76.08 687 TYR A O 1
ATOM 2943 N N . ILE A 1 440 ? -47.888 -10.062 5.589 1.00 55.70 688 ILE A N 1
ATOM 2944 C CA . ILE A 1 440 ? -47.060 -9.073 6.249 1.00 52.57 688 ILE A CA 1
ATOM 2945 C C . ILE A 1 440 ? -47.528 -8.980 7.689 1.00 51.79 688 ILE A C 1
ATOM 2946 O O . ILE A 1 440 ? -48.711 -8.719 7.945 1.00 52.19 688 ILE A O 1
ATOM 2951 N N . PRO A 1 441 ? -46.643 -9.187 8.649 1.00 46.87 689 PRO A N 1
ATOM 2952 C CA . PRO A 1 441 ? -47.052 -9.115 10.054 1.00 46.41 689 PRO A CA 1
ATOM 2953 C C . PRO A 1 441 ? -47.623 -7.747 10.356 1.00 57.57 689 PRO A C 1
ATOM 2954 O O . PRO A 1 441 ? -46.984 -6.722 10.107 1.00 54.10 689 PRO A O 1
ATOM 2958 N N . LYS A 1 442 ? -48.860 -7.745 10.842 1.00 72.00 690 LYS A N 1
ATOM 2959 C CA . LYS A 1 442 ? -49.544 -6.530 11.271 1.00 76.39 690 LYS A CA 1
ATOM 2960 C C . LYS A 1 442 ? -49.074 -6.176 12.683 1.00 72.08 690 LYS A C 1
ATOM 2961 O O . LYS A 1 442 ? -49.576 -6.706 13.679 1.00 80.84 690 LYS A O 1
ATOM 2967 N N . LEU A 1 443 ? -48.112 -5.266 12.771 1.00 56.73 691 LEU A N 1
ATOM 2968 C CA . LEU A 1 443 ? -47.404 -4.958 14.005 1.00 62.40 691 LEU A CA 1
ATOM 2969 C C . LEU A 1 443 ? -47.887 -3.672 14.655 1.00 69.08 691 LEU A C 1
ATOM 2970 O O . LEU A 1 443 ? -48.157 -2.684 13.969 1.00 61.44 691 LEU A O 1
ATOM 2975 N N . SER A 1 444 ? -47.928 -3.677 15.990 1.00 71.05 692 SER A N 1
ATOM 2976 C CA . SER A 1 444 ? -48.478 -2.569 16.755 1.00 71.70 692 SER A CA 1
ATOM 2977 C C . SER A 1 444 ? -47.428 -1.737 17.480 1.00 67.56 692 SER A C 1
ATOM 2978 O O . SER A 1 444 ? -47.775 -0.704 18.066 1.00 67.89 692 SER A O 1
ATOM 2981 N N . SER A 1 445 ? -46.179 -2.172 17.507 1.00 69.36 693 SER A N 1
ATOM 2982 C CA . SER A 1 445 ? -45.136 -1.387 18.131 1.00 74.92 693 SER A CA 1
ATOM 2983 C C . SER A 1 445 ? -43.809 -1.968 17.681 1.00 71.02 693 SER A C 1
ATOM 2984 O O . SER A 1 445 ? -43.752 -2.755 16.737 1.00 83.51 693 SER A O 1
ATOM 2987 N N . ILE A 1 446 ? -42.739 -1.578 18.358 1.00 69.83 694 ILE A N 1
ATOM 2988 C CA . ILE A 1 446 ? -41.454 -2.206 18.120 1.00 69.58 694 ILE A CA 1
ATOM 2989 C C . ILE A 1 446 ? -41.183 -3.320 19.132 1.00 67.69 694 ILE A C 1
ATOM 2990 O O . ILE A 1 446 ? -40.087 -3.890 19.154 1.00 54.62 694 ILE A O 1
ATOM 2995 N N . THR A 1 447 ? -42.158 -3.646 19.973 1.00 68.13 695 THR A N 1
ATOM 2996 C CA . THR A 1 447 ? -41.987 -4.693 20.971 1.00 62.06 695 THR A CA 1
ATOM 2997 C C . THR A 1 447 ? -43.190 -5.627 20.939 1.00 68.81 695 THR A C 1
ATOM 2998 O O . THR A 1 447 ? -43.728 -6.044 21.971 1.00 79.71 695 THR A O 1
ATOM 3002 N N . ASP A 1 448 ? -43.618 -5.975 19.731 1.00 70.21 696 ASP A N 1
ATOM 3003 C CA . ASP A 1 448 ? -44.852 -6.714 19.518 1.00 71.57 696 ASP A CA 1
ATOM 3004 C C . ASP A 1 448 ? -44.536 -8.201 19.454 1.00 94.21 696 ASP A C 1
ATOM 3005 O O . ASP A 1 448 ? -44.168 -8.736 18.411 1.00 104.63 696 ASP A O 1
ATOM 3010 N N . THR A 1 449 ? -44.684 -8.874 20.586 1.00 93.98 697 THR A N 1
ATOM 3011 C CA . THR A 1 449 ? -44.523 -10.312 20.689 1.00 78.93 697 THR A CA 1
ATOM 3012 C C . THR A 1 449 ? -45.734 -11.080 20.188 1.00 85.18 697 THR A C 1
ATOM 3013 O O . THR A 1 449 ? -45.814 -12.303 20.408 1.00 89.40 697 THR A O 1
ATOM 3017 N N . ARG A 1 450 ? -46.676 -10.373 19.554 1.00 82.65 698 ARG A N 1
ATOM 3018 C CA . ARG A 1 450 ? -47.931 -10.977 19.131 1.00 77.42 698 ARG A CA 1
ATOM 3019 C C . ARG A 1 450 ? -47.704 -12.264 18.365 1.00 76.50 698 ARG A C 1
ATOM 3020 O O . ARG A 1 450 ? -48.482 -13.215 18.491 1.00 79.28 698 ARG A O 1
ATOM 3028 N N . PHE A 1 451 ? -46.638 -12.334 17.594 1.00 68.65 699 PHE A N 1
ATOM 3029 C CA . PHE A 1 451 ? -46.398 -13.508 16.786 1.00 66.86 699 PHE A CA 1
ATOM 3030 C C . PHE A 1 451 ? -45.633 -14.590 17.538 1.00 70.55 699 PHE A C 1
ATOM 3031 O O . PHE A 1 451 ? -45.016 -15.462 16.908 1.00 67.71 699 PHE A O 1
ATOM 3039 N N . PHE A 1 452 ? -45.693 -14.580 18.866 1.00 61.58 700 PHE A N 1
ATOM 3040 C CA . PHE A 1 452 ? -44.974 -15.626 19.552 1.00 62.71 700 PHE A CA 1
ATOM 3041 C C . PHE A 1 452 ? -45.847 -16.323 20.572 1.00 82.76 700 PHE A C 1
ATOM 3042 O O . PHE A 1 452 ? -46.700 -15.699 21.210 1.00 96.94 700 PHE A O 1
ATOM 3050 N N . PRO A 1 453 ? -45.654 -17.627 20.731 1.00 81.92 701 PRO A N 1
ATOM 3051 C CA . PRO A 1 453 ? -46.357 -18.357 21.786 1.00 78.67 701 PRO A CA 1
ATOM 3052 C C . PRO A 1 453 ? -45.805 -17.945 23.127 1.00 77.64 701 PRO A C 1
ATOM 3053 O O . PRO A 1 453 ? -45.029 -18.671 23.748 1.00 74.16 701 PRO A O 1
ATOM 3057 N N . THR A 1 454 ? -46.183 -16.763 23.551 1.00 81.66 702 THR A N 1
ATOM 3058 C CA . THR A 1 454 ? -45.769 -16.110 24.768 1.00 89.03 702 THR A CA 1
ATOM 3059 C C . THR A 1 454 ? -46.360 -16.769 26.004 1.00 97.32 702 THR A C 1
ATOM 3060 O O . THR A 1 454 ? -46.290 -16.187 27.088 1.00 106.96 702 THR A O 1
ATOM 3064 N N . ASP A 1 455 ? -46.986 -17.935 25.885 1.00 98.62 703 ASP A N 1
ATOM 3065 C CA . ASP A 1 455 ? -47.243 -18.748 27.059 1.00 102.08 703 ASP A CA 1
ATOM 3066 C C . ASP A 1 455 ? -45.932 -19.346 27.595 1.00 109.57 703 ASP A C 1
ATOM 3067 O O . ASP A 1 455 ? -44.938 -19.527 26.876 1.00 100.07 703 ASP A O 1
ATOM 3072 N N . GLU A 1 456 ? -45.944 -19.660 28.886 1.00 120.11 704 GLU A N 1
ATOM 3073 C CA . GLU A 1 456 ? -44.730 -19.931 29.644 1.00 126.78 704 GLU A CA 1
ATOM 3074 C C . GLU A 1 456 ? -44.801 -21.312 30.286 1.00 130.21 704 GLU A C 1
ATOM 3075 O O . GLU A 1 456 ? -45.807 -21.664 30.917 1.00 125.69 704 GLU A O 1
ATOM 3081 N N . LEU A 1 457 ? -43.723 -22.087 30.132 1.00 137.92 705 LEU A N 1
ATOM 3082 C CA . LEU A 1 457 ? -43.585 -23.405 30.747 1.00 138.83 705 LEU A CA 1
ATOM 3083 C C . LEU A 1 457 ? -42.471 -23.427 31.789 1.00 143.18 705 LEU A C 1
ATOM 3084 O O . LEU A 1 457 ? -42.712 -23.795 32.944 1.00 141.82 705 LEU A O 1
ATOM 3089 N N . GLU A 1 458 ? -41.250 -23.042 31.402 1.00 143.47 706 GLU A N 1
ATOM 3090 C CA . GLU A 1 458 ? -40.162 -22.684 32.320 1.00 148.96 706 GLU A CA 1
ATOM 3091 C C . GLU A 1 458 ? -39.771 -23.845 33.244 1.00 147.13 706 GLU A C 1
ATOM 3092 O O . GLU A 1 458 ? -39.992 -23.820 34.457 1.00 153.67 706 GLU A O 1
ATOM 3094 N N . ASN A 1 459 ? -39.174 -24.878 32.636 1.00 135.75 707 ASN A N 1
ATOM 3095 C CA . ASN A 1 459 ? -38.639 -26.018 33.391 1.00 124.08 707 ASN A CA 1
ATOM 3096 C C . ASN A 1 459 ? -37.281 -26.422 32.806 1.00 117.53 707 ASN A C 1
ATOM 3097 O O . ASN A 1 459 ? -37.204 -27.287 31.930 1.00 116.01 707 ASN A O 1
ATOM 3099 N N . VAL A 1 460 ? -36.209 -25.828 33.314 1.00 114.58 708 VAL A N 1
ATOM 3100 C CA . VAL A 1 460 ? -34.863 -26.071 32.813 1.00 117.77 708 VAL A CA 1
ATOM 3101 C C . VAL A 1 460 ? -34.019 -26.648 33.945 1.00 118.81 708 VAL A C 1
ATOM 3102 O O . VAL A 1 460 ? -33.416 -25.907 34.725 1.00 117.58 708 VAL A O 1
ATOM 3104 N N . PRO A 1 461 ? -33.897 -27.984 34.030 1.00 116.01 709 PRO A N 1
ATOM 3105 C CA . PRO A 1 461 ? -33.256 -28.591 35.205 1.00 118.64 709 PRO A CA 1
ATOM 3106 C C . PRO A 1 461 ? -31.777 -28.266 35.283 1.00 124.85 709 PRO A C 1
ATOM 3107 O O . PRO A 1 461 ? -30.933 -29.166 35.251 1.00 123.81 709 PRO A O 1
ATOM 3111 N N . ASP A 1 462 ? -31.460 -26.974 35.385 1.00 130.79 710 ASP A N 1
ATOM 3112 C CA . ASP A 1 462 ? -30.100 -26.504 35.619 1.00 132.27 710 ASP A CA 1
ATOM 3113 C C . ASP A 1 462 ? -29.939 -25.939 37.025 1.00 132.86 710 ASP A C 1
ATOM 3114 O O . ASP A 1 462 ? -29.110 -26.432 37.797 1.00 133.08 710 ASP A O 1
ATOM 3116 N N . SER A 1 463 ? -30.744 -24.923 37.377 1.00 132.68 711 SER A N 1
ATOM 3117 C CA . SER A 1 463 ? -31.030 -24.461 38.740 1.00 134.44 711 SER A CA 1
ATOM 3118 C C . SER A 1 463 ? -29.819 -24.489 39.667 1.00 144.37 711 SER A C 1
ATOM 3119 O O . SER A 1 463 ? -29.798 -25.247 40.644 1.00 146.19 711 SER A O 1
ATOM 3122 N N . PRO A 1 464 ? -28.819 -23.651 39.424 1.00 145.83 712 PRO A N 1
ATOM 3123 C CA . PRO A 1 464 ? -27.605 -23.673 40.252 1.00 148.02 712 PRO A CA 1
ATOM 3124 C C . PRO A 1 464 ? -27.711 -22.943 41.575 1.00 143.45 712 PRO A C 1
ATOM 3125 O O . PRO A 1 464 ? -26.654 -22.698 42.161 1.00 146.62 712 PRO A O 1
ATOM 3129 N N . ALA A 1 465 ? -28.921 -22.724 42.113 1.00 131.59 713 ALA A N 1
ATOM 3130 C CA . ALA A 1 465 ? -29.376 -21.468 42.720 1.00 123.82 713 ALA A CA 1
ATOM 3131 C C . ALA A 1 465 ? -28.366 -20.647 43.517 1.00 135.54 713 ALA A C 1
ATOM 3132 O O . ALA A 1 465 ? -27.312 -21.151 43.896 1.00 142.70 713 ALA A O 1
ATOM 3134 N N . MET A 1 466 ? -28.619 -19.342 43.659 1.00 134.78 714 MET A N 1
ATOM 3135 C CA . MET A 1 466 ? -27.751 -18.444 44.459 1.00 134.22 714 MET A CA 1
ATOM 3136 C C . MET A 1 466 ? -27.279 -19.050 45.797 1.00 136.00 714 MET A C 1
ATOM 3137 O O . MET A 1 466 ? -26.194 -18.728 46.296 1.00 132.12 714 MET A O 1
ATOM 3139 N N . LEU A 1 489 ? -21.777 -5.853 34.377 1.00 134.38 737 LEU A N 1
ATOM 3140 C CA . LEU A 1 489 ? -20.434 -5.266 34.417 1.00 132.64 737 LEU A CA 1
ATOM 3141 C C . LEU A 1 489 ? -19.250 -6.206 34.767 1.00 135.64 737 LEU A C 1
ATOM 3142 O O . LEU A 1 489 ? -18.108 -5.759 34.647 1.00 134.71 737 LEU A O 1
ATOM 3147 N N . PRO A 1 490 ? -19.460 -7.463 35.194 1.00 133.02 738 PRO A N 1
ATOM 3148 C CA . PRO A 1 490 ? -18.356 -8.421 35.097 1.00 129.63 738 PRO A CA 1
ATOM 3149 C C . PRO A 1 490 ? -18.140 -8.773 33.633 1.00 118.29 738 PRO A C 1
ATOM 3150 O O . PRO A 1 490 ? -19.021 -8.574 32.790 1.00 103.79 738 PRO A O 1
ATOM 3154 N N . PHE A 1 491 ? -16.947 -9.302 33.330 1.00 120.28 739 PHE A N 1
ATOM 3155 C CA . PHE A 1 491 ? -16.659 -9.773 31.972 1.00 118.57 739 PHE A CA 1
ATOM 3156 C C . PHE A 1 491 ? -16.650 -8.717 30.862 1.00 94.11 739 PHE A C 1
ATOM 3157 O O . PHE A 1 491 ? -17.702 -8.406 30.293 1.00 65.35 739 PHE A O 1
ATOM 3165 N N . ILE A 1 492 ? -15.496 -8.069 30.658 1.00 88.76 740 ILE A N 1
ATOM 3166 C CA . ILE A 1 492 ? -15.205 -7.245 29.482 1.00 83.60 740 ILE A CA 1
ATOM 3167 C C . ILE A 1 492 ? -15.668 -7.944 28.210 1.00 76.98 740 ILE A C 1
ATOM 3168 O O . ILE A 1 492 ? -15.057 -8.925 27.783 1.00 62.03 740 ILE A O 1
ATOM 3173 N N . GLY A 1 493 ? -16.642 -7.352 27.511 1.00 81.68 741 GLY A N 1
ATOM 3174 C CA . GLY A 1 493 ? -17.282 -8.033 26.404 1.00 58.92 741 GLY A CA 1
ATOM 3175 C C . GLY A 1 493 ? -16.401 -8.179 25.190 1.00 57.39 741 GLY A C 1
ATOM 3176 O O . GLY A 1 493 ? -16.650 -9.053 24.355 1.00 55.40 741 GLY A O 1
ATOM 3177 N N . TYR A 1 494 ? -15.369 -7.352 25.064 1.00 66.54 742 TYR A N 1
ATOM 3178 C CA . TYR A 1 494 ? -14.619 -7.330 23.813 1.00 66.97 742 TYR A CA 1
ATOM 3179 C C . TYR A 1 494 ? -13.254 -6.732 24.035 1.00 71.87 742 TYR A C 1
ATOM 3180 O O . TYR A 1 494 ? -13.134 -5.630 24.571 1.00 73.95 742 TYR A O 1
ATOM 3189 N N . THR A 1 495 ? -12.244 -7.459 23.617 1.00 82.79 743 THR A N 1
ATOM 3190 C CA . THR A 1 495 ? -11.064 -6.866 23.029 1.00 82.06 743 THR A CA 1
ATOM 3191 C C . THR A 1 495 ? -11.070 -7.455 21.600 1.00 80.34 743 THR A C 1
ATOM 3192 O O . THR A 1 495 ? -10.544 -8.539 21.322 1.00 60.27 743 THR A O 1
ATOM 3196 N N . TYR A 1 496 ? -11.773 -6.747 20.715 1.00 75.70 744 TYR A N 1
ATOM 3197 C CA . TYR A 1 496 ? -12.018 -7.121 19.329 1.00 58.30 744 TYR A CA 1
ATOM 3198 C C . TYR A 1 496 ? -10.887 -6.626 18.421 1.00 53.64 744 TYR A C 1
ATOM 3199 O O . TYR A 1 496 ? -9.751 -6.405 18.854 1.00 55.27 744 TYR A O 1
ATOM 3208 N N . SER A 1 497 ? -11.203 -6.511 17.125 1.00 53.60 745 SER A N 1
ATOM 3209 C CA . SER A 1 497 ? -10.393 -5.875 16.099 1.00 57.18 745 SER A CA 1
ATOM 3210 C C . SER A 1 497 ? -11.126 -4.668 15.546 1.00 74.61 745 SER A C 1
ATOM 3211 O O . SER A 1 497 ? -12.360 -4.597 15.577 1.00 86.64 745 SER A O 1
ATOM 3213 N N . ARG A 1 498 ? -10.345 -3.723 15.016 1.00 68.23 746 ARG A N 1
ATOM 3214 C CA . ARG A 1 498 ? -10.944 -2.519 14.472 1.00 56.36 746 ARG A CA 1
ATOM 3215 C C . ARG A 1 498 ? -12.044 -2.853 13.488 1.00 64.08 746 ARG A C 1
ATOM 3216 O O . ARG A 1 498 ? -13.136 -2.278 13.548 1.00 51.42 746 ARG A O 1
ATOM 3224 N N . PHE A 1 499 ? -11.787 -3.822 12.607 1.00 65.34 747 PHE A N 1
ATOM 3225 C CA . PHE A 1 499 ? -12.687 -4.066 11.487 1.00 51.39 747 PHE A CA 1
ATOM 3226 C C . PHE A 1 499 ? -14.084 -4.402 11.974 1.00 54.78 747 PHE A C 1
ATOM 3227 O O . PHE A 1 499 ? -15.078 -3.858 11.477 1.00 66.35 747 PHE A O 1
ATOM 3229 N N . ASP A 1 500 ? -14.179 -5.272 12.971 1.00 58.05 748 ASP A N 1
ATOM 3230 C CA . ASP A 1 500 ? -15.480 -5.585 13.529 1.00 59.51 748 ASP A CA 1
ATOM 3231 C C . ASP A 1 500 ? -16.072 -4.391 14.244 1.00 58.97 748 ASP A C 1
ATOM 3232 O O . ASP A 1 500 ? -17.299 -4.302 14.387 1.00 57.84 748 ASP A O 1
ATOM 3237 N N . TYR A 1 501 ? -15.225 -3.469 14.687 1.00 51.98 749 TYR A N 1
ATOM 3238 C CA . TYR A 1 501 ? -15.753 -2.264 15.294 1.00 57.99 749 TYR A CA 1
ATOM 3239 C C . TYR A 1 501 ? -16.550 -1.458 14.283 1.00 61.92 749 TYR A C 1
ATOM 3240 O O . TYR A 1 501 ? -17.670 -1.022 14.573 1.00 51.95 749 TYR A O 1
ATOM 3249 N N . LEU A 1 502 ? -15.984 -1.249 13.088 1.00 70.20 750 LEU A N 1
ATOM 3250 C CA . LEU A 1 502 ? -16.702 -0.528 12.042 1.00 68.76 750 LEU A CA 1
ATOM 3251 C C . LEU A 1 502 ? -18.029 -1.213 11.733 1.00 69.20 750 LEU A C 1
ATOM 3252 O O . LEU A 1 502 ? -19.094 -0.649 12.002 1.00 72.77 750 LEU A O 1
ATOM 3254 N N . THR A 1 503 ? -17.989 -2.457 11.233 1.00 55.89 751 THR A N 1
ATOM 3255 C CA . THR A 1 503 ? -19.227 -3.142 10.843 1.00 55.47 751 THR A CA 1
ATOM 3256 C C . THR A 1 503 ? -20.258 -3.081 11.964 1.00 50.60 751 THR A C 1
ATOM 3257 O O . THR A 1 503 ? -21.412 -2.705 11.747 1.00 45.91 751 THR A O 1
ATOM 3261 N N . ARG A 1 504 ? -19.867 -3.415 13.182 1.00 56.29 752 ARG A N 1
ATOM 3262 C CA . ARG A 1 504 ? -20.891 -3.380 14.210 1.00 62.03 752 ARG A CA 1
ATOM 3263 C C . ARG A 1 504 ? -21.303 -1.929 14.503 1.00 52.29 752 ARG A C 1
ATOM 3264 O O . ARG A 1 504 ? -22.460 -1.677 14.842 1.00 49.17 752 ARG A O 1
ATOM 3266 N N . LYS A 1 505 ? -20.410 -0.945 14.324 1.00 62.87 753 LYS A N 1
ATOM 3267 C CA . LYS A 1 505 ? -20.855 0.434 14.518 1.00 81.95 753 LYS A CA 1
ATOM 3268 C C . LYS A 1 505 ? -21.797 0.839 13.394 1.00 66.91 753 LYS A C 1
ATOM 3269 O O . LYS A 1 505 ? -22.877 1.371 13.650 1.00 59.19 753 LYS A O 1
ATOM 3271 N N . ASN A 1 506 ? -21.458 0.482 12.156 1.00 53.59 754 ASN A N 1
ATOM 3272 C CA . ASN A 1 506 ? -22.286 0.777 10.986 1.00 54.38 754 ASN A CA 1
ATOM 3273 C C . ASN A 1 506 ? -23.684 0.176 11.066 1.00 64.82 754 ASN A C 1
ATOM 3274 O O . ASN A 1 506 ? -24.480 0.323 10.138 1.00 71.26 754 ASN A O 1
ATOM 3279 N N . ALA A 1 507 ? -23.972 -0.590 12.105 1.00 74.18 755 ALA A N 1
ATOM 3280 C CA . ALA A 1 507 ? -25.369 -0.836 12.407 1.00 73.08 755 ALA A CA 1
ATOM 3281 C C . ALA A 1 507 ? -25.710 -0.455 13.836 1.00 72.13 755 ALA A C 1
ATOM 3282 O O . ALA A 1 507 ? -26.489 0.467 14.054 1.00 51.34 755 ALA A O 1
ATOM 3284 N N . LEU A 1 508 ? -25.022 -1.084 14.790 1.00 92.46 756 LEU A N 1
ATOM 3285 C CA . LEU A 1 508 ? -25.475 -1.286 16.183 1.00 100.57 756 LEU A CA 1
ATOM 3286 C C . LEU A 1 508 ? -26.897 -0.792 16.478 1.00 113.22 756 LEU A C 1
ATOM 3287 O O . LEU A 1 508 ? -27.893 -1.183 15.848 1.00 114.54 756 LEU A O 1
ATOM 3293 N N . MET B 2 51 ? 15.865 -6.798 46.399 1.00 151.18 94 MET B N 1
ATOM 3294 C CA . MET B 2 51 ? 16.988 -7.729 46.488 1.00 155.50 94 MET B CA 1
ATOM 3295 C C . MET B 2 51 ? 18.138 -7.384 45.528 1.00 156.65 94 MET B C 1
ATOM 3296 O O . MET B 2 51 ? 18.269 -6.247 45.075 1.00 152.69 94 MET B O 1
ATOM 3298 N N . PHE B 2 52 ? 18.991 -8.373 45.250 1.00 159.76 95 PHE B N 1
ATOM 3299 C CA . PHE B 2 52 ? 20.066 -8.228 44.268 1.00 154.37 95 PHE B CA 1
ATOM 3300 C C . PHE B 2 52 ? 19.474 -8.565 42.909 1.00 155.37 95 PHE B C 1
ATOM 3301 O O . PHE B 2 52 ? 19.652 -9.657 42.369 1.00 151.77 95 PHE B O 1
ATOM 3303 N N . LEU B 2 53 ? 18.749 -7.593 42.356 1.00 155.58 96 LEU B N 1
ATOM 3304 C CA . LEU B 2 53 ? 18.042 -7.725 41.079 1.00 147.76 96 LEU B CA 1
ATOM 3305 C C . LEU B 2 53 ? 18.826 -7.104 39.923 1.00 146.00 96 LEU B C 1
ATOM 3306 O O . LEU B 2 53 ? 18.263 -6.419 39.071 1.00 139.81 96 LEU B O 1
ATOM 3311 N N . SER B 2 54 ? 20.142 -7.288 39.897 1.00 152.93 97 SER B N 1
ATOM 3312 C CA . SER B 2 54 ? 20.976 -6.823 38.793 1.00 156.34 97 SER B CA 1
ATOM 3313 C C . SER B 2 54 ? 21.989 -7.897 38.392 1.00 161.04 97 SER B C 1
ATOM 3314 O O . SER B 2 54 ? 23.152 -7.603 38.091 1.00 160.70 97 SER B O 1
ATOM 3317 N N . GLU B 2 55 ? 21.546 -9.152 38.361 1.00 160.35 98 GLU B N 1
ATOM 3318 C CA . GLU B 2 55 ? 22.379 -10.308 38.021 1.00 163.78 98 GLU B CA 1
ATOM 3319 C C . GLU B 2 55 ? 22.651 -10.304 36.516 1.00 169.39 98 GLU B C 1
ATOM 3320 O O . GLU B 2 55 ? 22.262 -9.372 35.809 1.00 173.43 98 GLU B O 1
ATOM 3322 N N . PRO B 2 56 ? 23.375 -11.321 35.977 1.00 171.02 99 PRO B N 1
ATOM 3323 C CA . PRO B 2 56 ? 23.507 -11.419 34.508 1.00 168.48 99 PRO B CA 1
ATOM 3324 C C . PRO B 2 56 ? 22.211 -11.688 33.736 1.00 166.44 99 PRO B C 1
ATOM 3325 O O . PRO B 2 56 ? 22.272 -11.980 32.537 1.00 167.62 99 PRO B O 1
ATOM 3329 N N . PHE B 2 57 ? 21.048 -11.625 34.388 1.00 158.43 100 PHE B N 1
ATOM 3330 C CA . PHE B 2 57 ? 19.769 -11.916 33.744 1.00 155.96 100 PHE B CA 1
ATOM 3331 C C . PHE B 2 57 ? 19.144 -10.737 33.003 1.00 151.49 100 PHE B C 1
ATOM 3332 O O . PHE B 2 57 ? 18.071 -10.909 32.404 1.00 143.57 100 PHE B O 1
ATOM 3340 N N . VAL B 2 58 ? 19.773 -9.562 33.000 1.00 149.20 101 VAL B N 1
ATOM 3341 C CA . VAL B 2 58 ? 19.117 -8.357 32.498 1.00 142.91 101 VAL B CA 1
ATOM 3342 C C . VAL B 2 58 ? 18.868 -8.467 31.000 1.00 141.41 101 VAL B C 1
ATOM 3343 O O . VAL B 2 58 ? 18.262 -7.579 30.390 1.00 146.14 101 VAL B O 1
ATOM 3347 N N . ARG B 2 59 ? 19.325 -9.558 30.392 1.00 136.53 102 ARG B N 1
ATOM 3348 C CA . ARG B 2 59 ? 18.798 -9.904 29.084 1.00 132.39 102 ARG B CA 1
ATOM 3349 C C . ARG B 2 59 ? 17.293 -10.094 29.246 1.00 129.97 102 ARG B C 1
ATOM 3350 O O . ARG B 2 59 ? 16.856 -11.036 29.909 1.00 130.83 102 ARG B O 1
ATOM 3352 N N . THR B 2 60 ? 16.493 -9.195 28.675 1.00 128.59 103 THR B N 1
ATOM 3353 C CA . THR B 2 60 ? 15.048 -9.153 28.913 1.00 128.07 103 THR B CA 1
ATOM 3354 C C . THR B 2 60 ? 14.316 -9.494 27.622 1.00 121.90 103 THR B C 1
ATOM 3355 O O . THR B 2 60 ? 13.931 -8.601 26.872 1.00 112.83 103 THR B O 1
ATOM 3357 N N . ALA B 2 61 ? 14.090 -10.789 27.390 1.00 130.17 104 ALA B N 1
ATOM 3358 C CA . ALA B 2 61 ? 13.480 -11.231 26.139 1.00 134.43 104 ALA B CA 1
ATOM 3359 C C . ALA B 2 61 ? 12.088 -10.629 25.978 1.00 124.17 104 ALA B C 1
ATOM 3360 O O . ALA B 2 61 ? 11.487 -10.100 26.921 1.00 124.22 104 ALA B O 1
ATOM 3362 N N . LEU B 2 62 ? 11.581 -10.707 24.749 1.00 114.32 105 LEU B N 1
ATOM 3363 C CA . LEU B 2 62 ? 10.310 -10.094 24.406 1.00 105.14 105 LEU B CA 1
ATOM 3364 C C . LEU B 2 62 ? 10.395 -8.564 24.483 1.00 97.85 105 LEU B C 1
ATOM 3365 O O . LEU B 2 62 ? 9.458 -7.886 24.906 1.00 89.35 105 LEU B O 1
ATOM 3370 N N . VAL B 2 63 ? 11.535 -8.007 24.089 1.00 104.83 106 VAL B N 1
ATOM 3371 C CA . VAL B 2 63 ? 11.701 -6.560 24.030 1.00 113.49 106 VAL B CA 1
ATOM 3372 C C . VAL B 2 63 ? 12.269 -6.172 22.667 1.00 128.89 106 VAL B C 1
ATOM 3373 O O . VAL B 2 63 ? 12.922 -5.132 22.522 1.00 128.81 106 VAL B O 1
ATOM 3377 N N . LYS B 2 64 ? 11.964 -6.963 21.639 1.00 141.35 107 LYS B N 1
ATOM 3378 C CA . LYS B 2 64 ? 12.693 -6.871 20.376 1.00 151.11 107 LYS B CA 1
ATOM 3379 C C . LYS B 2 64 ? 12.523 -5.529 19.668 1.00 147.97 107 LYS B C 1
ATOM 3380 O O . LYS B 2 64 ? 12.967 -5.369 18.528 1.00 149.67 107 LYS B O 1
ATOM 3382 N N . GLY B 2 65 ? 11.849 -4.564 20.314 1.00 144.00 108 GLY B N 1
ATOM 3383 C CA . GLY B 2 65 ? 11.762 -3.201 19.836 1.00 134.10 108 GLY B CA 1
ATOM 3384 C C . GLY B 2 65 ? 12.086 -2.211 20.938 1.00 117.56 108 GLY B C 1
ATOM 3385 O O . GLY B 2 65 ? 12.835 -2.516 21.872 1.00 113.37 108 GLY B O 1
ATOM 3386 N N . SER B 2 66 ? 11.509 -1.006 20.824 1.00 111.54 109 SER B N 1
ATOM 3387 C CA . SER B 2 66 ? 11.850 0.060 21.761 1.00 106.54 109 SER B CA 1
ATOM 3388 C C . SER B 2 66 ? 10.658 0.902 22.186 1.00 99.77 109 SER B C 1
ATOM 3389 O O . SER B 2 66 ? 10.790 2.118 22.325 1.00 103.63 109 SER B O 1
ATOM 3392 N N . PHE B 2 67 ? 9.477 0.301 22.310 1.00 90.03 110 PHE B N 1
ATOM 3393 C CA . PHE B 2 67 ? 8.379 0.883 23.072 1.00 89.70 110 PHE B CA 1
ATOM 3394 C C . PHE B 2 67 ? 7.891 2.220 22.534 1.00 98.30 110 PHE B C 1
ATOM 3395 O O . PHE B 2 67 ? 6.803 2.666 22.903 1.00 102.28 110 PHE B O 1
ATOM 3403 N N . LYS B 2 68 ? 8.642 2.856 21.640 1.00 101.18 111 LYS B N 1
ATOM 3404 C CA . LYS B 2 68 ? 8.150 4.084 21.037 1.00 98.28 111 LYS B CA 1
ATOM 3405 C C . LYS B 2 68 ? 7.090 3.802 19.978 1.00 96.91 111 LYS B C 1
ATOM 3406 O O . LYS B 2 68 ? 6.554 4.745 19.379 1.00 86.34 111 LYS B O 1
ATOM 3408 N N . THR B 2 69 ? 6.773 2.522 19.751 1.00 94.53 112 THR B N 1
ATOM 3409 C CA . THR B 2 69 ? 5.783 2.137 18.761 1.00 98.02 112 THR B CA 1
ATOM 3410 C C . THR B 2 69 ? 4.458 1.712 19.373 1.00 92.91 112 THR B C 1
ATOM 3411 O O . THR B 2 69 ? 3.437 1.748 18.673 1.00 94.04 112 THR B O 1
ATOM 3415 N N . ILE B 2 70 ? 4.435 1.319 20.645 1.00 86.53 113 ILE B N 1
ATOM 3416 C CA . ILE B 2 70 ? 3.180 0.968 21.299 1.00 86.01 113 ILE B CA 1
ATOM 3417 C C . ILE B 2 70 ? 2.869 1.863 22.484 1.00 86.73 113 ILE B C 1
ATOM 3418 O O . ILE B 2 70 ? 1.822 1.697 23.111 1.00 80.74 113 ILE B O 1
ATOM 3423 N N . VAL B 2 71 ? 3.736 2.813 22.811 1.00 84.19 114 VAL B N 1
ATOM 3424 C CA . VAL B 2 71 ? 3.502 3.671 23.958 1.00 97.33 114 VAL B CA 1
ATOM 3425 C C . VAL B 2 71 ? 3.306 5.135 23.580 1.00 98.68 114 VAL B C 1
ATOM 3426 O O . VAL B 2 71 ? 2.619 5.864 24.307 1.00 88.74 114 VAL B O 1
ATOM 3430 N N . GLN B 2 72 ? 3.889 5.591 22.481 1.00 101.56 115 GLN B N 1
ATOM 3431 C CA . GLN B 2 72 ? 3.588 6.932 22.016 1.00 108.14 115 GLN B CA 1
ATOM 3432 C C . GLN B 2 72 ? 2.100 7.051 21.711 1.00 106.27 115 GLN B C 1
ATOM 3433 O O . GLN B 2 72 ? 1.488 6.139 21.139 1.00 100.56 115 GLN B O 1
ATOM 3439 N N . LEU B 2 73 ? 1.513 8.166 22.126 1.00 98.71 116 LEU B N 1
ATOM 3440 C CA . LEU B 2 73 ? 0.124 8.422 21.804 1.00 89.37 116 LEU B CA 1
ATOM 3441 C C . LEU B 2 73 ? -0.063 8.347 20.296 1.00 89.73 116 LEU B C 1
ATOM 3442 O O . LEU B 2 73 ? 0.646 9.046 19.556 1.00 88.28 116 LEU B O 1
ATOM 3447 N N . PRO B 2 74 ? -0.970 7.510 19.801 1.00 87.40 117 PRO B N 1
ATOM 3448 C CA . PRO B 2 74 ? -1.218 7.473 18.359 1.00 84.21 117 PRO B CA 1
ATOM 3449 C C . PRO B 2 74 ? -1.785 8.799 17.884 1.00 84.39 117 PRO B C 1
ATOM 3450 O O . PRO B 2 74 ? -2.414 9.545 18.641 1.00 81.69 117 PRO B O 1
ATOM 3454 N N . LYS B 2 75 ? -1.554 9.089 16.612 1.00 82.66 118 LYS B N 1
ATOM 3455 C CA . LYS B 2 75 ? -1.918 10.392 16.092 1.00 84.75 118 LYS B CA 1
ATOM 3456 C C . LYS B 2 75 ? -3.425 10.569 16.118 1.00 86.69 118 LYS B C 1
ATOM 3457 O O . LYS B 2 75 ? -4.172 9.644 15.814 1.00 77.45 118 LYS B O 1
ATOM 3463 N N . TYR B 2 76 ? -3.860 11.760 16.533 1.00 92.42 119 TYR B N 1
ATOM 3464 C CA . TYR B 2 76 ? -5.273 12.126 16.571 1.00 88.79 119 TYR B CA 1
ATOM 3465 C C . TYR B 2 76 ? -6.073 11.196 17.475 1.00 82.24 119 TYR B C 1
ATOM 3466 O O . TYR B 2 76 ? -7.086 10.635 17.074 1.00 78.19 119 TYR B O 1
ATOM 3475 N N . VAL B 2 77 ? -5.635 11.040 18.712 1.00 83.25 120 VAL B N 1
ATOM 3476 C CA . VAL B 2 77 ? -6.314 10.141 19.634 1.00 84.74 120 VAL B CA 1
ATOM 3477 C C . VAL B 2 77 ? -6.494 10.845 20.971 1.00 83.40 120 VAL B C 1
ATOM 3478 O O . VAL B 2 77 ? -5.525 11.360 21.536 1.00 97.35 120 VAL B O 1
ATOM 3482 N N . ASP B 2 78 ? -7.730 10.877 21.467 1.00 84.60 121 ASP B N 1
ATOM 3483 C CA . ASP B 2 78 ? -8.006 11.451 22.779 1.00 100.86 121 ASP B CA 1
ATOM 3484 C C . ASP B 2 78 ? -7.060 10.875 23.801 1.00 90.24 121 ASP B C 1
ATOM 3485 O O . ASP B 2 78 ? -7.015 9.661 24.003 1.00 84.88 121 ASP B O 1
ATOM 3490 N N . LEU B 2 79 ? -6.304 11.762 24.439 1.00 92.00 122 LEU B N 1
ATOM 3491 C CA . LEU B 2 79 ? -5.336 11.334 25.436 1.00 95.62 122 LEU B CA 1
ATOM 3492 C C . LEU B 2 79 ? -6.008 10.551 26.553 1.00 97.73 122 LEU B C 1
ATOM 3493 O O . LEU B 2 79 ? -5.423 9.608 27.100 1.00 93.62 122 LEU B O 1
ATOM 3498 N N . GLY B 2 80 ? -7.238 10.929 26.906 1.00 105.48 123 GLY B N 1
ATOM 3499 C CA . GLY B 2 80 ? -7.960 10.184 27.922 1.00 111.33 123 GLY B CA 1
ATOM 3500 C C . GLY B 2 80 ? -8.146 8.730 27.543 1.00 106.57 123 GLY B C 1
ATOM 3501 O O . GLY B 2 80 ? -7.766 7.828 28.295 1.00 97.97 123 GLY B O 1
ATOM 3502 N N . GLU B 2 81 ? -8.726 8.483 26.366 1.00 104.69 124 GLU B N 1
ATOM 3503 C CA . GLU B 2 81 ? -8.842 7.107 25.900 1.00 110.91 124 GLU B CA 1
ATOM 3504 C C . GLU B 2 81 ? -7.485 6.429 25.907 1.00 111.39 124 GLU B C 1
ATOM 3505 O O . GLU B 2 81 ? -7.311 5.367 26.516 1.00 119.03 124 GLU B O 1
ATOM 3511 N N . TRP B 2 82 ? -6.493 7.063 25.284 1.00 97.95 125 TRP B N 1
ATOM 3512 C CA . TRP B 2 82 ? -5.183 6.444 25.189 1.00 94.35 125 TRP B CA 1
ATOM 3513 C C . TRP B 2 82 ? -4.605 6.113 26.543 1.00 90.91 125 TRP B C 1
ATOM 3514 O O . TRP B 2 82 ? -3.779 5.205 26.645 1.00 98.34 125 TRP B O 1
ATOM 3525 N N . ILE B 2 83 ? -5.017 6.824 27.578 1.00 88.23 126 ILE B N 1
ATOM 3526 C CA . ILE B 2 83 ? -4.548 6.529 28.920 1.00 94.28 126 ILE B CA 1
ATOM 3527 C C . ILE B 2 83 ? -5.498 5.593 29.640 1.00 98.75 126 ILE B C 1
ATOM 3528 O O . ILE B 2 83 ? -5.087 4.546 30.150 1.00 106.48 126 ILE B O 1
ATOM 3533 N N . ALA B 2 84 ? -6.782 5.950 29.672 1.00 97.07 127 ALA B N 1
ATOM 3534 C CA . ALA B 2 84 ? -7.728 5.182 30.464 1.00 96.52 127 ALA B CA 1
ATOM 3535 C C . ALA B 2 84 ? -7.787 3.736 30.009 1.00 94.14 127 ALA B C 1
ATOM 3536 O O . ALA B 2 84 ? -8.194 2.863 30.784 1.00 102.52 127 ALA B O 1
ATOM 3538 N N . LEU B 2 85 ? -7.370 3.463 28.776 1.00 87.04 128 LEU B N 1
ATOM 3539 C CA . LEU B 2 85 ? -7.213 2.084 28.345 1.00 86.78 128 LEU B CA 1
ATOM 3540 C C . LEU B 2 85 ? -6.025 1.436 29.036 1.00 87.06 128 LEU B C 1
ATOM 3541 O O . LEU B 2 85 ? -6.160 0.391 29.681 1.00 94.14 128 LEU B O 1
ATOM 3546 N N . ASN B 2 86 ? -4.852 2.049 28.914 1.00 82.77 129 ASN B N 1
ATOM 3547 C CA . ASN B 2 86 ? -3.643 1.439 29.449 1.00 86.35 129 ASN B CA 1
ATOM 3548 C C . ASN B 2 86 ? -3.730 1.284 30.958 1.00 94.01 129 ASN B C 1
ATOM 3549 O O . ASN B 2 86 ? -3.244 0.297 31.523 1.00 98.28 129 ASN B O 1
ATOM 3554 N N . VAL B 2 87 ? -4.341 2.254 31.629 1.00 98.68 130 VAL B N 1
ATOM 3555 C CA . VAL B 2 87 ? -4.520 2.145 33.068 1.00 100.97 130 VAL B CA 1
ATOM 3556 C C . VAL B 2 87 ? -5.372 0.929 33.396 1.00 104.40 130 VAL B C 1
ATOM 3557 O O . VAL B 2 87 ? -5.038 0.139 34.289 1.00 112.30 130 VAL B O 1
ATOM 3561 N N . PHE B 2 88 ? -6.494 0.768 32.679 1.00 94.22 131 PHE B N 1
ATOM 3562 C CA . PHE B 2 88 ? -7.242 -0.487 32.722 1.00 95.89 131 PHE B CA 1
ATOM 3563 C C . PHE B 2 88 ? -6.306 -1.644 32.410 1.00 89.08 131 PHE B C 1
ATOM 3564 O O . PHE B 2 88 ? -6.150 -2.571 33.213 1.00 86.87 131 PHE B O 1
ATOM 3572 N N . GLU B 2 89 ? -5.614 -1.561 31.270 1.00 82.38 132 GLU B N 1
ATOM 3573 C CA . GLU B 2 89 ? -4.733 -2.641 30.851 1.00 81.45 132 GLU B CA 1
ATOM 3574 C C . GLU B 2 89 ? -3.713 -2.962 31.930 1.00 93.43 132 GLU B C 1
ATOM 3575 O O . GLU B 2 89 ? -3.636 -4.102 32.402 1.00 91.05 132 GLU B O 1
ATOM 3581 N N . PHE B 2 90 ? -2.962 -1.947 32.373 1.00 103.15 133 PHE B N 1
ATOM 3582 C CA . PHE B 2 90 ? -1.869 -2.158 33.318 1.00 95.90 133 PHE B CA 1
ATOM 3583 C C . PHE B 2 90 ? -2.342 -2.844 34.580 1.00 95.84 133 PHE B C 1
ATOM 3584 O O . PHE B 2 90 ? -1.774 -3.858 35.003 1.00 92.55 133 PHE B O 1
ATOM 3592 N N . PHE B 2 91 ? -3.367 -2.277 35.210 1.00 96.72 134 PHE B N 1
ATOM 3593 C CA . PHE B 2 91 ? -3.912 -2.873 36.415 1.00 106.64 134 PHE B CA 1
ATOM 3594 C C . PHE B 2 91 ? -4.328 -4.315 36.162 1.00 103.85 134 PHE B C 1
ATOM 3595 O O . PHE B 2 91 ? -3.956 -5.222 36.918 1.00 106.52 134 PHE B O 1
ATOM 3603 N N . THR B 2 92 ? -5.064 -4.552 35.072 1.00 99.98 135 THR B N 1
ATOM 3604 C CA . THR B 2 92 ? -5.607 -5.884 34.833 1.00 105.70 135 THR B CA 1
ATOM 3605 C C . THR B 2 92 ? -4.504 -6.920 34.725 1.00 106.99 135 THR B C 1
ATOM 3606 O O . THR B 2 92 ? -4.707 -8.087 35.079 1.00 109.22 135 THR B O 1
ATOM 3610 N N . ASN B 2 93 ? -3.334 -6.516 34.248 1.00 106.20 136 ASN B N 1
ATOM 3611 C CA . ASN B 2 93 ? -2.236 -7.463 34.172 1.00 109.83 136 ASN B CA 1
ATOM 3612 C C . ASN B 2 93 ? -1.451 -7.514 35.468 1.00 114.62 136 ASN B C 1
ATOM 3613 O O . ASN B 2 93 ? -1.114 -8.610 35.939 1.00 115.85 136 ASN B O 1
ATOM 3618 N N . LEU B 2 94 ? -1.172 -6.354 36.071 1.00 112.10 137 LEU B N 1
ATOM 3619 C CA . LEU B 2 94 ? -0.545 -6.372 37.385 1.00 108.50 137 LEU B CA 1
ATOM 3620 C C . LEU B 2 94 ? -1.310 -7.295 38.324 1.00 102.49 137 LEU B C 1
ATOM 3621 O O . LEU B 2 94 ? -0.708 -8.151 38.978 1.00 104.39 137 LEU B O 1
ATOM 3626 N N . ASN B 2 95 ? -2.646 -7.217 38.318 1.00 97.14 138 ASN B N 1
ATOM 3627 C CA . ASN B 2 95 ? -3.425 -8.010 39.263 1.00 101.85 138 ASN B CA 1
ATOM 3628 C C . ASN B 2 95 ? -3.396 -9.505 38.959 1.00 102.27 138 ASN B C 1
ATOM 3629 O O . ASN B 2 95 ? -3.817 -10.297 39.810 1.00 100.54 138 ASN B O 1
ATOM 3634 N N . GLN B 2 96 ? -2.935 -9.921 37.779 1.00 107.21 139 GLN B N 1
ATOM 3635 C CA . GLN B 2 96 ? -2.634 -11.338 37.611 1.00 110.06 139 GLN B CA 1
ATOM 3636 C C . GLN B 2 96 ? -1.275 -11.695 38.194 1.00 109.07 139 GLN B C 1
ATOM 3637 O O . GLN B 2 96 ? -0.981 -12.878 38.420 1.00 110.36 139 GLN B O 1
ATOM 3643 N N . PHE B 2 97 ? -0.456 -10.693 38.476 1.00 104.06 140 PHE B N 1
ATOM 3644 C CA . PHE B 2 97 ? 0.846 -10.979 39.036 1.00 112.02 140 PHE B CA 1
ATOM 3645 C C . PHE B 2 97 ? 0.747 -11.243 40.535 1.00 123.62 140 PHE B C 1
ATOM 3646 O O . PHE B 2 97 ? 1.109 -12.326 41.001 1.00 124.96 140 PHE B O 1
ATOM 3654 N N . TYR B 2 98 ? 0.217 -10.294 41.309 1.00 131.54 141 TYR B N 1
ATOM 3655 C CA . TYR B 2 98 ? 0.016 -10.590 42.723 1.00 139.74 141 TYR B CA 1
ATOM 3656 C C . TYR B 2 98 ? -0.969 -11.737 42.915 1.00 147.79 141 TYR B C 1
ATOM 3657 O O . TYR B 2 98 ? -0.953 -12.380 43.966 1.00 152.30 141 TYR B O 1
ATOM 3666 N N . GLY B 2 99 ? -1.790 -12.039 41.903 1.00 152.28 142 GLY B N 1
ATOM 3667 C CA . GLY B 2 99 ? -2.720 -13.153 41.996 1.00 159.01 142 GLY B CA 1
ATOM 3668 C C . GLY B 2 99 ? -2.073 -14.519 41.873 1.00 156.90 142 GLY B C 1
ATOM 3669 O O . GLY B 2 99 ? -2.648 -15.513 42.335 1.00 159.61 142 GLY B O 1
ATOM 3670 N N . VAL B 2 100 ? -0.898 -14.596 41.240 1.00 146.68 143 VAL B N 1
ATOM 3671 C CA . VAL B 2 100 ? -0.107 -15.821 41.294 1.00 139.32 143 VAL B CA 1
ATOM 3672 C C . VAL B 2 100 ? 0.739 -15.873 42.555 1.00 144.65 143 VAL B C 1
ATOM 3673 O O . VAL B 2 100 ? 1.414 -16.881 42.800 1.00 148.58 143 VAL B O 1
ATOM 3677 N N . VAL B 2 101 ? 0.696 -14.826 43.383 1.00 142.28 144 VAL B N 1
ATOM 3678 C CA . VAL B 2 101 ? 1.477 -14.767 44.617 1.00 136.10 144 VAL B CA 1
ATOM 3679 C C . VAL B 2 101 ? 0.633 -14.512 45.857 1.00 140.93 144 VAL B C 1
ATOM 3680 O O . VAL B 2 101 ? 1.131 -14.723 46.972 1.00 132.21 144 VAL B O 1
ATOM 3684 N N . ALA B 2 102 ? -0.620 -14.065 45.717 1.00 155.10 145 ALA B N 1
ATOM 3685 C CA . ALA B 2 102 ? -1.442 -13.742 46.883 1.00 172.22 145 ALA B CA 1
ATOM 3686 C C . ALA B 2 102 ? -1.505 -14.890 47.874 1.00 175.90 145 ALA B C 1
ATOM 3687 O O . ALA B 2 102 ? -1.744 -14.661 49.067 1.00 180.57 145 ALA B O 1
ATOM 3689 N N . GLU B 2 103 ? -1.270 -16.112 47.394 1.00 171.31 146 GLU B N 1
ATOM 3690 C CA . GLU B 2 103 ? -1.355 -17.299 48.234 1.00 169.92 146 GLU B CA 1
ATOM 3691 C C . GLU B 2 103 ? -0.438 -17.194 49.449 1.00 164.48 146 GLU B C 1
ATOM 3692 O O . GLU B 2 103 ? -0.802 -17.622 50.549 1.00 163.80 146 GLU B O 1
ATOM 3698 N N . TYR B 2 104 ? 0.737 -16.588 49.278 1.00 161.30 147 TYR B N 1
ATOM 3699 C CA . TYR B 2 104 ? 1.812 -16.657 50.262 1.00 162.76 147 TYR B CA 1
ATOM 3700 C C . TYR B 2 104 ? 2.036 -15.351 51.018 1.00 164.68 147 TYR B C 1
ATOM 3701 O O . TYR B 2 104 ? 2.968 -15.273 51.827 1.00 163.46 147 TYR B O 1
ATOM 3710 N N . VAL B 2 105 ? 1.214 -14.332 50.783 1.00 163.43 148 VAL B N 1
ATOM 3711 C CA . VAL B 2 105 ? 1.421 -13.028 51.401 1.00 166.33 148 VAL B CA 1
ATOM 3712 C C . VAL B 2 105 ? 0.793 -13.030 52.788 1.00 168.64 148 VAL B C 1
ATOM 3713 O O . VAL B 2 105 ? -0.418 -13.222 52.938 1.00 174.46 148 VAL B O 1
ATOM 3717 N N . THR B 2 106 ? 1.615 -12.808 53.794 1.00 162.66 149 THR B N 1
ATOM 3718 C CA . THR B 2 106 ? 1.274 -12.953 55.197 1.00 160.78 149 THR B CA 1
ATOM 3719 C C . THR B 2 106 ? 2.046 -11.847 55.923 1.00 168.50 149 THR B C 1
ATOM 3720 O O . THR B 2 106 ? 2.782 -11.119 55.247 1.00 167.42 149 THR B O 1
ATOM 3724 N N . PRO B 2 107 ? 1.914 -11.644 57.278 1.00 172.92 150 PRO B N 1
ATOM 3725 C CA . PRO B 2 107 ? 2.195 -10.305 57.843 1.00 181.16 150 PRO B CA 1
ATOM 3726 C C . PRO B 2 107 ? 3.443 -9.587 57.336 1.00 179.27 150 PRO B C 1
ATOM 3727 O O . PRO B 2 107 ? 3.340 -8.528 56.703 1.00 175.31 150 PRO B O 1
ATOM 3731 N N . ASP B 2 108 ? 4.615 -10.166 57.562 1.00 176.85 151 ASP B N 1
ATOM 3732 C CA . ASP B 2 108 ? 5.843 -9.491 57.179 1.00 173.26 151 ASP B CA 1
ATOM 3733 C C . ASP B 2 108 ? 6.425 -10.139 55.935 1.00 165.44 151 ASP B C 1
ATOM 3734 O O . ASP B 2 108 ? 5.856 -10.018 54.847 1.00 159.35 151 ASP B O 1
ATOM 3736 N N . ASN B 2 114 ? 5.016 -5.625 54.445 1.00 176.19 157 ASN B N 1
ATOM 3737 C CA . ASN B 2 114 ? 4.600 -4.229 54.542 1.00 179.46 157 ASN B CA 1
ATOM 3738 C C . ASN B 2 114 ? 5.080 -3.409 53.323 1.00 174.64 157 ASN B C 1
ATOM 3739 O O . ASN B 2 114 ? 4.257 -2.995 52.512 1.00 171.65 157 ASN B O 1
ATOM 3744 N N . ALA B 2 115 ? 6.385 -3.172 53.194 1.00 175.14 158 ALA B N 1
ATOM 3745 C CA . ALA B 2 115 ? 6.964 -2.503 52.022 1.00 172.65 158 ALA B CA 1
ATOM 3746 C C . ALA B 2 115 ? 8.490 -2.575 52.121 1.00 180.57 158 ALA B C 1
ATOM 3747 O O . ALA B 2 115 ? 9.041 -3.180 53.050 1.00 185.29 158 ALA B O 1
ATOM 3749 N N . GLY B 2 116 ? 9.177 -1.929 51.163 1.00 179.47 159 GLY B N 1
ATOM 3750 C CA . GLY B 2 116 ? 10.619 -2.018 51.037 1.00 178.12 159 GLY B CA 1
ATOM 3751 C C . GLY B 2 116 ? 11.352 -1.110 52.006 1.00 183.64 159 GLY B C 1
ATOM 3752 O O . GLY B 2 116 ? 10.751 -0.394 52.817 1.00 182.84 159 GLY B O 1
ATOM 3753 N N . PRO B 2 117 ? 12.688 -1.131 51.926 1.00 191.09 160 PRO B N 1
ATOM 3754 C CA . PRO B 2 117 ? 13.523 -0.468 52.939 1.00 196.94 160 PRO B CA 1
ATOM 3755 C C . PRO B 2 117 ? 13.840 0.991 52.627 1.00 194.22 160 PRO B C 1
ATOM 3756 O O . PRO B 2 117 ? 13.856 1.422 51.472 1.00 196.40 160 PRO B O 1
ATOM 3760 N N . HIS B 2 118 ? 14.092 1.745 53.707 1.00 186.25 161 HIS B N 1
ATOM 3761 C CA . HIS B 2 118 ? 14.406 3.176 53.707 1.00 183.64 161 HIS B CA 1
ATOM 3762 C C . HIS B 2 118 ? 13.169 4.022 53.433 1.00 182.06 161 HIS B C 1
ATOM 3763 O O . HIS B 2 118 ? 13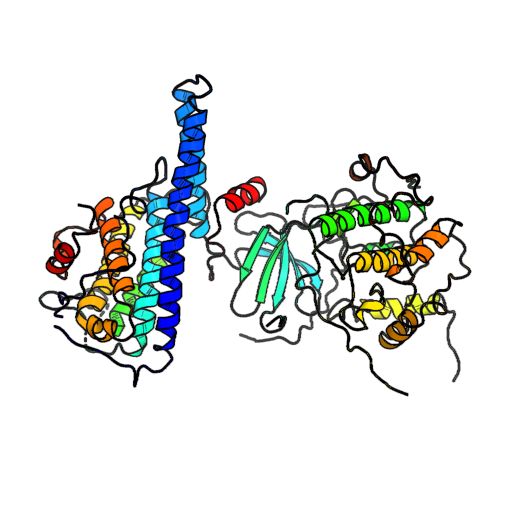.228 5.255 53.516 1.00 177.80 161 HIS B O 1
ATOM 3765 N N . THR B 2 119 ? 12.047 3.362 53.137 1.00 179.05 162 THR B N 1
ATOM 3766 C CA . THR B 2 119 ? 10.808 4.014 52.724 1.00 176.22 162 THR B CA 1
ATOM 3767 C C . THR B 2 119 ? 9.723 2.954 52.597 1.00 172.06 162 THR B C 1
ATOM 3768 O O . THR B 2 119 ? 9.851 2.025 51.790 1.00 162.34 162 THR B O 1
ATOM 3770 N N . ASP B 2 120 ? 8.646 3.113 53.364 1.00 174.19 163 ASP B N 1
ATOM 3771 C CA . ASP B 2 120 ? 7.564 2.139 53.429 1.00 178.47 163 ASP B CA 1
ATOM 3772 C C . ASP B 2 120 ? 6.233 2.805 53.094 1.00 171.18 163 ASP B C 1
ATOM 3773 O O . ASP B 2 120 ? 6.034 3.998 53.351 1.00 172.76 163 ASP B O 1
ATOM 3778 N N . TYR B 2 121 ? 5.321 2.023 52.514 1.00 165.36 164 TYR B N 1
ATOM 3779 C CA . TYR B 2 121 ? 3.978 2.488 52.161 1.00 166.64 164 TYR B CA 1
ATOM 3780 C C . TYR B 2 121 ? 3.049 2.111 53.301 1.00 173.01 164 TYR B C 1
ATOM 3781 O O . TYR B 2 121 ? 2.443 1.041 53.307 1.00 173.14 164 TYR B O 1
ATOM 3790 N N . LEU B 2 122 ? 2.948 3.001 54.277 1.00 181.43 165 LEU B N 1
ATOM 3791 C CA . LEU B 2 122 ? 2.020 2.801 55.378 1.00 187.51 165 LEU B CA 1
ATOM 3792 C C . LEU B 2 122 ? 0.603 2.957 54.846 1.00 190.99 165 LEU B C 1
ATOM 3793 O O . LEU B 2 122 ? 0.234 4.023 54.341 1.00 192.10 165 LEU B O 1
ATOM 3795 N N . TRP B 2 123 ? -0.177 1.876 54.893 1.00 187.56 166 TRP B N 1
ATOM 3796 C CA . TRP B 2 123 ? -1.621 2.042 54.831 1.00 188.56 166 TRP B CA 1
ATOM 3797 C C . TRP B 2 123 ? -2.160 2.574 56.149 1.00 189.19 166 TRP B C 1
ATOM 3798 O O . TRP B 2 123 ? -3.266 3.128 56.179 1.00 192.32 166 TRP B O 1
ATOM 3800 N N . LEU B 2 124 ? -1.392 2.421 57.234 1.00 184.93 167 LEU B N 1
ATOM 3801 C CA . LEU B 2 124 ? -1.654 3.108 58.496 1.00 178.14 167 LEU B CA 1
ATOM 3802 C C . LEU B 2 124 ? -1.155 4.543 58.341 1.00 174.30 167 LEU B C 1
ATOM 3803 O O . LEU B 2 124 ? -0.013 4.888 58.657 1.00 177.29 167 LEU B O 1
ATOM 3808 N N . ASP B 2 125 ? -2.016 5.379 57.760 1.00 172.36 168 ASP B N 1
ATOM 3809 C CA . ASP B 2 125 ? -1.694 6.790 57.580 1.00 174.19 168 ASP B CA 1
ATOM 3810 C C . ASP B 2 125 ? -2.866 7.733 57.874 1.00 175.77 168 ASP B C 1
ATOM 3811 O O . ASP B 2 125 ? -2.630 8.928 58.074 1.00 178.91 168 ASP B O 1
ATOM 3813 N N . ALA B 2 126 ? -4.119 7.258 57.845 1.00 177.01 169 ALA B N 1
ATOM 3814 C CA . ALA B 2 126 ? -5.248 8.108 58.238 1.00 181.52 169 ALA B CA 1
ATOM 3815 C C . ALA B 2 126 ? -6.534 7.287 58.313 1.00 188.27 169 ALA B C 1
ATOM 3816 O O . ALA B 2 126 ? -6.727 6.329 57.550 1.00 190.23 169 ALA B O 1
ATOM 3818 N N . ASN B 2 127 ? -7.424 7.699 59.216 1.00 187.56 170 ASN B N 1
ATOM 3819 C CA . ASN B 2 127 ? -8.703 7.008 59.434 1.00 181.73 170 ASN B CA 1
ATOM 3820 C C . ASN B 2 127 ? -9.868 7.739 58.773 1.00 178.59 170 ASN B C 1
ATOM 3821 O O . ASN B 2 127 ? -11.000 7.253 58.781 1.00 177.47 170 ASN B O 1
ATOM 3823 N N . LEU B 2 133 ? 0.056 -0.974 57.354 1.00 211.07 176 LEU B N 1
ATOM 3824 C CA . LEU B 2 133 ? -0.550 -2.290 57.221 1.00 208.20 176 LEU B CA 1
ATOM 3825 C C . LEU B 2 133 ? 0.488 -3.295 56.754 1.00 211.99 176 LEU B C 1
ATOM 3826 O O . LEU B 2 133 ? 1.468 -2.925 56.108 1.00 212.37 176 LEU B O 1
ATOM 3828 N N . PRO B 2 134 ? 0.276 -4.567 57.078 1.00 210.24 177 PRO B N 1
ATOM 3829 C CA . PRO B 2 134 ? 1.198 -5.608 56.604 1.00 206.35 177 PRO B CA 1
ATOM 3830 C C . PRO B 2 134 ? 1.135 -5.813 55.097 1.00 195.02 177 PRO B C 1
ATOM 3831 O O . PRO B 2 134 ? 0.407 -5.109 54.385 1.00 193.11 177 PRO B O 1
ATOM 3835 N N . ALA B 2 135 ? 1.902 -6.793 54.614 1.00 185.59 178 ALA B N 1
ATOM 3836 C CA . ALA B 2 135 ? 2.076 -6.990 53.178 1.00 169.17 178 ALA B CA 1
ATOM 3837 C C . ALA B 2 135 ? 0.756 -7.322 52.489 1.00 156.57 178 ALA B C 1
ATOM 3838 O O . ALA B 2 135 ? 0.273 -6.564 51.638 1.00 149.66 178 ALA B O 1
ATOM 3840 N N . SER B 2 136 ? 0.156 -8.463 52.843 1.00 150.81 179 SER B N 1
ATOM 3841 C CA . SER B 2 136 ? -1.063 -8.884 52.166 1.00 145.86 179 SER B CA 1
ATOM 3842 C C . SER B 2 136 ? -2.198 -7.897 52.363 1.00 150.62 179 SER B C 1
ATOM 3843 O O . SER B 2 136 ? -3.126 -7.866 51.547 1.00 145.57 179 SER B O 1
ATOM 3846 N N . GLN B 2 137 ? -2.127 -7.074 53.407 1.00 160.67 180 GLN B N 1
ATOM 3847 C CA . GLN B 2 137 ? -3.239 -6.203 53.760 1.00 166.96 180 GLN B CA 1
ATOM 3848 C C . GLN B 2 137 ? -3.385 -5.051 52.776 1.00 168.57 180 GLN B C 1
ATOM 3849 O O . GLN B 2 137 ? -4.362 -4.994 52.022 1.00 167.73 180 GLN B O 1
ATOM 3851 N N . TYR B 2 138 ? -2.401 -4.157 52.732 1.00 169.65 181 TYR B N 1
ATOM 3852 C CA . TYR B 2 138 ? -2.559 -2.963 51.917 1.00 168.68 181 TYR B CA 1
ATOM 3853 C C . TYR B 2 138 ? -2.351 -3.236 50.440 1.00 163.03 181 TYR B C 1
ATOM 3854 O O . TYR B 2 138 ? -2.394 -2.295 49.641 1.00 160.94 181 TYR B O 1
ATOM 3863 N N . ILE B 2 139 ? -2.095 -4.489 50.070 1.00 160.75 182 ILE B N 1
ATOM 3864 C CA . ILE B 2 139 ? -2.123 -4.866 48.663 1.00 156.32 182 ILE B CA 1
ATOM 3865 C C . ILE B 2 139 ? -3.541 -5.181 48.225 1.00 154.55 182 ILE B C 1
ATOM 3866 O O . ILE B 2 139 ? -4.071 -4.557 47.299 1.00 148.12 182 ILE B O 1
ATOM 3871 N N . ASP B 2 140 ? -4.180 -6.153 48.883 1.00 159.12 183 ASP B N 1
ATOM 3872 C CA . ASP B 2 140 ? -5.590 -6.390 48.608 1.00 162.32 183 ASP B CA 1
ATOM 3873 C C . ASP B 2 140 ? -6.435 -5.156 48.883 1.00 163.41 183 ASP B C 1
ATOM 3874 O O . ASP B 2 140 ? -7.582 -5.099 48.433 1.00 155.68 183 ASP B O 1
ATOM 3879 N N . LEU B 2 141 ? -5.896 -4.167 49.599 1.00 167.44 184 LEU B N 1
ATOM 3880 C CA . LEU B 2 141 ? -6.570 -2.881 49.729 1.00 163.88 184 LEU B CA 1
ATOM 3881 C C . LEU B 2 141 ? -6.341 -2.017 48.489 1.00 154.09 184 LEU B C 1
ATOM 3882 O O . LEU B 2 141 ? -7.280 -1.736 47.733 1.00 140.02 184 LEU B O 1
ATOM 3884 N N . ALA B 2 142 ? -5.086 -1.608 48.253 1.00 152.29 185 ALA B N 1
ATOM 3885 C CA . ALA B 2 142 ? -4.801 -0.729 47.124 1.00 137.92 185 ALA B CA 1
ATOM 3886 C C . ALA B 2 142 ? -5.203 -1.380 45.813 1.00 140.27 185 ALA B C 1
ATOM 3887 O O . ALA B 2 142 ? -5.765 -0.716 44.936 1.00 140.41 185 ALA B O 1
ATOM 3889 N N . LEU B 2 143 ? -4.944 -2.680 45.670 1.00 136.53 186 LEU B N 1
ATOM 3890 C CA . LEU B 2 143 ? -5.385 -3.389 44.472 1.00 132.25 186 LEU B CA 1
ATOM 3891 C C . LEU B 2 143 ? -6.876 -3.218 44.259 1.00 127.01 186 LEU B C 1
ATOM 3892 O O . LEU B 2 143 ? -7.321 -2.788 43.190 1.00 118.36 186 LEU B O 1
ATOM 3897 N N . THR B 2 144 ? -7.665 -3.558 45.277 1.00 133.14 187 THR B N 1
ATOM 3898 C CA . THR B 2 144 ? -9.105 -3.420 45.162 1.00 134.34 187 THR B CA 1
ATOM 3899 C C . THR B 2 144 ? -9.498 -1.968 44.954 1.00 135.82 187 THR B C 1
ATOM 3900 O O . THR B 2 144 ? -10.488 -1.688 44.267 1.00 132.15 187 THR B O 1
ATOM 3904 N N . TRP B 2 145 ? -8.722 -1.034 45.509 1.00 141.40 188 TRP B N 1
ATOM 3905 C CA . TRP B 2 145 ? -8.989 0.378 45.257 1.00 142.73 188 TRP B CA 1
ATOM 3906 C C . TRP B 2 145 ? -8.951 0.674 43.766 1.00 126.15 188 TRP B C 1
ATOM 3907 O O . TRP B 2 145 ? -9.849 1.336 43.229 1.00 119.98 188 TRP B O 1
ATOM 3918 N N . ILE B 2 146 ? -7.934 0.156 43.077 1.00 123.36 189 ILE B N 1
ATOM 3919 C CA . ILE B 2 146 ? -7.783 0.429 41.654 1.00 111.56 189 ILE B CA 1
ATOM 3920 C C . ILE B 2 146 ? -9.006 -0.056 40.895 1.00 111.40 189 ILE B C 1
ATOM 3921 O O . ILE B 2 146 ? -9.669 0.719 40.198 1.00 106.05 189 ILE B O 1
ATOM 3926 N N . ASN B 2 147 ? -9.346 -1.340 41.067 1.00 114.59 190 ASN B N 1
ATOM 3927 C CA . ASN B 2 147 ? -10.448 -2.014 40.395 1.00 118.87 190 ASN B CA 1
ATOM 3928 C C . ASN B 2 147 ? -11.643 -1.087 40.342 1.00 125.53 190 ASN B C 1
ATOM 3929 O O . ASN B 2 147 ? -12.323 -0.961 39.317 1.00 135.18 190 ASN B O 1
ATOM 3934 N N . ASN B 2 148 ? -11.878 -0.416 41.456 1.00 121.90 191 ASN B N 1
ATOM 3935 C CA . ASN B 2 148 ? -13.097 0.354 41.583 1.00 122.12 191 ASN B CA 1
ATOM 3936 C C . ASN B 2 148 ? -12.939 1.736 40.964 1.00 118.66 191 ASN B C 1
ATOM 3937 O O . ASN B 2 148 ? -13.843 2.210 40.266 1.00 111.57 191 ASN B O 1
ATOM 3942 N N . LYS B 2 149 ? -11.780 2.379 41.138 1.00 128.62 192 LYS B N 1
ATOM 3943 C CA . LYS B 2 149 ? -11.597 3.650 40.449 1.00 132.91 192 LYS B CA 1
ATOM 3944 C C . LYS B 2 149 ? -11.646 3.468 38.934 1.00 132.52 192 LYS B C 1
ATOM 3945 O O . LYS B 2 149 ? -11.981 4.418 38.221 1.00 138.23 192 LYS B O 1
ATOM 3947 N N . VAL B 2 150 ? -11.384 2.259 38.431 1.00 117.02 193 VAL B N 1
ATOM 3948 C CA . VAL B 2 150 ? -11.284 2.031 36.991 1.00 112.86 193 VAL B CA 1
ATOM 3949 C C . VAL B 2 150 ? -12.614 1.559 36.415 1.00 113.20 193 VAL B C 1
ATOM 3950 O O . VAL B 2 150 ? -12.962 1.880 35.273 1.00 107.84 193 VAL B O 1
ATOM 3954 N N . ASN B 2 151 ? -13.365 0.782 37.182 1.00 119.42 194 ASN B N 1
ATOM 3955 C CA . ASN B 2 151 ? -14.703 0.442 36.726 1.00 127.74 194 ASN B CA 1
ATOM 3956 C C . ASN B 2 151 ? -15.710 1.543 37.014 1.00 133.74 194 ASN B C 1
ATOM 3957 O O . ASN B 2 151 ? -16.892 1.385 36.687 1.00 134.59 194 ASN B O 1
ATOM 3962 N N . ASP B 2 152 ? -15.263 2.645 37.610 1.00 134.11 195 ASP B N 1
ATOM 3963 C CA . ASP B 2 152 ? -16.124 3.796 37.831 1.00 129.55 195 ASP B CA 1
ATOM 3964 C C . ASP B 2 152 ? -16.439 4.457 36.502 1.00 121.20 195 ASP B C 1
ATOM 3965 O O . ASP B 2 152 ? -15.548 5.020 35.856 1.00 116.12 195 ASP B O 1
ATOM 3970 N N . LYS B 2 153 ? -17.702 4.404 36.104 1.00 114.34 196 LYS B N 1
ATOM 3971 C CA . LYS B 2 153 ? -18.099 5.067 34.878 1.00 110.73 196 LYS B CA 1
ATOM 3972 C C . LYS B 2 153 ? -18.072 6.572 34.988 1.00 113.84 196 LYS B C 1
ATOM 3973 O O . LYS B 2 153 ? -18.493 7.173 34.005 1.00 110.18 196 LYS B O 1
ATOM 3979 N N . ASN B 2 154 ? -17.619 7.176 36.093 1.00 124.43 197 ASN B N 1
ATOM 3980 C CA . ASN B 2 154 ? -17.420 8.623 36.182 1.00 120.71 197 ASN B CA 1
ATOM 3981 C C . ASN B 2 154 ? -16.027 9.018 35.702 1.00 124.17 197 ASN B C 1
ATOM 3982 O O . ASN B 2 154 ? -15.887 9.812 34.768 1.00 123.65 197 ASN B O 1
ATOM 3987 N N . LEU B 2 155 ? -14.987 8.480 36.346 1.00 123.86 198 LEU B N 1
ATOM 3988 C CA . LEU B 2 155 ? -13.626 8.703 35.869 1.00 122.38 198 LEU B CA 1
ATOM 3989 C C . LEU B 2 155 ? -13.376 7.954 34.569 1.00 127.46 198 LEU B C 1
ATOM 3990 O O . LEU B 2 155 ? -12.722 8.475 33.661 1.00 126.26 198 LEU B O 1
ATOM 3995 N N . PHE B 2 156 ? -13.899 6.733 34.460 1.00 127.75 199 PHE B N 1
ATOM 3996 C CA . PHE B 2 156 ? -13.677 5.859 33.310 1.00 129.31 199 PHE B CA 1
ATOM 3997 C C . PHE B 2 156 ? -15.008 5.519 32.656 1.00 124.89 199 PHE B C 1
ATOM 3998 O O . PHE B 2 156 ? -15.483 4.375 32.731 1.00 124.79 199 PHE B O 1
ATOM 4006 N N . PRO B 2 157 ? -15.628 6.488 31.989 1.00 117.99 200 PRO B N 1
ATOM 4007 C CA . PRO B 2 157 ? -16.963 6.271 31.417 1.00 117.48 200 PRO B CA 1
ATOM 4008 C C . PRO B 2 157 ? -16.900 5.357 30.201 1.00 106.45 200 PRO B C 1
ATOM 4009 O O . PRO B 2 157 ? -16.309 5.710 29.181 1.00 101.96 200 PRO B O 1
ATOM 4013 N N . THR B 2 158 ? -17.519 4.179 30.305 1.00 103.40 201 THR B N 1
ATOM 4014 C CA . THR B 2 158 ? -17.588 3.347 29.111 1.00 100.40 201 THR B CA 1
ATOM 4015 C C . THR B 2 158 ? -18.601 3.876 28.106 1.00 105.62 201 THR B C 1
ATOM 4016 O O . THR B 2 158 ? -18.550 3.476 26.935 1.00 97.57 201 THR B O 1
ATOM 4020 N N . LYS B 2 159 ? -19.498 4.772 28.518 1.00 113.37 202 LYS B N 1
ATOM 4021 C CA . LYS B 2 159 ? -20.496 5.290 27.596 1.00 108.86 202 LYS B CA 1
ATOM 4022 C C . LYS B 2 159 ? -19.831 6.123 26.509 1.00 102.07 202 LYS B C 1
ATOM 4023 O O . LYS B 2 159 ? -18.725 6.638 26.678 1.00 113.12 202 LYS B O 1
ATOM 4029 N N . ASN B 2 160 ? -20.528 6.254 25.383 1.00 85.91 203 ASN B N 1
ATOM 4030 C CA . ASN B 2 160 ? -19.891 6.674 24.142 1.00 91.94 203 ASN B CA 1
ATOM 4031 C C . ASN B 2 160 ? -19.263 8.053 24.229 1.00 103.57 203 ASN B C 1
ATOM 4032 O O . ASN B 2 160 ? -18.041 8.204 24.117 1.00 105.29 203 ASN B O 1
ATOM 4037 N N . GLY B 2 161 ? -20.087 9.065 24.424 1.00 109.94 204 GLY B N 1
ATOM 4038 C CA . GLY B 2 161 ? -19.581 10.415 24.331 1.00 109.44 204 GLY B CA 1
ATOM 4039 C C . GLY B 2 161 ? -19.539 11.144 25.647 1.00 103.56 204 GLY B C 1
ATOM 4040 O O . GLY B 2 161 ? -19.873 12.323 25.686 1.00 107.71 204 GLY B O 1
ATOM 4041 N N . LEU B 2 162 ? -19.169 10.481 26.722 1.00 100.99 205 LEU B N 1
ATOM 4042 C CA . LEU B 2 162 ? -19.009 11.217 27.968 1.00 106.29 205 LEU B CA 1
ATOM 4043 C C . LEU B 2 162 ? -17.604 11.809 28.021 1.00 104.69 205 LEU B C 1
ATOM 4044 O O . LEU B 2 162 ? -16.638 11.129 27.662 1.00 107.29 205 LEU B O 1
ATOM 4049 N N . PRO B 2 163 ? -17.455 13.072 28.391 1.00 97.92 206 PRO B N 1
ATOM 4050 C CA . PRO B 2 163 ? -16.116 13.654 28.487 1.00 108.42 206 PRO B CA 1
ATOM 4051 C C . PRO B 2 163 ? -15.436 13.282 29.795 1.00 111.43 206 PRO B C 1
ATOM 4052 O O . PRO B 2 163 ? -16.077 12.999 30.813 1.00 111.23 206 PRO B O 1
ATOM 4056 N N . PHE B 2 164 ? -14.111 13.286 29.759 1.00 106.41 207 PHE B N 1
ATOM 4057 C CA . PHE B 2 164 ? -13.370 12.862 30.931 1.00 116.00 207 PHE B CA 1
ATOM 4058 C C . PHE B 2 164 ? -13.449 13.933 32.012 1.00 125.01 207 PHE B C 1
ATOM 4059 O O . PHE B 2 164 ? -13.422 15.128 31.702 1.00 129.86 207 PHE B O 1
ATOM 4067 N N . PRO B 2 165 ? -13.561 13.539 33.279 1.00 132.65 208 PRO B N 1
ATOM 4068 C CA . PRO B 2 165 ? -13.748 14.527 34.352 1.00 138.00 208 PRO B CA 1
ATOM 4069 C C . PRO B 2 165 ? -12.563 15.470 34.462 1.00 138.94 208 PRO B C 1
ATOM 4070 O O . PRO B 2 165 ? -11.520 15.293 33.830 1.00 140.69 208 PRO B O 1
ATOM 4074 N N . GLN B 2 166 ? -12.745 16.506 35.286 1.00 143.44 209 GLN B N 1
ATOM 4075 C CA . GLN B 2 166 ? -11.596 17.283 35.741 1.00 138.11 209 GLN B CA 1
ATOM 4076 C C . GLN B 2 166 ? -10.762 16.485 36.735 1.00 138.69 209 GLN B C 1
ATOM 4077 O O . GLN B 2 166 ? -9.530 16.586 36.735 1.00 128.60 209 GLN B O 1
ATOM 4079 N N . GLN B 2 167 ? -11.415 15.665 37.565 1.00 146.52 210 GLN B N 1
ATOM 4080 C CA . GLN B 2 167 ? -10.694 14.749 38.439 1.00 156.64 210 GLN B CA 1
ATOM 4081 C C . GLN B 2 167 ? -9.837 13.770 37.652 1.00 154.90 210 GLN B C 1
ATOM 4082 O O . GLN B 2 167 ? -8.893 13.202 38.215 1.00 148.58 210 GLN B O 1
ATOM 4088 N N . PHE B 2 168 ? -10.134 13.589 36.360 1.00 153.53 211 PHE B N 1
ATOM 4089 C CA . PHE B 2 168 ? -9.623 12.444 35.615 1.00 148.09 211 PHE B CA 1
ATOM 4090 C C . PHE B 2 168 ? -8.106 12.356 35.688 1.00 139.56 211 PHE B C 1
ATOM 4091 O O . PHE B 2 168 ? -7.556 11.380 36.208 1.00 139.04 211 PHE B O 1
ATOM 4099 N N . SER B 2 169 ? -7.407 13.369 35.176 1.00 132.91 212 SER B N 1
ATOM 4100 C CA . SER B 2 169 ? -5.953 13.281 35.162 1.00 131.49 212 SER B CA 1
ATOM 4101 C C . SER B 2 169 ? -5.390 13.168 36.573 1.00 135.11 212 SER B C 1
ATOM 4102 O O . SER B 2 169 ? -4.359 12.522 36.775 1.00 142.25 212 SER B O 1
ATOM 4105 N N . ARG B 2 170 ? -6.076 13.737 37.566 1.00 129.78 213 ARG B N 1
ATOM 4106 C CA . ARG B 2 170 ? -5.626 13.595 38.947 1.00 130.72 213 ARG B CA 1
ATOM 4107 C C . ARG B 2 170 ? -5.702 12.145 39.404 1.00 133.96 213 ARG B C 1
ATOM 4108 O O . ARG B 2 170 ? -4.688 11.553 39.795 1.00 122.59 213 ARG B O 1
ATOM 4110 N N . ASP B 2 171 ? -6.897 11.547 39.338 1.00 145.22 214 ASP B N 1
ATOM 4111 C CA . ASP B 2 171 ? -7.054 10.133 39.672 1.00 155.28 214 ASP B CA 1
ATOM 4112 C C . ASP B 2 171 ? -6.119 9.247 38.851 1.00 153.18 214 ASP B C 1
ATOM 4113 O O . ASP B 2 171 ? -5.740 8.166 39.315 1.00 156.64 214 ASP B O 1
ATOM 4118 N N . VAL B 2 172 ? -5.728 9.691 37.651 1.00 147.02 215 VAL B N 1
ATOM 4119 C CA . VAL B 2 172 ? -4.762 8.941 36.851 1.00 130.92 215 VAL B CA 1
ATOM 4120 C C . VAL B 2 172 ? -3.472 8.746 37.631 1.00 130.00 215 VAL B C 1
ATOM 4121 O O . VAL B 2 172 ? -3.001 7.616 37.808 1.00 125.42 215 VAL B O 1
ATOM 4125 N N . GLN B 2 173 ? -2.892 9.842 38.126 1.00 131.37 216 GLN B N 1
ATOM 4126 C CA . GLN B 2 173 ? -1.691 9.734 38.948 1.00 138.25 216 GLN B CA 1
ATOM 4127 C C . GLN B 2 173 ? -1.937 8.854 40.165 1.00 133.21 216 GLN B C 1
ATOM 4128 O O . GLN B 2 173 ? -1.137 7.964 40.474 1.00 123.68 216 GLN B O 1
ATOM 4134 N N . ARG B 2 174 ? -3.053 9.082 40.861 1.00 136.58 217 ARG B N 1
ATOM 4135 C CA . ARG B 2 174 ? -3.388 8.288 42.036 1.00 145.40 217 ARG B CA 1
ATOM 4136 C C . ARG B 2 174 ? -3.376 6.799 41.717 1.00 148.30 217 ARG B C 1
ATOM 4137 O O . ARG B 2 174 ? -2.654 6.019 42.344 1.00 150.17 217 ARG B O 1
ATOM 4145 N N . ILE B 2 175 ? -4.186 6.388 40.737 1.00 141.71 218 ILE B N 1
ATOM 4146 C CA . ILE B 2 175 ? -4.218 4.983 40.337 1.00 136.53 218 ILE B CA 1
ATOM 4147 C C . ILE B 2 175 ? -2.835 4.530 39.887 1.00 129.88 218 ILE B C 1
ATOM 4148 O O . ILE B 2 175 ? -2.413 3.401 40.174 1.00 127.97 218 ILE B O 1
ATOM 4153 N N . MET B 2 176 ? -2.094 5.408 39.214 1.00 123.74 219 MET B N 1
ATOM 4154 C CA . MET B 2 176 ? -0.763 5.042 38.755 1.00 121.10 219 MET B CA 1
ATOM 4155 C C . MET B 2 176 ? 0.156 4.740 39.917 1.00 120.42 219 MET B C 1
ATOM 4156 O O . MET B 2 176 ? 0.828 3.704 39.940 1.00 121.55 219 MET B O 1
ATOM 4161 N N . VAL B 2 177 ? 0.188 5.631 40.899 1.00 121.45 220 VAL B N 1
ATOM 4162 C CA . VAL B 2 177 ? 1.181 5.499 41.951 1.00 129.79 220 VAL B CA 1
ATOM 4163 C C . VAL B 2 177 ? 0.895 4.272 42.808 1.00 127.62 220 VAL B C 1
ATOM 4164 O O . VAL B 2 177 ? 1.802 3.477 43.090 1.00 124.91 220 VAL B O 1
ATOM 4168 N N . GLN B 2 178 ? -0.370 4.070 43.202 1.00 125.96 221 GLN B N 1
ATOM 4169 C CA . GLN B 2 178 ? -0.689 2.920 44.041 1.00 132.90 221 GLN B CA 1
ATOM 4170 C C . GLN B 2 178 ? -0.361 1.621 43.326 1.00 136.41 221 GLN B C 1
ATOM 4171 O O . GLN B 2 178 ? -0.033 0.620 43.975 1.00 126.61 221 GLN B O 1
ATOM 4173 N N . MET B 2 179 ? -0.436 1.619 41.992 1.00 136.78 222 MET B N 1
ATOM 4174 C CA . MET B 2 179 ? 0.059 0.479 41.232 1.00 135.15 222 MET B CA 1
ATOM 4175 C C . MET B 2 179 ? 1.547 0.285 41.472 1.00 126.95 222 MET B C 1
ATOM 4176 O O . MET B 2 179 ? 1.999 -0.820 41.792 1.00 122.64 222 MET B O 1
ATOM 4181 N N . PHE B 2 180 ? 2.323 1.361 41.347 1.00 128.24 223 PHE B N 1
ATOM 4182 C CA . PHE B 2 180 ? 3.745 1.258 41.640 1.00 134.25 223 PHE B CA 1
ATOM 4183 C C . PHE B 2 180 ? 3.986 0.828 43.077 1.00 145.62 223 PHE B C 1
ATOM 4184 O O . PHE B 2 180 ? 4.935 0.086 43.359 1.00 139.49 223 PHE B O 1
ATOM 4192 N N . ARG B 2 181 ? 3.152 1.308 44.003 1.00 161.64 224 ARG B N 1
ATOM 4193 C CA . ARG B 2 181 ? 3.212 0.805 45.369 1.00 179.10 224 ARG B CA 1
ATOM 4194 C C . ARG B 2 181 ? 3.133 -0.712 45.385 1.00 176.93 224 ARG B C 1
ATOM 4195 O O . ARG B 2 181 ? 3.900 -1.376 46.088 1.00 182.51 224 ARG B O 1
ATOM 4203 N N . ILE B 2 182 ? 2.226 -1.280 44.594 1.00 166.18 225 ILE B N 1
ATOM 4204 C CA . ILE B 2 182 ? 2.136 -2.730 44.498 1.00 154.16 225 ILE B CA 1
ATOM 4205 C C . ILE B 2 182 ? 3.106 -3.280 43.463 1.00 144.49 225 ILE B C 1
ATOM 4206 O O . ILE B 2 182 ? 3.530 -4.439 43.576 1.00 139.80 225 ILE B O 1
ATOM 4211 N N . PHE B 2 183 ? 3.494 -2.474 42.478 1.00 140.90 226 PHE B N 1
ATOM 4212 C CA . PHE B 2 183 ? 4.621 -2.839 41.632 1.00 135.89 226 PHE B CA 1
ATOM 4213 C C . PHE B 2 183 ? 5.874 -3.040 42.460 1.00 127.86 226 PHE B C 1
ATOM 4214 O O . PHE B 2 183 ? 6.535 -4.081 42.369 1.00 129.14 226 PHE B O 1
ATOM 4222 N N . ALA B 2 184 ? 6.222 -2.045 43.271 1.00 129.81 227 ALA B N 1
ATOM 4223 C CA . ALA B 2 184 ? 7.474 -2.122 44.007 1.00 139.69 227 ALA B CA 1
ATOM 4224 C C . ALA B 2 184 ? 7.404 -3.167 45.117 1.00 155.25 227 ALA B C 1
ATOM 4225 O O . ALA B 2 184 ? 8.359 -3.929 45.310 1.00 142.51 227 ALA B O 1
ATOM 4227 N N . HIS B 2 185 ? 6.269 -3.240 45.833 1.00 175.07 228 HIS B N 1
ATOM 4228 C CA . HIS B 2 185 ? 6.083 -4.257 46.874 1.00 185.80 228 HIS B CA 1
ATOM 4229 C C . HIS B 2 185 ? 6.419 -5.642 46.344 1.00 176.63 228 HIS B C 1
ATOM 4230 O O . HIS B 2 185 ? 6.843 -6.522 47.101 1.00 174.97 228 HIS B O 1
ATOM 4237 N N . ILE B 2 186 ? 6.260 -5.840 45.038 1.00 171.69 229 ILE B N 1
ATOM 4238 C CA . ILE B 2 186 ? 6.627 -7.102 44.423 1.00 157.15 229 ILE B CA 1
ATOM 4239 C C . ILE B 2 186 ? 8.128 -7.167 44.141 1.00 154.37 229 ILE B C 1
ATOM 4240 O O . ILE B 2 186 ? 8.726 -8.248 44.195 1.00 153.22 229 ILE B O 1
ATOM 4245 N N . TYR B 2 187 ? 8.774 -6.029 43.882 1.00 148.49 230 TYR B N 1
ATOM 4246 C CA . TYR B 2 187 ? 10.150 -6.057 43.398 1.00 154.24 230 TYR B CA 1
ATOM 4247 C C . TYR B 2 187 ? 11.189 -6.159 44.508 1.00 165.11 230 TYR B C 1
ATOM 4248 O O . TYR B 2 187 ? 12.345 -6.489 44.219 1.00 165.27 230 TYR B O 1
ATOM 4257 N N . HIS B 2 188 ? 10.818 -5.877 45.757 1.00 174.76 231 HIS B N 1
ATOM 4258 C CA . HIS B 2 188 ? 11.727 -5.981 46.898 1.00 183.14 231 HIS B CA 1
ATOM 4259 C C . HIS B 2 188 ? 11.404 -7.157 47.806 1.00 200.50 231 HIS B C 1
ATOM 4260 O O . HIS B 2 188 ? 12.308 -7.906 48.191 1.00 201.40 231 HIS B O 1
ATOM 4267 N N . HIS B 2 189 ? 10.131 -7.319 48.184 1.00 208.60 232 HIS B N 1
ATOM 4268 C CA . HIS B 2 189 ? 9.735 -8.395 49.089 1.00 208.45 232 HIS B CA 1
ATOM 4269 C C . HIS B 2 189 ? 9.690 -9.738 48.366 1.00 197.64 232 HIS B C 1
ATOM 4270 O O . HIS B 2 189 ? 10.458 -10.653 48.684 1.00 206.44 232 HIS B O 1
ATOM 4277 N N . HIS B 2 190 ? 8.804 -9.870 47.379 1.00 174.62 233 HIS B N 1
ATOM 4278 C CA . HIS B 2 190 ? 8.495 -11.165 46.791 1.00 158.40 233 HIS B CA 1
ATOM 4279 C C . HIS B 2 190 ? 9.184 -11.401 45.443 1.00 150.09 233 HIS B C 1
ATOM 4280 O O . HIS B 2 190 ? 8.872 -12.387 44.765 1.00 134.51 233 HIS B O 1
ATOM 4287 N N . PHE B 2 191 ? 10.122 -10.535 45.042 1.00 162.84 234 PHE B N 1
ATOM 4288 C CA . PHE B 2 191 ? 10.774 -10.672 43.740 1.00 161.78 234 PHE B CA 1
ATOM 4289 C C . PHE B 2 191 ? 11.704 -11.876 43.645 1.00 169.32 234 PHE B C 1
ATOM 4290 O O . PHE B 2 191 ? 12.193 -12.163 42.545 1.00 158.73 234 PHE B O 1
ATOM 4292 N N . ASP B 2 192 ? 11.963 -12.585 44.748 1.00 185.01 235 ASP B N 1
ATOM 4293 C CA . ASP B 2 192 ? 12.961 -13.653 44.718 1.00 191.71 235 ASP B CA 1
ATOM 4294 C C . ASP B 2 192 ? 12.488 -14.827 43.863 1.00 185.19 235 ASP B C 1
ATOM 4295 O O . ASP B 2 192 ? 13.053 -15.103 42.796 1.00 182.24 235 ASP B O 1
ATOM 4300 N N . LYS B 2 193 ? 11.412 -15.476 44.265 1.00 179.26 236 LYS B N 1
ATOM 4301 C CA . LYS B 2 193 ? 11.085 -16.733 43.616 1.00 169.59 236 LYS B CA 1
ATOM 4302 C C . LYS B 2 193 ? 10.690 -16.570 42.161 1.00 170.78 236 LYS B C 1
ATOM 4303 O O . LYS B 2 193 ? 10.307 -17.586 41.575 1.00 171.07 236 LYS B O 1
ATOM 4305 N N . ILE B 2 194 ? 10.790 -15.372 41.574 1.00 172.94 237 ILE B N 1
ATOM 4306 C CA . ILE B 2 194 ? 10.311 -15.157 40.208 1.00 172.30 237 ILE B CA 1
ATOM 4307 C C . ILE B 2 194 ? 11.045 -16.066 39.230 1.00 164.98 237 ILE B C 1
ATOM 4308 O O . ILE B 2 194 ? 10.440 -16.663 38.327 1.00 152.62 237 ILE B O 1
ATOM 4313 N N . VAL B 2 195 ? 12.355 -16.208 39.419 1.00 168.68 238 VAL B N 1
ATOM 4314 C CA . VAL B 2 195 ? 13.245 -16.834 38.450 1.00 158.82 238 VAL B CA 1
ATOM 4315 C C . VAL B 2 195 ? 13.010 -18.340 38.401 1.00 169.64 238 VAL B C 1
ATOM 4316 O O . VAL B 2 195 ? 13.633 -19.053 37.604 1.00 164.43 238 VAL B O 1
ATOM 4320 N N . HIS B 2 196 ? 12.100 -18.830 39.246 1.00 176.19 239 HIS B N 1
ATOM 4321 C CA . HIS B 2 196 ? 11.834 -20.262 39.317 1.00 181.14 239 HIS B CA 1
ATOM 4322 C C . HIS B 2 196 ? 11.278 -20.790 37.996 1.00 174.12 239 HIS B C 1
ATOM 4323 O O . HIS B 2 196 ? 11.828 -21.730 37.411 1.00 180.71 239 HIS B O 1
ATOM 4330 N N . LEU B 2 197 ? 10.187 -20.198 37.502 1.00 156.32 240 LEU B N 1
ATOM 4331 C CA . LEU B 2 197 ? 9.418 -20.819 36.429 1.00 145.05 240 LEU B CA 1
ATOM 4332 C C . LEU B 2 197 ? 9.576 -20.107 35.085 1.00 151.61 240 LEU B C 1
ATOM 4333 O O . LEU B 2 197 ? 8.676 -20.163 34.236 1.00 151.96 240 LEU B O 1
ATOM 4335 N N . SER B 2 198 ? 10.717 -19.446 34.874 1.00 155.59 241 SER B N 1
ATOM 4336 C CA . SER B 2 198 ? 11.063 -18.837 33.588 1.00 158.56 241 SER B CA 1
ATOM 4337 C C . SER B 2 198 ? 10.034 -17.777 33.181 1.00 150.36 241 SER B C 1
ATOM 4338 O O . SER B 2 198 ? 9.347 -17.888 32.161 1.00 145.53 241 SER B O 1
ATOM 4341 N N . LEU B 2 199 ? 9.937 -16.737 34.018 1.00 148.05 242 LEU B N 1
ATOM 4342 C CA . LEU B 2 199 ? 9.041 -15.613 33.771 1.00 142.45 242 LEU B CA 1
ATOM 4343 C C . LEU B 2 199 ? 9.751 -14.275 33.948 1.00 141.84 242 LEU B C 1
ATOM 4344 O O . LEU B 2 199 ? 9.094 -13.255 34.190 1.00 137.44 242 LEU B O 1
ATOM 4346 N N . GLU B 2 200 ? 11.080 -14.258 33.833 1.00 147.82 243 GLU B N 1
ATOM 4347 C CA . GLU B 2 200 ? 11.827 -13.011 33.960 1.00 153.19 243 GLU B CA 1
ATOM 4348 C C . GLU B 2 200 ? 11.702 -12.160 32.702 1.00 152.57 243 GLU B C 1
ATOM 4349 O O . GLU B 2 200 ? 11.425 -10.960 32.786 1.00 150.04 243 GLU B O 1
ATOM 4351 N N . ALA B 2 201 ? 11.900 -12.770 31.527 1.00 153.91 244 ALA B N 1
ATOM 4352 C CA . ALA B 2 201 ? 11.636 -12.081 30.266 1.00 154.20 244 ALA B CA 1
ATOM 4353 C C . ALA B 2 201 ? 10.271 -11.415 30.270 1.00 137.02 244 ALA B C 1
ATOM 4354 O O . ALA B 2 201 ? 10.094 -10.348 29.667 1.00 131.59 244 ALA B O 1
ATOM 4356 N N . HIS B 2 202 ? 9.303 -12.024 30.954 1.00 123.26 245 HIS B N 1
ATOM 4357 C CA . HIS B 2 202 ? 7.971 -11.457 31.056 1.00 120.26 245 HIS B CA 1
ATOM 4358 C C . HIS B 2 202 ? 7.982 -10.219 31.947 1.00 118.33 245 HIS B C 1
ATOM 4359 O O . HIS B 2 202 ? 7.799 -9.095 31.463 1.00 116.82 245 HIS B O 1
ATOM 4366 N N . TRP B 2 203 ? 8.252 -10.407 33.240 1.00 120.01 246 TRP B N 1
ATOM 4367 C CA . TRP B 2 203 ? 8.153 -9.297 34.181 1.00 123.36 246 TRP B CA 1
ATOM 4368 C C . TRP B 2 203 ? 9.159 -8.206 33.856 1.00 127.53 246 TRP B C 1
ATOM 4369 O O . TRP B 2 203 ? 8.898 -7.026 34.113 1.00 129.78 246 TRP B O 1
ATOM 4380 N N . ASN B 2 204 ? 10.299 -8.577 33.271 1.00 131.14 247 ASN B N 1
ATOM 4381 C CA . ASN B 2 204 ? 11.262 -7.580 32.819 1.00 136.70 247 ASN B CA 1
ATOM 4382 C C . ASN B 2 204 ? 10.625 -6.644 31.809 1.00 138.00 247 ASN B C 1
ATOM 4383 O O . ASN B 2 204 ? 10.573 -5.424 32.010 1.00 146.13 247 ASN B O 1
ATOM 4388 N N . SER B 2 205 ? 10.140 -7.208 30.707 1.00 127.05 248 SER B N 1
ATOM 4389 C CA . SER B 2 205 ? 9.474 -6.390 29.711 1.00 110.90 248 SER B CA 1
ATOM 4390 C C . SER B 2 205 ? 8.297 -5.637 30.324 1.00 98.97 248 SER B C 1
ATOM 4391 O O . SER B 2 205 ? 8.175 -4.421 30.143 1.00 97.09 248 SER B O 1
ATOM 4394 N N . PHE B 2 206 ? 7.455 -6.325 31.104 1.00 96.81 249 PHE B N 1
ATOM 4395 C CA . PHE B 2 206 ? 6.242 -5.689 31.623 1.00 96.01 249 PHE B CA 1
ATOM 4396 C C . PHE B 2 206 ? 6.568 -4.502 32.510 1.00 100.93 249 PHE B C 1
ATOM 4397 O O . PHE B 2 206 ? 5.898 -3.465 32.451 1.00 98.32 249 PHE B O 1
ATOM 4405 N N . PHE B 2 207 ? 7.572 -4.640 33.359 1.00 109.23 250 PHE B N 1
ATOM 4406 C CA . PHE B 2 207 ? 8.032 -3.477 34.092 1.00 118.12 250 PHE B CA 1
ATOM 4407 C C . PHE B 2 207 ? 8.576 -2.428 33.133 1.00 117.93 250 PHE B C 1
ATOM 4408 O O . PHE B 2 207 ? 8.197 -1.252 33.210 1.00 106.79 250 PHE B O 1
ATOM 4416 N N . SER B 2 208 ? 9.413 -2.857 32.179 1.00 127.21 251 SER B N 1
ATOM 4417 C CA . SER B 2 208 ? 9.909 -1.998 31.106 1.00 135.62 251 SER B CA 1
ATOM 4418 C C . SER B 2 208 ? 8.786 -1.321 30.333 1.00 125.82 251 SER B C 1
ATOM 4419 O O . SER B 2 208 ? 9.054 -0.421 29.530 1.00 133.43 251 SER B O 1
ATOM 4422 N N . HIS B 2 209 ? 7.547 -1.744 30.533 1.00 111.55 252 HIS B N 1
ATOM 4423 C CA . HIS B 2 209 ? 6.408 -1.076 29.935 1.00 105.74 252 HIS B CA 1
ATOM 4424 C C . HIS B 2 209 ? 5.739 -0.095 30.884 1.00 113.31 252 HIS B C 1
ATOM 4425 O O . HIS B 2 209 ? 5.453 1.040 30.490 1.00 101.83 252 HIS B O 1
ATOM 4432 N N . PHE B 2 210 ? 5.514 -0.507 32.136 1.00 126.83 253 PHE B N 1
ATOM 4433 C CA . PHE B 2 210 ? 4.781 0.326 33.089 1.00 131.11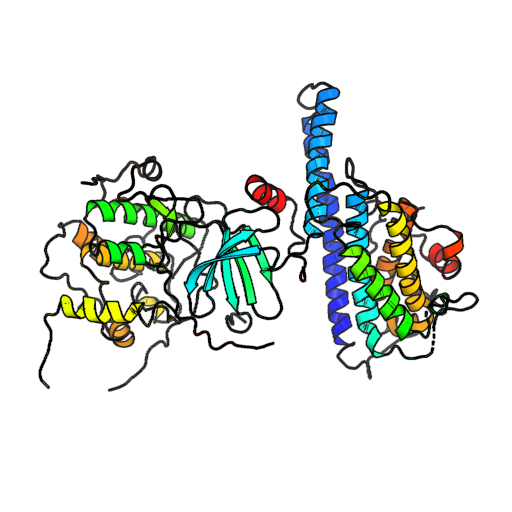 253 PHE B CA 1
ATOM 4434 C C . PHE B 2 210 ? 5.438 1.687 33.261 1.00 125.04 253 PHE B C 1
ATOM 4435 O O . PHE B 2 210 ? 4.760 2.725 33.277 1.00 120.67 253 PHE B O 1
ATOM 4443 N N . ILE B 2 211 ? 6.758 1.703 33.391 1.00 120.69 254 ILE B N 1
ATOM 4444 C CA . ILE B 2 211 ? 7.454 2.972 33.509 1.00 118.85 254 ILE B CA 1
ATOM 4445 C C . ILE B 2 211 ? 7.297 3.776 32.229 1.00 117.64 254 ILE B C 1
ATOM 4446 O O . ILE B 2 211 ? 6.856 4.932 32.254 1.00 107.39 254 ILE B O 1
ATOM 4451 N N . SER B 2 212 ? 7.621 3.154 31.091 1.00 117.81 255 SER B N 1
ATOM 4452 C CA . SER B 2 212 ? 7.701 3.870 29.823 1.00 121.70 255 SER B CA 1
ATOM 4453 C C . SER B 2 212 ? 6.473 4.733 29.614 1.00 117.91 255 SER B C 1
ATOM 4454 O O . SER B 2 212 ? 6.575 5.933 29.340 1.00 113.99 255 SER B O 1
ATOM 4457 N N . PHE B 2 213 ? 5.297 4.136 29.784 1.00 117.70 256 PHE B N 1
ATOM 4458 C CA . PHE B 2 213 ? 4.060 4.890 29.669 1.00 117.56 256 PHE B CA 1
ATOM 4459 C C . PHE B 2 213 ? 4.016 6.006 30.699 1.00 114.23 256 PHE B C 1
ATOM 4460 O O . PHE B 2 213 ? 3.728 7.163 30.368 1.00 113.54 256 PHE B O 1
ATOM 4468 N N . ALA B 2 214 ? 4.324 5.677 31.956 1.00 111.85 257 ALA B N 1
ATOM 4469 C CA . ALA B 2 214 ? 4.253 6.668 33.017 1.00 113.25 257 ALA B CA 1
ATOM 4470 C C . ALA B 2 214 ? 5.247 7.798 32.798 1.00 112.31 257 ALA B C 1
ATOM 4471 O O . ALA B 2 214 ? 5.015 8.925 33.251 1.00 112.62 257 ALA B O 1
ATOM 4473 N N . LYS B 2 215 ? 6.358 7.525 32.118 1.00 109.95 258 LYS B N 1
ATOM 4474 C CA . LYS B 2 215 ? 7.283 8.608 31.821 1.00 112.32 258 LYS B CA 1
ATOM 4475 C C . LYS B 2 215 ? 6.833 9.412 30.609 1.00 117.82 258 LYS B C 1
ATOM 4476 O O . LYS B 2 215 ? 6.923 10.643 30.627 1.00 123.08 258 LYS B O 1
ATOM 4478 N N . GLU B 2 216 ? 6.349 8.746 29.550 1.00 115.93 259 GLU B N 1
ATOM 4479 C CA . GLU B 2 216 ? 5.967 9.473 28.341 1.00 116.71 259 GLU B CA 1
ATOM 4480 C C . GLU B 2 216 ? 4.937 10.546 28.656 1.00 117.97 259 GLU B C 1
ATOM 4481 O O . GLU B 2 216 ? 5.017 11.668 28.139 1.00 107.43 259 GLU B O 1
ATOM 4487 N N . PHE B 2 217 ? 3.993 10.238 29.544 1.00 122.17 260 PHE B N 1
ATOM 4488 C CA . PHE B 2 217 ? 2.910 11.150 29.878 1.00 126.81 260 PHE B CA 1
ATOM 4489 C C . PHE B 2 217 ? 3.006 11.668 31.313 1.00 129.59 260 PHE B C 1
ATOM 4490 O O . PHE B 2 217 ? 2.094 12.368 31.774 1.00 130.34 260 PHE B O 1
ATOM 4498 N N . LYS B 2 218 ? 4.078 11.317 32.037 1.00 129.91 261 LYS B N 1
ATOM 4499 C CA . LYS B 2 218 ? 4.523 12.043 33.238 1.00 132.48 261 LYS B CA 1
ATOM 4500 C C . LYS B 2 218 ? 3.454 12.085 34.327 1.00 137.99 261 LYS B C 1
ATOM 4501 O O . LYS B 2 218 ? 3.220 13.116 34.962 1.00 143.11 261 LYS B O 1
ATOM 4503 N N . ILE B 2 219 ? 2.810 10.944 34.561 1.00 138.89 262 ILE B N 1
ATOM 4504 C CA . ILE B 2 219 ? 1.816 10.858 35.623 1.00 147.75 262 ILE B CA 1
ATOM 4505 C C . ILE B 2 219 ? 2.437 10.401 36.933 1.00 147.10 262 ILE B C 1
ATOM 4506 O O . ILE B 2 219 ? 1.718 10.158 37.905 1.00 156.35 262 ILE B O 1
ATOM 4511 N N . ILE B 2 220 ? 3.762 10.282 36.981 1.00 137.02 263 ILE B N 1
ATOM 4512 C CA . ILE B 2 220 ? 4.484 10.004 38.213 1.00 136.78 263 ILE B CA 1
ATOM 4513 C C . ILE B 2 220 ? 5.738 10.869 38.187 1.00 151.13 263 ILE B C 1
ATOM 4514 O O . ILE B 2 220 ? 6.289 11.142 37.115 1.00 148.90 263 ILE B O 1
ATOM 4519 N N . ASP B 2 221 ? 6.165 11.342 39.363 1.00 159.77 264 ASP B N 1
ATOM 4520 C CA . ASP B 2 221 ? 7.297 12.257 39.470 1.00 163.99 264 ASP B CA 1
ATOM 4521 C C . ASP B 2 221 ? 8.596 11.513 39.799 1.00 153.27 264 ASP B C 1
ATOM 4522 O O . ASP B 2 221 ? 8.598 10.358 40.237 1.00 147.13 264 ASP B O 1
ATOM 4527 N N . ARG B 2 222 ? 9.715 12.220 39.611 1.00 146.35 265 ARG B N 1
ATOM 4528 C CA . ARG B 2 222 ? 11.025 11.576 39.651 1.00 148.05 265 ARG B CA 1
ATOM 4529 C C . ARG B 2 222 ? 11.357 11.037 41.042 1.00 160.44 265 ARG B C 1
ATOM 4530 O O . ARG B 2 222 ? 11.926 9.944 41.169 1.00 162.08 265 ARG B O 1
ATOM 4532 N N . LYS B 2 223 ? 10.997 11.779 42.096 1.00 172.43 266 LYS B N 1
ATOM 4533 C CA . LYS B 2 223 ? 11.417 11.426 43.452 1.00 173.88 266 LYS B CA 1
ATOM 4534 C C . LYS B 2 223 ? 10.787 10.123 43.945 1.00 173.33 266 LYS B C 1
ATOM 4535 O O . LYS B 2 223 ? 11.394 9.417 44.758 1.00 170.44 266 LYS B O 1
ATOM 4537 N N . GLU B 2 224 ? 9.578 9.791 43.478 1.00 175.31 267 GLU B N 1
ATOM 4538 C CA . GLU B 2 224 ? 8.880 8.583 43.912 1.00 169.96 267 GLU B CA 1
ATOM 4539 C C . GLU B 2 224 ? 9.506 7.303 43.377 1.00 158.51 267 GLU B C 1
ATOM 4540 O O . GLU B 2 224 ? 9.057 6.210 43.745 1.00 146.80 267 GLU B O 1
ATOM 4546 N N . MET B 2 225 ? 10.523 7.411 42.530 1.00 157.38 268 MET B N 1
ATOM 4547 C CA . MET B 2 225 ? 11.188 6.254 41.956 1.00 156.76 268 MET B CA 1
ATOM 4548 C C . MET B 2 225 ? 12.454 5.861 42.694 1.00 157.44 268 MET B C 1
ATOM 4549 O O . MET B 2 225 ? 13.099 4.894 42.285 1.00 157.52 268 MET B O 1
ATOM 4554 N N . ALA B 2 226 ? 12.818 6.579 43.759 1.00 159.25 269 ALA B N 1
ATOM 4555 C CA . ALA B 2 226 ? 13.950 6.163 44.582 1.00 161.80 269 ALA B CA 1
ATOM 4556 C C . ALA B 2 226 ? 13.901 4.688 44.979 1.00 158.69 269 ALA B C 1
ATOM 4557 O O . ALA B 2 226 ? 14.967 4.047 44.967 1.00 163.36 269 ALA B O 1
ATOM 4559 N N . PRO B 2 227 ? 12.746 4.079 45.300 1.00 151.29 270 PRO B N 1
ATOM 4560 C CA . PRO B 2 227 ? 12.763 2.636 45.609 1.00 148.23 270 PRO B CA 1
ATOM 4561 C C . PRO B 2 227 ? 13.306 1.774 44.492 1.00 145.12 270 PRO B C 1
ATOM 4562 O O . PRO B 2 227 ? 13.776 0.660 44.752 1.00 145.80 270 PRO B O 1
ATOM 4566 N N . LEU B 2 228 ? 13.243 2.245 43.249 1.00 150.52 271 LEU B N 1
ATOM 4567 C CA . LEU B 2 228 ? 13.737 1.486 42.110 1.00 149.71 271 LEU B CA 1
ATOM 4568 C C . LEU B 2 228 ? 14.580 2.346 41.181 1.00 149.00 271 LEU B C 1
ATOM 4569 O O . LEU B 2 228 ? 14.916 1.899 40.081 1.00 145.47 271 LEU B O 1
ATOM 4574 N N . LEU B 2 229 ? 14.940 3.556 41.602 1.00 153.65 272 LEU B N 1
ATOM 4575 C CA . LEU B 2 229 ? 15.750 4.425 40.752 1.00 157.81 272 LEU B CA 1
ATOM 4576 C C . LEU B 2 229 ? 17.010 3.742 40.233 1.00 159.98 272 LEU B C 1
ATOM 4577 O O . LEU B 2 229 ? 17.341 3.941 39.051 1.00 157.12 272 LEU B O 1
ATOM 4582 N N . PRO B 2 230 ? 17.743 2.942 41.017 1.00 162.90 273 PRO B N 1
ATOM 4583 C CA . PRO B 2 230 ? 18.841 2.175 40.412 1.00 158.08 273 PRO B CA 1
ATOM 4584 C C . PRO B 2 230 ? 18.378 1.126 39.405 1.00 149.69 273 PRO B C 1
ATOM 4585 O O . PRO B 2 230 ? 19.094 0.889 38.424 1.00 148.83 273 PRO B O 1
ATOM 4589 N N . LEU B 2 231 ? 17.215 0.487 39.592 1.00 138.47 274 LEU B N 1
ATOM 4590 C CA . LEU B 2 231 ? 16.808 -0.543 38.631 1.00 136.09 274 LEU B CA 1
ATOM 4591 C C . LEU B 2 231 ? 16.253 0.054 37.338 1.00 137.42 274 LEU B C 1
ATOM 4592 O O . LEU B 2 231 ? 16.333 -0.580 36.277 1.00 131.25 274 LEU B O 1
ATOM 4597 N N . ILE B 2 232 ? 15.676 1.256 37.409 1.00 143.11 275 ILE B N 1
ATOM 4598 C CA . ILE B 2 232 ? 15.236 1.952 36.201 1.00 135.82 275 ILE B CA 1
ATOM 4599 C C . ILE B 2 232 ? 16.401 2.106 35.230 1.00 136.64 275 ILE B C 1
ATOM 4600 O O . ILE B 2 232 ? 16.304 1.752 34.046 1.00 124.54 275 ILE B O 1
ATOM 4605 N N . GLU B 2 233 ? 17.535 2.611 35.733 1.00 141.88 276 GLU B N 1
ATOM 4606 C CA . GLU B 2 233 ? 18.708 2.847 34.903 1.00 139.50 276 GLU B CA 1
ATOM 4607 C C . GLU B 2 233 ? 19.328 1.554 34.392 1.00 135.21 276 GLU B C 1
ATOM 4608 O O . GLU B 2 233 ? 19.974 1.565 33.339 1.00 130.72 276 GLU B O 1
ATOM 4614 N N . SER B 2 234 ? 19.143 0.442 35.112 1.00 143.30 277 SER B N 1
ATOM 4615 C CA . SER B 2 234 ? 19.580 -0.855 34.602 1.00 148.36 277 SER B CA 1
ATOM 4616 C C . SER B 2 234 ? 18.852 -1.218 33.316 1.00 154.72 277 SER B C 1
ATOM 4617 O O . SER B 2 234 ? 19.437 -1.830 32.413 1.00 152.15 277 SER B O 1
ATOM 4620 N N . PHE B 2 235 ? 17.584 -0.844 33.212 1.00 160.84 278 PHE B N 1
ATOM 4621 C CA . PHE B 2 235 ? 16.774 -1.179 32.060 1.00 166.49 278 PHE B CA 1
ATOM 4622 C C . PHE B 2 235 ? 16.703 -0.050 31.053 1.00 167.12 278 PHE B C 1
ATOM 4623 O O . PHE B 2 235 ? 15.871 -0.094 30.137 1.00 177.69 278 PHE B O 1
ATOM 4631 N N . GLU B 2 236 ? 17.563 0.954 31.185 1.00 155.92 279 GLU B N 1
ATOM 4632 C CA . GLU B 2 236 ? 17.620 1.988 30.161 1.00 149.12 279 GLU B CA 1
ATOM 4633 C C . GLU B 2 236 ? 18.517 1.514 29.022 1.00 157.19 279 GLU B C 1
ATOM 4634 O O . GLU B 2 236 ? 19.521 2.150 28.685 1.00 155.99 279 GLU B O 1
ATOM 4640 N N . LYS B 2 237 ? 18.168 0.336 28.484 1.00 161.40 280 LYS B N 1
ATOM 4641 C CA . LYS B 2 237 ? 18.507 -0.101 27.136 1.00 158.60 280 LYS B CA 1
ATOM 4642 C C . LYS B 2 237 ? 17.266 -0.413 26.309 1.00 158.53 280 LYS B C 1
ATOM 4643 O O . LYS B 2 237 ? 17.388 -0.664 25.104 1.00 157.66 280 LYS B O 1
ATOM 4649 N N . GLN B 2 238 ? 16.086 -0.440 26.936 1.00 159.82 281 GLN B N 1
ATOM 4650 C CA . GLN B 2 238 ? 14.784 -0.433 26.279 1.00 163.68 281 GLN B CA 1
ATOM 4651 C C . GLN B 2 238 ? 13.842 0.503 27.034 1.00 161.10 281 GLN B C 1
ATOM 4652 O O . GLN B 2 238 ? 12.679 0.174 27.286 1.00 167.71 281 GLN B O 1
ATOM 4658 N N . GLY B 2 239 ? 14.337 1.689 27.403 1.00 153.77 282 GLY B N 1
ATOM 4659 C CA . GLY B 2 239 ? 13.659 2.553 28.356 1.00 145.54 282 GLY B CA 1
ATOM 4660 C C . GLY B 2 239 ? 13.112 3.898 27.897 1.00 150.90 282 GLY B C 1
ATOM 4661 O O . GLY B 2 239 ? 12.526 4.606 28.718 1.00 147.78 282 GLY B O 1
ATOM 4662 N N . LYS B 2 240 ? 13.304 4.278 26.626 1.00 156.60 283 LYS B N 1
ATOM 4663 C CA . LYS B 2 240 ? 12.647 5.436 25.985 1.00 154.98 283 LYS B CA 1
ATOM 4664 C C . LYS B 2 240 ? 12.951 6.754 26.715 1.00 148.08 283 LYS B C 1
ATOM 4665 O O . LYS B 2 240 ? 12.076 7.407 27.287 1.00 148.59 283 LYS B O 1
ATOM 4671 N N . ILE B 2 241 ? 14.224 7.144 26.668 1.00 140.26 284 ILE B N 1
ATOM 4672 C CA . ILE B 2 241 ? 14.662 8.382 27.315 1.00 132.74 284 ILE B CA 1
ATOM 4673 C C . ILE B 2 241 ? 14.037 9.606 26.653 1.00 133.52 284 ILE B C 1
ATOM 4674 O O . ILE B 2 241 ? 14.163 10.723 27.159 1.00 137.92 284 ILE B O 1
ATOM 4676 N N . ASP C 3 6 ? -56.398 -15.422 -2.963 1.00 73.22 210 ASP D N 1
ATOM 4677 C CA . ASP C 3 6 ? -55.764 -14.123 -2.690 1.00 82.50 210 ASP D CA 1
ATOM 4678 C C . ASP C 3 6 ? -54.335 -14.039 -3.275 1.00 80.86 210 ASP D C 1
ATOM 4679 O O . ASP C 3 6 ? -54.190 -13.845 -4.489 1.00 92.21 210 ASP D O 1
ATOM 4681 N N . PHE C 3 7 ? -53.307 -14.199 -2.425 1.00 71.15 211 PHE D N 1
ATOM 4682 C CA . PHE C 3 7 ? -51.903 -14.129 -2.848 1.00 67.08 211 PHE D CA 1
ATOM 4683 C C . PHE C 3 7 ? -51.670 -14.979 -4.101 1.00 64.89 211 PHE D C 1
ATOM 4684 O O . PHE C 3 7 ? -52.368 -15.968 -4.345 1.00 81.31 211 PHE D O 1
ATOM 4692 N N . LYS C 3 8 ? -50.698 -14.569 -4.919 1.00 59.50 212 LYS D N 1
ATOM 4693 C CA . LYS C 3 8 ? -50.378 -15.229 -6.186 1.00 59.75 212 LYS D CA 1
ATOM 4694 C C . LYS C 3 8 ? -48.908 -14.971 -6.495 1.00 69.76 212 LYS D C 1
ATOM 4695 O O . LYS C 3 8 ? -48.501 -13.812 -6.628 1.00 80.76 212 LYS D O 1
ATOM 4697 N N . PHE C 3 9 ? -48.112 -16.033 -6.605 1.00 69.09 213 PHE D N 1
ATOM 4698 C CA . PHE C 3 9 ? -46.676 -15.914 -6.863 1.00 65.22 213 PHE D CA 1
ATOM 4699 C C . PHE C 3 9 ? -46.291 -16.879 -7.982 1.00 57.76 213 PHE D C 1
ATOM 4700 O O . PHE C 3 9 ? -46.178 -18.099 -7.762 1.00 44.86 213 PHE D O 1
ATOM 4708 N N . PRO C 3 10 ? -46.087 -16.380 -9.194 1.00 69.83 214 PRO D N 1
ATOM 4709 C CA . PRO C 3 10 ? -46.056 -17.267 -10.347 1.00 87.90 214 PRO D CA 1
ATOM 4710 C C . PRO C 3 10 ? -44.712 -17.923 -10.516 1.00 94.39 214 PRO D C 1
ATOM 4711 O O . PRO C 3 10 ? -43.708 -17.234 -10.687 1.00 99.40 214 PRO D O 1
#

CATH classification: 3.30.200.20 (+1 more: 1.10.510.10)

Sequence (604 aa):
MYFERRPDLLTKGTQDKAAAVKLKIENFYQSSVKYAIERNERRVELETELTSHNWSEERKSRQLSSLGKKESQFLRLRRTRLSLEDFHTVKVIGKGAFGEVRLVQKKDTGKIYAMKTLLKSEMYKKSDSPWVVSLYYSFQDAQYLYLIMEFLPGGDLMTMLIRWQLFTEDVTRFYMAECILAIETIHKLGFIHRAIKPDNILIDIRGHIKLSDFGLSTGFHKTHDSNYYSISLTMSNRQQIQTWRKSRRLMAYSTVGTPDYIAPEIFLYQGYGQECDWWSLGAIMYECLIGWPPFCSETPQETYRKIMNFEQTLQFPDDIHISYEAEDLIRRLLTHADQRLGRHGGADEIKSHPFFRGVDWNTIRQVEAPYIPKLSSITDTRFFPTDELENVPDSPAMLPFIGYTYSRFDYLTRKNALMFLSEPFVRTALVKGSFKTIVQLPKYVDLGEWIALNVFEFFTNLNQFYGVVAEYVTPDNAGPHTDYLWLDANLPASQYIDLALTWINNKVNDKNLFPTKNGLPFPQQFSRDVQRIMVQMFRIFAHIYHHHFDKIVHLSLEAHWNSFFSHFISFAKEFKIIDRKEMAPLLPLIESFEKQGKIDFKFP

B-factor: mean 96.55, std 41.4, range [31.06, 220.52]

Radius of gyration: 31.42 Å; Cα contacts (8 Å, |Δi|>4): 781; chains: 3; bounding box: 86×78×73 Å

Secondary structure (DSSP, 8-state):
-------SS--SSSSHHHHHHHHHHHHHHHHHHHHHHHHHHHHHHHHHHHTTTT--HHHHHHHHHHHHHHHHHHHHHHH----TTSSEEEEEEEE-SS-EEEEEE-TTS---EEEEEEETTTS------TTBPPEEEEEE-SSEEEEEEE--TT-BHHHHHHHHS---HHHHHHHHHHHHHHHHHHHHTT-------STTEEE-TTS-EEE---SSSS-----S-----------SSHHHHHHHHHHHHTTTTT----STT--HHHHSSS---TTHHHHHHHHHHHHHHHSS-TT--SSHHHHHHHHHTHHHH----S-----TTHHHHHHHHSS-GGGSTTTSS-SSTTTTSTTT--S-SSGGGGS--S-----SSSS-GGGS--------TT------S------HHHHHHHHTT-/----STT---SS--S-STTTSSPPTT--HHHHHHHHHHHHHHHHHHHGGGTGGG-------TTS---STT----HHHHHHHHHHHHHHHHH-TTTS--STTPPPPSHHHHHHHHHHHHHHHHHHHHHHTS-GGGGGGT-HHHHHHHHHHHHHHHHHTT-S-GGGGTTTHHHHHHTTTSS--/-----

Organism: Saccharomyces cerevisiae (strain ATCC 204508 / S288c) (NCBI:txid559292)

GO terms:
  GO:0004674 protein serine/threonine kinase activity (F, IDA)
  GO:0043332 mating projection tip (C, IDA)
  GO:0000131 incipient cellular bud site (C, IDA)
  GO:0005634 nucleus (C, IDA)
  GO:0005737 cytoplasm (C, IDA)
  GO:0005933 cellular bud (C, IDA)
  GO:0005934 cellular bud tip (C, IDA)
  GO:0005935 cellular bud neck (C, IDA)
  GO:0005938 cell cortex (C, IDA)
  GO:0060237 regulation of fungal-type cell wall organization (P, IGI)
  GO:0007118 budding cell apical bud growth (P, IGI)
  GO:0000920 septum digestion after cytokinesis (P, IMP)
  GO:0043332 mating projection tip (C, HDA)
  GO:0005628 prospore membrane (C, HDA)
  GO:0005737 cytoplasm (C, HDA)
  GO:0005934 cellular bud tip (C, HDA)
  GO:0005935 cellular bud neck (C, HDA)
  GO:0010494 cytoplasmic stress granule (C, HDA)
  GO:0030950 establishment or maintenance of actin cytoskeleton polarity (P, IMP)
  GO:0050708 regulation of protein secretion (P, IMP)

InterPro domains:
  IPR000719 Protein kinase domain [PF00069] (352-505)
  IPR000719 Protein kinase domain [PF00069] (568-672)
  IPR000719 Protein kinase domain [PS50011] (352-672)
  IPR000719 Protein kinase domain [SM00220] (352-672)
  IPR000961 AGC-kinase, C-terminal [PS51285] (673-754)
  IPR000961 AGC-kinase, C-terminal [SM00133] (673-746)
  IPR008271 Serine/threonine-protein kinase, active site [PS00108] (471-483)
  IPR011009 Protein kinase-like domain superfamily [SSF56112] (334-713)
  IPR017441 Protein kinase, ATP binding site [PS00107] (358-381)
  IPR050839 Rho-associated Serine/Threonine Kinase [PTHR22988] (329-746)

Solvent-accessible surface area: 31125 Å² total; per-residue (Å²): 86,108,81,104,52,59,107,87,91,50,72,62,42,16,83,89,28,28,72,47,9,28,104,93,3,77,85,26,29,112,44,18,64,109,35,3,87,58,25,48,100,48,42,72,100,33,48,95,80,4,101,71,96,146,62,66,119,120,98,30,74,143,67,19,68,40,18,2,112,88,6,6,49,4,6,17,40,20,3,10,49,29,18,71,72,23,8,90,69,49,95,34,16,25,46,40,54,53,16,42,33,51,0,1,75,21,112,55,76,28,74,59,4,7,1,61,4,38,23,57,95,85,49,146,113,196,132,125,34,80,17,14,18,33,101,53,28,44,10,99,54,100,81,61,50,20,35,0,23,56,20,12,11,1,0,18,2,40,15,0,20,60,106,92,107,77,7,74,41,44,9,0,37,0,2,5,4,0,1,2,24,0,2,23,38,1,11,152,90,56,97,39,0,86,19,5,40,6,62,19,1,34,3,10,106,89,0,0,0,15,3,21,26,77,4,110,103,64,49,88,115,44,94,102,82,79,139,110,149,160,97,98,159,68,168,63,79,54,72,34,59,98,30,40,138,64,43,45,80,86,37,44,16,68,41,99,48,48,7,14,11,27,1,18,25,25,10,108,148,147,38,87,17,80,15,4,1,2,0,4,3,0,0,0,2,0,11,2,4,17,17,28,0,13,2,27,24,80,51,63,90,81,5,44,169,64,0,57,98,13,119,77,42,16,117,32,45,136,71,136,118,26,42,203,60,0,56,48,2,0,109,111,5,3,30,87,21,78,120,3,18,6,87,121,81,15,12,74,61,3,53,93,12,78,4,4,197,23,32,87,51,110,50,5,49,137,39,133,5,26,58,67,9,149,52,84,62,114,53,11,8,120,16,18,69,43,88,114,101,77,75,57,140,43,87,70,92,159,66,87,70,38,14,24,96,61,51,27,76,59,23,39,58,24,48,130,69,86,88,92,54,79,22,104,104,30,86,6,54,86,27,118,54,55,17,30,95,17,3,101,62,11,116,73,12,80,86,9,5,8,6,0,8,6,0,13,42,4,17,68,7,0,55,62,20,4,44,31,35,41,97,105,8,88,99,102,52,11,17,104,119,60,80,20,39,49,136,85,106,157,21,57,0,31,44,7,0,75,57,18,8,70,103,0,54,82,12,2,30,42,55,105,15,1,3,17,94,101,65,82,113,51,44,109,104,15,61,44,6,0,62,104,0,0,44,14,0,9,90,0,0,5,1,8,12,47,65,43,14,101,52,47,66,78,63,95,24,26,23,17,7,17,1,1,4,7,10,1,33,5,0,3,58,74,40,78,8,19,114,79,89,68,30,64,35,4,90,107,6,31,111,33,16,80,121,21,29,77,138,157,51,78,6,103

Foldseek 3Di:
DPDDDDDDPPPVVRPCVVVVVVVVVVVVVVVVCVAVVVVVVVLVVVVVVVVVPPDDPVVSVVVSVVSVVLVVVLVVQLVDFDDPVQKDFDFWFFAAQFGTKTFIFGPVHGDTKIKDKGWPPVLPVCDDDPAEWDWQFWFDDDTITITITHDALQQWQVLVCVVVLADALVLLLLVLLSVLVQLLVLVVVPAAQQQQDTNQWGAHQLRGIHGYGRNPPDADADPLADDDDDDDDDDPVVVQVVLVVVCCVPARHSHHRACQLQAQCRSPDPDDDNLRNLLSSLQVLVCNHQRHGQQDDNDRNSSNVCNNVVVPSGDGDPPPSADPQSVVQSVQSSDDSCRHAQNPVHSCSSVPGVSDPDDVSVCSVVDRRPDRDPDDDSSGSVSGPSDDDDDRPPCPDDSPTSRDPDHSVSVVVSVVPD/DPPLPVPLPQPPLVDFQCVLQPDPPPDPVLVSQLVVLVVLLVVLVVVCVVVLVPFDFQFADPPDTDDPPPPPGGLSPVCVVLSVVSVPVSPPCQQPNPDDDDDHDPCNLVVSLVSLLSSVRSVRRCVHPVVPCCPVPPCRSPVSVSVLNSVLNCVVVVSDDDVSCVSCVVVLVSNVVSRND/DDDDD

Nearest PDB structures (foldseek):
  5ncl-assembly1_B  TM=1.006E+00  e=1.279E-27  Saccharomyces cerevisiae
  5ncm-assembly1_A  TM=9.822E-01  e=5.787E-23  Saccharomyces cerevisiae
  5b6b-assembly4_M  TM=9.419E-01  e=1.994E-11  Mus musculus
  5b6b-assembly2_D  TM=9.039E-01  e=1.251E-11  Mus musculus
  5b5v-assembly2_B  TM=9.008E-01  e=8.269E-12  Mus musculus